Protein AF-A0A844F1A4-F1 (afdb_monomer)

Radius of gyration: 28.04 Å; Cα contacts (8 Å, |Δi|>4): 821; chains: 1; bounding box: 63×74×83 Å

Sequence (387 aa):
MSIFRVFVDGQLFYHPQLSALAITQAQVQEDAENIDSLTLSAPYSHPYLSFIKPLASTIICKKDDKIVFEGRALDDGSDFYNTHTWTCESCLAYLKDTLQPPYDYQGTLRGLLEYFISEHNKTVEDTNSSLVSYTKLSPNHSGQRTHSIDRITPHCVVGQLTAESICGCFTSTSRQASCNYGIGTDGKVALCVEEKNRSWCSSSSSNDQRAVTIECASDKTEPYAMNSKVYNSLVKLCTDICKRNGKKKLLWLGDKDKTLNYSPKSDEMVLTVHRWFANKSCPGNWLYAKLGDLATEVTTALGTETGTSTSTKSESTSSSITYKVKVSISDLNIRKGPGTNYAKTGKYTGKGTFTIVETKSGKGSTAGWGKLKSGAGWISLDYAKKL

Nearest PDB structures (foldseek):
  6srt-assembly1_A  TM=6.712E-01  e=3.150E-04  Clostridium intestinale URNW
  4ivv-assembly1_A  TM=6.224E-01  e=7.108E-04  Streptococcus pneumoniae TIGR4
  4x36-assembly1_A-2  TM=6.419E-01  e=2.145E-03  Streptococcus pneumoniae TIGR4
  5ctv-assembly1_A  TM=6.035E-01  e=2.274E-03  Streptococcus pneumoniae TIGR4
  6rk4-assembly1_A  TM=7.095E-01  e=2.523E-01  Staphylococcus simulans

Structure (mmCIF, N/CA/C/O backbone):
data_AF-A0A844F1A4-F1
#
_entry.id   AF-A0A844F1A4-F1
#
loop_
_atom_site.group_PDB
_atom_site.id
_atom_site.type_symbol
_atom_site.label_atom_id
_atom_site.label_alt_id
_atom_site.label_comp_id
_atom_site.label_asym_id
_atom_site.label_entity_id
_atom_site.label_seq_id
_atom_site.pdbx_PDB_ins_code
_atom_site.Cartn_x
_atom_site.Cartn_y
_atom_site.Cartn_z
_atom_site.occupancy
_atom_site.B_iso_or_equiv
_atom_site.auth_seq_id
_atom_site.auth_comp_id
_atom_site.auth_asym_id
_atom_site.auth_atom_id
_atom_site.pdbx_PDB_model_num
ATOM 1 N N . MET A 1 1 ? -39.548 -0.909 25.674 1.00 70.75 1 MET A N 1
ATOM 2 C CA . MET A 1 1 ? -38.544 0.047 26.191 1.00 70.75 1 MET A CA 1
ATOM 3 C C . MET A 1 1 ? -37.446 0.148 25.154 1.00 70.75 1 MET A C 1
ATOM 5 O O . MET A 1 1 ? -37.046 -0.899 24.664 1.00 70.75 1 MET A O 1
ATOM 9 N N . SER A 1 2 ? -37.007 1.357 24.803 1.00 82.38 2 SER A N 1
ATOM 10 C CA . SER A 1 2 ? -35.866 1.535 23.898 1.00 82.38 2 SER A CA 1
ATOM 11 C C . SER A 1 2 ? -34.587 1.019 24.557 1.00 82.38 2 SER A C 1
ATOM 13 O O . SER A 1 2 ? -34.342 1.352 25.719 1.00 82.38 2 SER A O 1
ATOM 15 N N . ILE A 1 3 ? -33.778 0.241 23.845 1.00 92.94 3 ILE A N 1
ATOM 16 C CA . ILE A 1 3 ? -32.558 -0.371 24.384 1.00 92.94 3 ILE A CA 1
ATOM 17 C C . ILE A 1 3 ? -31.353 0.502 24.030 1.00 92.94 3 ILE A C 1
ATOM 19 O O . ILE A 1 3 ? -31.046 0.689 22.855 1.00 92.94 3 ILE A O 1
ATOM 23 N N . PHE A 1 4 ? -30.643 1.011 25.038 1.00 95.00 4 PHE A N 1
ATOM 24 C CA . PHE A 1 4 ? -29.375 1.719 24.845 1.00 95.00 4 PHE A CA 1
ATOM 25 C C . PHE A 1 4 ? -28.199 0.738 24.878 1.00 95.00 4 PHE A C 1
ATOM 27 O O . PHE A 1 4 ? -28.143 -0.122 25.751 1.00 95.00 4 PHE A O 1
ATOM 34 N N . ARG A 1 5 ? -27.272 0.839 23.928 1.00 97.00 5 ARG A N 1
ATOM 35 C CA . ARG A 1 5 ? -26.108 -0.051 23.785 1.00 97.00 5 ARG A CA 1
ATOM 36 C C . ARG A 1 5 ? -24.874 0.776 23.459 1.00 97.00 5 ARG A C 1
ATOM 38 O O . ARG A 1 5 ? -24.983 1.739 22.702 1.00 97.00 5 ARG A O 1
ATOM 45 N N . VAL A 1 6 ? -23.716 0.369 23.973 1.00 97.88 6 VAL A N 1
ATOM 46 C CA . VAL A 1 6 ? -22.419 0.981 23.635 1.00 97.88 6 VAL A CA 1
ATOM 47 C C . VAL A 1 6 ? -21.556 -0.053 22.935 1.00 97.88 6 VAL A C 1
ATOM 49 O O . VAL A 1 6 ? -21.506 -1.211 23.356 1.00 97.88 6 VAL A O 1
ATOM 52 N N . PHE A 1 7 ? -20.887 0.371 21.872 1.00 97.44 7 PHE A N 1
ATOM 53 C CA . PHE A 1 7 ? -19.943 -0.424 21.107 1.00 97.44 7 PHE A CA 1
ATOM 54 C C . PHE A 1 7 ? -18.586 0.275 21.074 1.00 97.44 7 PHE A C 1
ATOM 56 O O . PHE A 1 7 ? -18.528 1.497 20.947 1.00 97.44 7 PHE A O 1
ATOM 63 N N . VAL A 1 8 ? -17.518 -0.515 21.151 1.00 97.00 8 VAL A N 1
ATOM 64 C CA . VAL A 1 8 ? -16.123 -0.074 21.036 1.00 97.00 8 VAL A CA 1
ATOM 65 C C . VAL A 1 8 ? -15.502 -0.847 19.883 1.00 97.00 8 VAL A C 1
ATOM 67 O O . VAL A 1 8 ? -15.503 -2.077 19.905 1.00 97.00 8 VAL A O 1
ATOM 70 N N . ASP A 1 9 ? -15.047 -0.147 18.845 1.00 90.94 9 ASP A N 1
ATOM 71 C CA . ASP A 1 9 ? -14.477 -0.749 17.627 1.00 90.94 9 ASP A CA 1
ATOM 72 C C . ASP A 1 9 ? -15.401 -1.822 17.007 1.00 90.94 9 ASP A C 1
ATOM 74 O O . ASP A 1 9 ? -14.980 -2.882 16.541 1.00 90.94 9 ASP A O 1
ATOM 78 N N . GLY A 1 10 ? -16.713 -1.561 17.063 1.00 91.94 10 GLY A N 1
ATOM 79 C CA . GLY A 1 10 ? -17.771 -2.462 16.592 1.00 91.94 10 GLY A CA 1
ATOM 80 C C . GLY A 1 10 ? -18.119 -3.620 17.537 1.00 91.94 10 GLY A C 1
ATOM 81 O O . GLY A 1 10 ? -19.106 -4.318 17.298 1.00 91.94 10 GLY A O 1
ATOM 82 N N . GLN A 1 11 ? -17.373 -3.822 18.623 1.00 93.75 11 GLN A N 1
ATOM 83 C CA . GLN A 1 11 ? -17.641 -4.860 19.620 1.00 93.75 11 GLN A CA 1
ATOM 84 C C . GLN A 1 11 ? -18.601 -4.355 20.695 1.00 93.75 11 GLN A C 1
ATOM 86 O O . GLN A 1 11 ? -18.523 -3.204 21.114 1.00 93.75 11 GLN A O 1
ATOM 91 N N . LEU A 1 12 ? -19.520 -5.210 21.151 1.00 96.31 12 LEU A N 1
ATOM 92 C CA . LEU A 1 12 ? -20.492 -4.846 22.183 1.00 96.31 12 LEU A CA 1
ATOM 93 C C . LEU A 1 12 ? -19.781 -4.624 23.525 1.00 96.31 12 LEU A C 1
ATOM 95 O O . LEU A 1 12 ? -19.251 -5.567 24.107 1.00 96.31 12 LEU A O 1
ATOM 99 N N . PHE A 1 13 ? -19.816 -3.388 24.017 1.00 97.56 13 PHE A N 1
ATOM 100 C CA . PHE A 1 13 ? -19.213 -2.995 25.288 1.00 97.56 13 PHE A CA 1
ATOM 101 C C . PHE A 1 13 ? -20.244 -2.923 26.414 1.00 97.56 13 PHE A C 1
ATOM 103 O O . PHE A 1 13 ? -19.955 -3.380 27.508 1.00 97.56 13 PHE A O 1
ATOM 110 N N . TYR A 1 14 ? -21.454 -2.419 26.143 1.00 97.44 14 TYR A N 1
ATOM 111 C CA . TYR A 1 14 ? -22.547 -2.336 27.121 1.00 97.44 14 TYR A CA 1
ATOM 112 C C . TYR A 1 14 ? -23.874 -2.830 26.546 1.00 97.44 14 TYR A C 1
ATOM 114 O O . TYR A 1 14 ? -24.262 -2.467 25.430 1.00 97.44 14 TYR A O 1
ATOM 122 N N . HIS A 1 15 ? -24.615 -3.579 27.367 1.00 96.06 15 HIS A N 1
ATOM 123 C CA . HIS A 1 15 ? -26.011 -3.928 27.125 1.00 96.06 15 HIS A CA 1
ATOM 124 C C . HIS A 1 15 ? -26.792 -3.990 28.453 1.00 96.06 15 HIS A C 1
ATOM 126 O O . HIS A 1 15 ? -26.351 -4.681 29.371 1.00 96.06 15 HIS A O 1
ATOM 132 N N . PRO A 1 16 ? -27.991 -3.382 28.569 1.00 94.31 16 PRO A N 1
ATOM 133 C CA . PRO A 1 16 ? -28.717 -3.253 29.841 1.00 94.31 16 PRO A CA 1
ATOM 134 C C . PRO A 1 16 ? -29.179 -4.587 30.439 1.00 94.31 16 PRO A C 1
ATOM 136 O O . PRO A 1 16 ? -29.476 -4.668 31.624 1.00 94.31 16 PRO A O 1
ATOM 139 N N . GLN A 1 17 ? -29.257 -5.637 29.621 1.00 95.00 17 GLN A N 1
ATOM 140 C CA . GLN A 1 17 ? -29.656 -6.985 30.048 1.00 95.00 17 GLN A CA 1
ATOM 141 C C . GLN A 1 17 ? -28.466 -7.919 30.327 1.00 95.00 17 GLN A C 1
ATOM 143 O O . GLN A 1 17 ? -28.678 -9.078 30.669 1.00 95.00 17 GLN A O 1
ATOM 148 N N . LEU A 1 18 ? -27.222 -7.453 30.159 1.00 95.69 18 LEU A N 1
ATOM 149 C CA . LEU A 1 18 ? -26.016 -8.249 30.393 1.00 95.69 18 LEU A CA 1
ATOM 150 C C . LEU A 1 18 ? -25.261 -7.675 31.591 1.00 95.69 18 LEU A C 1
ATOM 152 O O . LEU A 1 18 ? -24.445 -6.772 31.442 1.00 95.69 18 LEU A O 1
ATOM 156 N N . SER A 1 19 ? -25.512 -8.214 32.785 1.00 94.19 19 SER A N 1
ATOM 157 C CA . SER A 1 19 ? -24.890 -7.735 34.032 1.00 94.19 19 SER A CA 1
ATOM 158 C C . SER A 1 19 ? -23.358 -7.799 34.019 1.00 94.19 19 SER A C 1
ATOM 160 O O . SER A 1 19 ? -22.710 -6.967 34.644 1.00 94.19 19 SER A O 1
ATOM 162 N N . ALA A 1 20 ? -22.775 -8.740 33.271 1.00 94.75 20 ALA A N 1
ATOM 163 C CA . ALA A 1 20 ? -21.327 -8.843 33.080 1.00 94.75 20 ALA A CA 1
ATOM 164 C C . ALA A 1 20 ? -20.720 -7.650 32.313 1.00 94.75 20 ALA A C 1
ATOM 166 O O . ALA A 1 20 ? -19.517 -7.431 32.396 1.00 94.75 20 ALA A O 1
ATOM 167 N N . LEU A 1 21 ? -21.545 -6.899 31.578 1.00 96.69 21 LEU A N 1
ATOM 168 C CA . LEU A 1 21 ? -21.166 -5.712 30.808 1.00 96.69 21 LEU A CA 1
ATOM 169 C C . LEU A 1 21 ? -21.732 -4.431 31.433 1.00 96.69 21 LEU A C 1
ATOM 171 O O . LEU A 1 21 ? -22.003 -3.463 30.729 1.00 96.69 21 LEU A O 1
ATOM 175 N N . ALA A 1 22 ? -22.020 -4.445 32.736 1.00 95.44 22 ALA A N 1
ATOM 176 C CA . ALA A 1 22 ? -22.587 -3.290 33.414 1.00 95.44 22 ALA A CA 1
ATOM 177 C C . ALA A 1 22 ? -21.589 -2.121 33.452 1.00 95.44 22 ALA A C 1
ATOM 179 O O . ALA A 1 22 ? -20.415 -2.291 33.773 1.00 95.44 22 ALA A O 1
ATOM 180 N N . ILE A 1 23 ? -22.100 -0.924 33.181 1.00 96.50 23 ILE A N 1
ATOM 181 C CA . ILE A 1 23 ? -21.380 0.348 33.291 1.00 96.50 23 ILE A CA 1
ATOM 182 C C . ILE A 1 23 ? -21.975 1.165 34.440 1.00 96.50 23 ILE A C 1
ATOM 184 O O . ILE A 1 23 ? -23.134 0.959 34.810 1.00 96.50 23 ILE A O 1
ATOM 188 N N . THR A 1 24 ? -21.200 2.087 35.005 1.00 95.56 24 THR A N 1
ATOM 189 C CA . THR A 1 24 ? -21.660 2.989 36.073 1.00 95.56 24 THR A CA 1
ATOM 190 C C . THR A 1 24 ? -22.294 4.259 35.513 1.00 95.56 24 THR A C 1
ATOM 192 O O . THR A 1 24 ? -23.229 4.781 36.116 1.00 95.56 24 THR A O 1
ATOM 195 N N . GLN A 1 25 ? -21.845 4.724 34.344 1.00 95.56 25 GLN A N 1
ATOM 196 C CA . GLN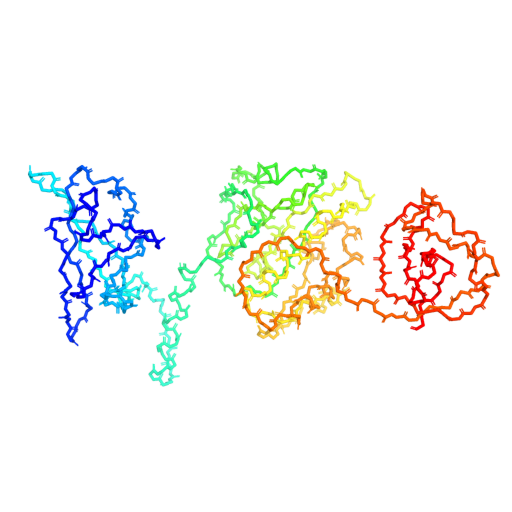 A 1 25 ? -22.396 5.906 33.683 1.00 95.56 25 GLN A CA 1
ATOM 197 C C . GLN A 1 25 ? -22.294 5.790 32.158 1.00 95.56 25 GLN A C 1
ATOM 199 O O . GLN A 1 25 ? -21.294 5.317 31.627 1.00 95.56 25 GLN A O 1
ATOM 204 N N . ALA A 1 26 ? -23.338 6.239 31.459 1.00 94.75 26 ALA A N 1
ATOM 205 C CA . ALA A 1 26 ? -23.308 6.588 30.040 1.00 94.75 26 ALA A CA 1
ATOM 206 C C . ALA A 1 26 ? -24.262 7.759 29.818 1.00 94.75 26 ALA A C 1
ATOM 208 O O . ALA A 1 26 ? -25.482 7.582 29.821 1.00 94.75 26 ALA A O 1
ATOM 209 N N . GLN A 1 27 ? -23.707 8.953 29.654 1.00 94.94 27 GLN A N 1
ATOM 210 C CA . GLN A 1 27 ? -24.483 10.175 29.503 1.00 94.94 27 GLN A CA 1
ATOM 211 C C . GLN A 1 27 ? -24.007 10.942 28.278 1.00 94.94 27 GLN A C 1
ATOM 213 O O . GLN A 1 27 ? -22.889 11.445 28.266 1.00 94.94 27 GLN A O 1
ATOM 218 N N . VAL A 1 28 ? -24.864 11.015 27.259 1.00 92.62 28 VAL A N 1
ATOM 219 C CA . VAL A 1 28 ? -24.644 11.869 26.089 1.00 92.62 28 VAL A CA 1
ATOM 220 C C . VAL A 1 28 ? -25.068 13.290 26.446 1.00 92.62 28 VAL A C 1
ATOM 222 O O . VAL A 1 28 ? -26.151 13.490 27.002 1.00 92.62 28 VAL A O 1
ATOM 225 N N . GLN A 1 29 ? -24.218 14.256 26.124 1.00 93.62 29 GLN A N 1
ATOM 226 C CA . GLN A 1 29 ? -24.485 15.678 26.237 1.00 93.62 29 GLN A CA 1
ATOM 227 C C . GLN A 1 29 ? -24.397 16.298 24.843 1.00 93.62 29 GLN A C 1
ATOM 229 O O . GLN A 1 29 ? -23.345 16.265 24.208 1.00 93.62 29 GLN A O 1
ATOM 234 N N . GLU A 1 30 ? -25.522 16.837 24.383 1.00 90.56 30 GLU A N 1
ATOM 235 C CA . GLU A 1 30 ? -25.607 17.577 23.125 1.00 90.56 30 GLU A CA 1
ATOM 236 C C . GLU A 1 30 ? -25.221 19.041 23.370 1.00 90.56 30 GLU A C 1
ATOM 238 O O . GLU A 1 30 ? -25.646 19.636 24.367 1.00 90.56 30 GLU A O 1
ATOM 243 N N . ASP A 1 31 ? -24.435 19.622 22.467 1.00 88.44 31 ASP A N 1
ATOM 244 C CA . ASP A 1 31 ? -24.048 21.033 22.518 1.00 88.44 31 ASP A CA 1
ATOM 245 C C . ASP A 1 31 ? -24.261 21.676 21.143 1.00 88.44 31 ASP A C 1
ATOM 247 O O . ASP A 1 31 ? -23.635 21.304 20.157 1.00 88.44 31 ASP A O 1
ATOM 251 N N . ALA A 1 32 ? -25.166 22.654 21.063 1.00 81.69 32 ALA A N 1
ATOM 252 C CA . ALA A 1 32 ? -25.513 23.301 19.798 1.00 81.69 32 ALA A CA 1
ATOM 253 C C . ALA A 1 32 ? -24.396 24.206 19.247 1.00 81.69 32 ALA A C 1
ATOM 255 O O . ALA A 1 32 ? -24.374 24.487 18.048 1.00 81.69 32 ALA A O 1
ATOM 256 N N . GLU A 1 33 ? -23.503 24.690 20.113 1.00 83.31 33 GLU A N 1
ATOM 257 C CA . GLU A 1 33 ? -22.412 25.606 19.760 1.00 83.31 33 GLU A CA 1
ATOM 258 C C . GLU A 1 33 ? -21.037 24.919 19.803 1.00 83.31 33 GLU A C 1
ATOM 260 O O . GLU A 1 33 ? -20.030 25.520 19.420 1.00 83.31 33 GLU A O 1
ATOM 265 N N . ASN A 1 34 ? -20.982 23.658 20.239 1.00 85.12 34 ASN A N 1
ATOM 266 C CA . ASN A 1 34 ? -19.755 22.880 20.374 1.00 85.12 34 ASN A CA 1
ATOM 267 C C . ASN A 1 34 ? -19.930 21.443 19.856 1.00 85.12 34 ASN A C 1
ATOM 269 O O . ASN A 1 34 ? -20.850 21.131 19.110 1.00 85.12 34 ASN A O 1
ATOM 273 N N . ILE A 1 35 ? -18.981 20.570 20.184 1.00 88.50 35 ILE A N 1
ATOM 274 C CA . ILE A 1 35 ? -19.065 19.146 19.872 1.00 88.50 35 ILE A CA 1
ATOM 275 C C . ILE A 1 35 ? -19.867 18.411 20.948 1.00 88.50 35 ILE A C 1
ATOM 277 O O . ILE A 1 35 ? -19.644 18.609 22.142 1.00 88.50 35 ILE A O 1
ATOM 281 N N . ASP A 1 36 ? -20.740 17.501 20.522 1.00 92.50 36 ASP A N 1
ATOM 282 C CA . ASP A 1 36 ? -21.410 16.590 21.447 1.00 92.50 36 ASP A CA 1
ATOM 283 C C . ASP A 1 36 ? -20.376 15.728 22.178 1.00 92.50 36 ASP A C 1
ATOM 285 O O . ASP A 1 36 ? -19.342 15.348 21.605 1.00 92.50 36 ASP A O 1
ATOM 289 N N . SER A 1 37 ? -20.682 15.373 23.422 1.00 94.88 37 SER A N 1
ATOM 290 C CA . SER A 1 37 ? -19.834 14.524 24.250 1.00 94.88 37 SER A CA 1
ATOM 291 C C . SER A 1 37 ? -20.603 13.363 24.873 1.00 94.88 37 SER A C 1
ATOM 293 O O . SER A 1 37 ? -21.833 13.346 24.939 1.00 94.88 37 SER A O 1
ATOM 295 N N . LEU A 1 38 ? -19.864 12.352 25.316 1.00 96.94 38 LEU A N 1
ATOM 296 C CA . LEU A 1 38 ? -20.379 11.238 26.099 1.00 96.94 38 LEU A CA 1
ATOM 297 C C . LEU A 1 38 ? -19.458 11.015 27.294 1.00 96.94 38 LEU A C 1
ATOM 299 O O . LEU A 1 38 ? -18.285 10.707 27.113 1.00 96.94 38 LEU A O 1
ATOM 303 N N . THR A 1 39 ? -19.997 11.069 28.507 1.00 97.62 39 THR A N 1
ATOM 304 C CA . THR A 1 39 ? -19.308 10.533 29.687 1.00 97.62 39 THR A CA 1
ATOM 305 C C . THR A 1 39 ? -19.631 9.051 29.805 1.00 97.62 39 THR A C 1
ATOM 307 O O . THR A 1 39 ? -20.797 8.684 29.987 1.00 97.62 39 THR A O 1
ATOM 310 N N . LEU A 1 40 ? -18.611 8.203 29.692 1.00 97.88 40 LEU A N 1
ATOM 311 C CA . LEU A 1 40 ? -18.710 6.755 29.846 1.00 97.88 40 LEU A CA 1
ATOM 312 C C . LEU A 1 40 ? -17.860 6.320 31.038 1.00 97.88 40 LEU A C 1
ATOM 314 O O . LEU A 1 40 ? -16.669 6.605 31.072 1.00 97.88 40 LEU A O 1
ATOM 318 N N . SER A 1 41 ? -18.444 5.582 31.977 1.00 97.81 41 SER A N 1
ATOM 319 C CA . SER A 1 41 ? -17.729 5.085 33.155 1.00 97.81 41 SER A CA 1
ATOM 320 C C . SER A 1 41 ? -18.022 3.611 33.385 1.00 97.81 41 SER A C 1
ATOM 322 O O . SER A 1 41 ? -19.172 3.178 33.290 1.00 97.81 41 SER A O 1
ATOM 324 N N . ALA A 1 42 ? -16.993 2.827 33.702 1.00 97.44 42 ALA A N 1
ATOM 325 C CA . ALA A 1 42 ? -17.112 1.394 33.951 1.00 97.44 42 ALA A CA 1
ATOM 326 C C . ALA A 1 42 ? -16.328 0.975 35.209 1.00 97.44 42 ALA A C 1
ATOM 328 O O . ALA A 1 42 ? -15.265 1.537 35.490 1.00 97.44 42 ALA A O 1
ATOM 329 N N . PRO A 1 43 ? -16.817 -0.019 35.974 1.00 96.38 43 PRO A N 1
ATOM 330 C CA . PRO A 1 43 ? -16.085 -0.536 37.128 1.00 96.38 43 PRO A CA 1
ATOM 331 C C . PRO A 1 43 ? -14.830 -1.291 36.675 1.00 96.38 43 PRO A C 1
ATOM 333 O O . PRO A 1 43 ? -14.852 -1.930 35.626 1.00 96.38 43 PRO A O 1
ATOM 336 N N . TYR A 1 44 ? -13.773 -1.319 37.493 1.00 94.38 44 TYR A N 1
ATOM 337 C CA . TYR A 1 44 ? -12.519 -2.039 37.201 1.00 94.38 44 TYR A CA 1
ATOM 338 C C . TYR A 1 44 ? -12.702 -3.529 36.852 1.00 94.38 44 TYR A C 1
ATOM 340 O O . TYR A 1 44 ? -11.882 -4.122 36.157 1.00 94.38 44 TYR A O 1
ATOM 348 N N . SER A 1 45 ? -13.792 -4.148 37.311 1.00 94.12 45 SER A N 1
ATOM 349 C CA . SER A 1 45 ? -14.147 -5.532 36.986 1.00 94.12 45 SER A CA 1
ATOM 350 C C . SER A 1 45 ? -14.726 -5.724 35.577 1.00 94.12 45 SER A C 1
ATOM 352 O O . SER A 1 45 ? -14.970 -6.866 35.184 1.00 94.12 45 SER A O 1
ATOM 354 N N . HIS A 1 46 ? -14.965 -4.652 34.816 1.00 96.88 46 HIS A N 1
ATOM 355 C CA . HIS A 1 46 ? -15.534 -4.740 33.477 1.00 96.88 46 HIS A CA 1
ATOM 356 C C . HIS A 1 46 ? -14.574 -5.483 32.527 1.00 96.88 46 HIS A C 1
ATOM 358 O O . HIS A 1 46 ? -13.424 -5.065 32.362 1.00 96.88 46 HIS A O 1
ATOM 364 N N . PRO A 1 47 ? -15.021 -6.556 31.845 1.00 95.94 47 PRO A N 1
ATOM 365 C CA . PRO A 1 47 ? -14.130 -7.456 31.105 1.00 95.94 47 PRO A CA 1
ATOM 366 C C . PRO A 1 47 ? -13.440 -6.797 29.903 1.00 95.94 47 PRO A C 1
ATOM 368 O O . PRO A 1 47 ? -12.436 -7.313 29.416 1.00 95.94 47 PRO A O 1
ATOM 371 N N . TYR A 1 48 ? -13.974 -5.672 29.420 1.00 95.50 48 TYR A N 1
ATOM 372 C CA . TYR A 1 48 ? -13.524 -4.996 28.199 1.00 95.50 48 TYR A CA 1
ATOM 373 C C . TYR A 1 48 ? -12.922 -3.612 28.440 1.00 95.50 48 TYR A C 1
ATOM 375 O O . TYR A 1 48 ? -12.788 -2.840 27.500 1.00 95.50 48 TYR A O 1
ATOM 383 N N . LEU A 1 49 ? -12.537 -3.283 29.677 1.00 92.12 49 LEU A N 1
ATOM 384 C CA . LEU A 1 49 ? -11.874 -2.011 30.003 1.00 92.12 49 LEU A CA 1
ATOM 385 C C . LEU A 1 49 ? -10.707 -1.680 29.062 1.00 92.12 49 LEU A C 1
ATOM 387 O O . LEU A 1 49 ? -10.620 -0.574 28.544 1.00 92.12 49 LEU A O 1
ATOM 391 N N . SER A 1 50 ? -9.856 -2.668 28.777 1.00 90.88 50 SER A N 1
ATOM 392 C CA . SER A 1 50 ? -8.686 -2.519 27.903 1.00 90.88 50 SER A CA 1
ATOM 393 C C . SER A 1 50 ? -9.009 -2.438 26.406 1.00 90.88 50 SER A C 1
ATOM 395 O O . SER A 1 50 ? -8.091 -2.287 25.598 1.00 90.88 50 SER A O 1
ATOM 397 N N . PHE A 1 51 ? -10.281 -2.570 26.009 1.00 91.75 51 PHE A N 1
ATOM 398 C CA . PHE A 1 51 ? -10.679 -2.425 24.607 1.00 91.75 51 PHE A CA 1
ATOM 399 C C . PHE A 1 51 ? -10.702 -0.962 24.188 1.00 91.75 51 PHE A C 1
ATOM 401 O O . PHE A 1 51 ? -10.400 -0.673 23.034 1.00 91.75 51 PHE A O 1
ATOM 408 N N . ILE A 1 52 ? -11.031 -0.051 25.108 1.00 95.44 52 ILE A N 1
ATOM 409 C CA . ILE A 1 52 ? -11.029 1.380 24.823 1.00 95.44 52 ILE A CA 1
ATOM 410 C C . ILE A 1 52 ? -9.579 1.856 24.791 1.00 95.44 52 ILE A C 1
ATOM 412 O O . ILE A 1 52 ? -8.881 1.854 25.803 1.00 95.44 52 ILE A O 1
ATOM 416 N N . LYS A 1 53 ? -9.128 2.265 23.606 1.00 93.31 53 LYS A N 1
ATOM 417 C CA . LYS A 1 53 ? -7.825 2.891 23.393 1.00 93.31 53 LYS A CA 1
ATOM 418 C C . LYS A 1 53 ? -8.042 4.388 23.171 1.00 93.31 53 LYS A C 1
ATOM 420 O O . LYS A 1 53 ? -8.609 4.751 22.135 1.00 93.31 53 LYS A O 1
ATOM 425 N N . PRO A 1 54 ? -7.611 5.255 24.101 1.00 93.00 54 PRO A N 1
ATOM 426 C CA . PRO A 1 54 ? -7.763 6.699 23.954 1.00 93.00 54 PRO A CA 1
ATOM 427 C C . PRO A 1 54 ? -7.206 7.196 22.614 1.00 93.00 54 PRO A C 1
ATOM 429 O O . PRO A 1 54 ? -6.175 6.706 22.151 1.00 93.00 54 PRO A O 1
ATOM 432 N N . LEU A 1 55 ? -7.916 8.132 21.980 1.00 87.62 55 LEU A N 1
ATOM 433 C CA . LEU A 1 55 ? -7.643 8.698 20.646 1.00 87.62 55 LEU A CA 1
ATOM 434 C C . LEU A 1 55 ? -7.656 7.714 19.459 1.00 87.62 55 LEU A C 1
ATOM 436 O O . LEU A 1 55 ? -7.537 8.159 18.320 1.00 87.62 55 LEU A O 1
ATOM 440 N N . ALA A 1 56 ? -7.823 6.410 19.689 1.00 86.25 56 ALA A N 1
ATOM 441 C CA . ALA A 1 56 ? -7.746 5.393 18.640 1.00 86.25 56 ALA A CA 1
ATOM 442 C C . ALA A 1 56 ? -9.047 4.603 18.451 1.00 86.25 56 ALA A C 1
ATOM 444 O O . ALA A 1 56 ? -9.386 4.271 17.319 1.00 86.25 56 ALA A O 1
ATOM 445 N N . SER A 1 57 ? -9.766 4.289 19.532 1.00 90.94 57 SER A N 1
ATOM 446 C CA . SER A 1 57 ? -10.998 3.501 19.453 1.00 90.94 57 SER A CA 1
ATOM 447 C C . SER A 1 57 ? -12.205 4.343 19.044 1.00 90.94 57 SER A C 1
ATOM 449 O O . SER A 1 57 ? -12.402 5.457 19.538 1.00 90.94 57 SER A O 1
ATOM 451 N N . THR A 1 58 ? -13.065 3.767 18.204 1.00 93.69 58 THR A N 1
ATOM 452 C CA . THR A 1 58 ? -14.370 4.331 17.852 1.00 93.69 58 THR A CA 1
ATOM 453 C C . THR A 1 58 ? -15.418 3.895 18.870 1.00 93.69 58 THR A C 1
ATOM 455 O O . THR A 1 58 ? -15.645 2.700 19.077 1.00 93.69 58 THR A O 1
ATOM 458 N N . ILE A 1 59 ? -16.095 4.870 19.474 1.00 97.12 59 ILE A N 1
ATOM 459 C CA . ILE A 1 59 ? -17.192 4.661 20.420 1.00 97.12 59 ILE A CA 1
ATOM 460 C C . ILE A 1 59 ? -18.508 4.945 19.706 1.00 97.12 59 ILE A C 1
ATOM 462 O O . ILE A 1 59 ? -18.704 6.041 19.185 1.00 97.12 59 ILE A O 1
ATOM 466 N N . ILE A 1 60 ? -19.422 3.974 19.697 1.00 97.19 60 ILE A N 1
ATOM 467 C CA . ILE A 1 60 ? -20.756 4.125 19.104 1.00 97.19 60 ILE A CA 1
ATOM 468 C C . ILE A 1 60 ? -21.810 3.820 20.158 1.00 97.19 60 ILE A C 1
ATOM 470 O O . ILE A 1 60 ? -21.872 2.707 20.684 1.00 97.19 60 ILE A O 1
ATOM 474 N N . CYS A 1 61 ? -22.707 4.770 20.406 1.00 96.75 61 CYS A N 1
ATOM 475 C CA . CYS A 1 61 ? -23.908 4.531 21.193 1.00 96.75 61 CYS A CA 1
ATOM 476 C C . CYS A 1 61 ? -25.116 4.376 20.280 1.00 96.75 61 CYS A C 1
ATOM 478 O O . CYS A 1 61 ? -25.361 5.195 19.391 1.00 96.75 61 CYS A O 1
ATOM 480 N N . LYS A 1 62 ? -25.914 3.338 20.531 1.00 96.50 62 LYS A N 1
ATOM 481 C CA . LYS A 1 62 ? -27.169 3.099 19.821 1.00 96.50 62 LYS A CA 1
ATOM 482 C C . LYS A 1 62 ? -28.340 3.094 20.785 1.00 96.50 62 LYS A C 1
ATOM 484 O O . LYS A 1 62 ? -28.280 2.426 21.814 1.00 96.50 62 LYS A O 1
ATOM 489 N N . LYS A 1 63 ? -29.414 3.789 20.419 1.00 95.06 63 LYS A N 1
ATOM 490 C CA . LYS A 1 63 ? -30.734 3.659 21.039 1.00 95.06 63 LYS A CA 1
ATOM 491 C C . LYS A 1 63 ? -31.627 2.920 20.053 1.00 95.06 63 LYS A C 1
ATOM 493 O O . LYS A 1 63 ? -31.914 3.437 18.974 1.00 95.06 63 LYS A O 1
ATOM 498 N N . ASP A 1 64 ? -32.000 1.695 20.406 1.00 93.81 64 ASP A N 1
ATOM 499 C CA . ASP A 1 64 ? -32.492 0.702 19.452 1.00 93.81 64 ASP A CA 1
ATOM 500 C C . ASP A 1 64 ? -31.495 0.606 18.286 1.00 93.81 64 ASP A C 1
ATOM 502 O O . ASP A 1 64 ? -30.295 0.464 18.537 1.00 93.81 64 ASP A O 1
ATOM 506 N N . ASP A 1 65 ? -31.930 0.712 17.034 1.00 92.38 65 ASP A N 1
ATOM 507 C CA . ASP A 1 65 ? -31.031 0.615 15.877 1.00 92.38 65 ASP A CA 1
ATOM 508 C C . ASP A 1 65 ? -30.452 1.963 15.421 1.00 92.38 65 ASP A C 1
ATOM 510 O O . ASP A 1 65 ? -29.601 2.004 14.530 1.00 92.38 65 ASP A O 1
ATOM 514 N N . LYS A 1 66 ? -30.856 3.071 16.056 1.00 94.81 66 LYS A N 1
ATOM 515 C CA . LYS A 1 66 ? -30.382 4.414 15.716 1.00 94.81 66 LYS A CA 1
ATOM 516 C C . LYS A 1 66 ? -29.079 4.728 16.448 1.00 94.81 66 LYS A C 1
ATOM 518 O O . LYS A 1 66 ? -29.019 4.625 17.673 1.00 94.81 66 LYS A O 1
ATOM 523 N N . ILE A 1 67 ? -28.059 5.163 15.708 1.00 94.81 67 ILE A N 1
ATOM 524 C CA . ILE A 1 67 ? -26.850 5.762 16.289 1.00 94.81 67 ILE A CA 1
ATOM 525 C C . ILE A 1 67 ? -27.234 7.118 16.886 1.00 94.81 67 ILE A C 1
ATOM 527 O O . ILE A 1 67 ? -27.826 7.954 16.205 1.00 94.81 67 ILE A O 1
ATOM 531 N N . VAL A 1 68 ? -26.942 7.294 18.173 1.00 94.44 68 VAL A N 1
ATOM 532 C CA . VAL A 1 68 ? -27.202 8.536 18.921 1.00 94.44 68 VAL A CA 1
ATOM 533 C C . VAL A 1 68 ? -25.918 9.243 19.347 1.00 94.44 68 VAL A C 1
ATOM 535 O O . VAL A 1 68 ? -25.977 10.391 19.751 1.00 94.44 68 VAL A O 1
ATOM 538 N N . PHE A 1 69 ? -24.773 8.567 19.249 1.00 95.75 69 PHE A N 1
ATOM 539 C CA . PHE A 1 69 ? -23.451 9.151 19.441 1.00 95.75 69 PHE A CA 1
ATOM 540 C C . PHE A 1 69 ? -22.427 8.312 18.674 1.00 95.75 69 PHE A C 1
ATOM 542 O O . PHE A 1 69 ? -22.494 7.079 18.704 1.00 95.75 69 PHE A O 1
ATOM 549 N N . GLU A 1 70 ? -21.485 8.974 18.014 1.00 96.19 70 GLU A N 1
ATOM 550 C CA . GLU A 1 70 ? -20.306 8.368 17.400 1.00 96.19 70 GLU A CA 1
ATOM 551 C C . GLU A 1 70 ? -19.113 9.289 17.640 1.00 96.19 70 GLU A C 1
ATOM 553 O O . GLU A 1 70 ? -19.196 10.491 17.382 1.00 96.19 70 GLU A O 1
ATOM 558 N N . GLY A 1 71 ? -18.020 8.738 18.158 1.00 95.00 71 GLY A N 1
ATOM 559 C CA . GLY A 1 71 ? -16.887 9.540 18.593 1.00 95.00 71 GLY A CA 1
ATOM 560 C C . GLY A 1 71 ? -15.664 8.722 18.977 1.00 95.00 71 GLY A C 1
ATOM 561 O O . GLY A 1 71 ? -15.539 7.547 18.632 1.00 95.00 71 GLY A O 1
ATOM 562 N N . ARG A 1 72 ? -14.745 9.360 19.696 1.00 93.50 72 ARG A N 1
ATOM 563 C CA . ARG A 1 72 ? -13.522 8.756 20.244 1.00 93.50 72 ARG A CA 1
ATOM 564 C C . ARG A 1 72 ? -13.435 9.004 21.742 1.00 93.50 72 ARG A C 1
ATOM 566 O O . ARG A 1 72 ? -13.950 10.009 22.221 1.00 93.50 72 ARG A O 1
ATOM 573 N N . ALA A 1 73 ? -12.745 8.128 22.459 1.00 94.88 73 ALA A N 1
ATOM 574 C CA . ALA A 1 73 ? -12.490 8.308 23.884 1.00 94.88 73 ALA A CA 1
ATOM 575 C C . ALA A 1 73 ? -11.248 9.181 24.139 1.00 94.88 73 ALA A C 1
ATOM 577 O O . ALA A 1 73 ? -10.200 8.977 23.520 1.00 94.88 73 ALA A O 1
ATOM 578 N N . LEU A 1 74 ? -11.366 10.107 25.085 1.00 93.75 74 LEU A N 1
ATOM 579 C CA . LEU A 1 74 ? -10.271 10.650 25.887 1.00 93.75 74 LEU A CA 1
ATOM 580 C C . LEU A 1 74 ? -10.203 9.867 27.206 1.00 93.75 74 LEU A C 1
ATOM 582 O O . LEU A 1 74 ? -11.133 9.129 27.529 1.00 93.75 74 LEU A O 1
ATOM 586 N N . ASP A 1 75 ? -9.108 9.996 27.947 1.00 92.81 75 ASP A N 1
ATOM 587 C CA . ASP A 1 75 ? -8.884 9.247 29.189 1.00 92.81 75 ASP A CA 1
ATOM 588 C C . ASP A 1 75 ? -8.877 10.183 30.399 1.00 92.81 75 ASP A C 1
ATOM 590 O O . ASP A 1 75 ? -7.985 11.026 30.518 1.00 92.81 75 ASP A O 1
ATOM 594 N N . ASP A 1 76 ? -9.856 10.010 31.290 1.00 92.00 76 ASP A N 1
ATOM 595 C CA . ASP A 1 76 ? -9.950 10.761 32.546 1.00 92.00 76 ASP A CA 1
ATOM 596 C C . ASP A 1 76 ? -9.377 9.961 33.733 1.00 92.00 76 ASP A C 1
ATOM 598 O O . ASP A 1 76 ? -9.249 10.484 34.843 1.00 92.00 76 ASP A O 1
ATOM 602 N N . GLY A 1 77 ? -8.995 8.698 33.512 1.00 92.19 77 GLY A N 1
ATOM 603 C CA . GLY A 1 77 ? -8.416 7.822 34.519 1.00 92.19 77 GLY A CA 1
ATOM 604 C C . GLY A 1 77 ? -9.434 7.149 35.444 1.00 92.19 77 GLY A C 1
ATOM 605 O O . GLY A 1 77 ? -10.639 7.089 35.188 1.00 92.19 77 GLY A O 1
ATOM 606 N N . SER A 1 78 ? -8.913 6.584 36.537 1.00 94.56 78 SER A N 1
ATOM 607 C CA . SER A 1 78 ? -9.701 5.875 37.551 1.00 94.56 78 SER A CA 1
ATOM 608 C C . SER A 1 78 ? -9.872 6.700 38.821 1.00 94.56 78 SER A C 1
ATOM 610 O O . SER A 1 78 ? -8.919 7.313 39.304 1.00 94.56 78 SER A O 1
ATOM 612 N N . ASP A 1 79 ? -11.067 6.654 39.404 1.00 93.06 79 ASP A N 1
ATOM 613 C CA . ASP A 1 79 ? -11.361 7.261 40.699 1.00 93.06 79 ASP A CA 1
ATOM 614 C C . ASP A 1 79 ? -10.966 6.361 41.891 1.00 93.06 79 ASP A C 1
ATOM 616 O O . ASP A 1 79 ? -10.494 5.230 41.740 1.00 93.06 79 ASP A O 1
ATOM 620 N N . PHE A 1 80 ? -11.184 6.863 43.112 1.00 93.56 80 PHE A N 1
ATOM 621 C CA . PHE A 1 80 ? -10.911 6.132 44.358 1.00 93.56 80 PHE A CA 1
ATOM 622 C C . PHE A 1 80 ? -11.723 4.830 44.500 1.00 93.56 80 PHE A C 1
ATOM 624 O O . PHE A 1 80 ? -11.298 3.907 45.196 1.00 93.56 80 PHE A O 1
ATOM 631 N N . TYR A 1 81 ? -12.878 4.733 43.840 1.00 92.62 81 TYR A N 1
ATOM 632 C CA . TYR A 1 81 ? -13.749 3.558 43.867 1.00 92.62 81 TYR A CA 1
ATOM 633 C C . TYR A 1 81 ? -13.403 2.543 42.769 1.00 92.62 81 TYR A C 1
ATOM 635 O O . TYR A 1 81 ? -14.144 1.578 42.572 1.00 92.62 81 TYR A O 1
ATOM 643 N N . ASN A 1 82 ? -12.272 2.726 42.079 1.00 92.81 82 ASN A N 1
ATOM 644 C CA . ASN A 1 82 ? -11.850 1.927 40.932 1.00 92.81 82 ASN A CA 1
ATOM 645 C C . ASN A 1 82 ? -12.882 1.938 39.790 1.00 92.81 82 ASN A C 1
ATOM 647 O O . ASN A 1 82 ? -13.039 0.947 39.074 1.00 92.81 82 ASN A O 1
ATOM 651 N N . THR A 1 83 ? -13.592 3.049 39.614 1.00 95.81 83 THR A N 1
ATOM 652 C CA . THR A 1 83 ? -14.359 3.323 38.399 1.00 95.81 83 THR A CA 1
ATOM 653 C C . THR A 1 83 ? -13.466 4.088 37.443 1.00 95.81 83 THR A C 1
ATOM 655 O O . THR A 1 83 ? -12.914 5.124 37.804 1.00 95.81 83 THR A O 1
ATOM 658 N N . HIS A 1 84 ? -13.321 3.581 36.227 1.00 97.19 84 HIS A N 1
ATOM 659 C CA . HIS A 1 84 ? -12.577 4.263 35.180 1.00 97.19 84 HIS A CA 1
ATOM 660 C C . HIS A 1 84 ? -13.542 5.039 34.287 1.00 97.19 84 HIS A C 1
ATOM 662 O O . HIS A 1 84 ? -14.617 4.524 33.964 1.00 97.19 84 HIS A O 1
ATOM 668 N N . THR A 1 85 ? -13.173 6.264 33.919 1.00 97.56 85 THR A N 1
ATOM 669 C CA . THR A 1 85 ? -14.030 7.184 33.164 1.00 97.56 85 THR A CA 1
ATOM 670 C C . THR A 1 85 ? -13.335 7.677 31.904 1.00 97.56 85 THR A C 1
ATOM 672 O O . THR A 1 85 ? -12.145 7.980 31.907 1.00 97.56 85 THR A O 1
ATOM 675 N N . TRP A 1 86 ? -14.115 7.777 30.832 1.00 97.69 86 TRP A N 1
ATOM 676 C CA . TRP A 1 86 ? -13.723 8.376 29.568 1.00 97.69 86 TRP A CA 1
ATOM 677 C C . TRP A 1 86 ? -14.694 9.494 29.211 1.00 97.69 86 TRP A C 1
ATOM 679 O O . TRP A 1 86 ? -15.902 9.264 29.063 1.00 97.69 86 TRP A O 1
ATOM 689 N N . THR A 1 87 ? -14.154 10.683 28.975 1.00 96.25 87 THR A N 1
ATOM 690 C CA . THR A 1 87 ? -14.839 11.718 28.210 1.00 96.25 87 THR A CA 1
ATOM 691 C C . THR A 1 87 ? -14.674 11.400 26.734 1.00 96.25 87 THR A C 1
ATOM 693 O O . THR A 1 87 ? -13.569 11.376 26.203 1.00 96.25 87 THR A O 1
ATOM 696 N N . CYS A 1 88 ? -15.773 11.123 26.047 1.00 96.06 88 CYS A N 1
ATOM 697 C CA . CYS A 1 88 ? -15.762 10.852 24.621 1.00 96.06 88 CYS A CA 1
ATOM 698 C C . CYS A 1 88 ? -16.194 12.098 23.853 1.00 96.06 88 CYS A C 1
ATOM 700 O O . CYS A 1 88 ? -17.231 12.687 24.148 1.00 96.06 88 CYS A O 1
ATOM 702 N N . GLU A 1 89 ? -15.426 12.460 22.834 1.00 95.25 89 GLU A N 1
ATOM 703 C CA . GLU A 1 89 ? -15.734 13.550 21.911 1.00 95.25 89 GLU A CA 1
ATOM 704 C C . GLU A 1 89 ? -16.366 12.981 20.637 1.00 95.25 89 GLU A C 1
ATOM 706 O O . GLU A 1 89 ? -15.865 11.993 20.091 1.00 95.25 89 GLU A O 1
ATOM 711 N N . SER A 1 90 ? -17.450 13.589 20.149 1.00 93.25 90 SER A N 1
ATOM 712 C CA . SER A 1 90 ? -18.108 13.164 18.906 1.00 93.25 90 SER A CA 1
ATOM 713 C C . SER A 1 90 ? -17.223 13.335 17.660 1.00 93.25 90 SER A C 1
ATOM 715 O O . SER A 1 90 ? -16.193 14.011 17.682 1.00 93.25 90 SER A O 1
ATOM 717 N N . CYS A 1 91 ? -17.625 12.734 16.537 1.00 87.94 91 CYS A N 1
ATOM 718 C CA . CYS A 1 91 ? -16.871 12.733 15.276 1.00 87.94 91 CYS A CA 1
ATOM 719 C C . CYS A 1 91 ? -16.545 14.133 14.715 1.00 87.94 91 CYS A C 1
ATOM 721 O O . CYS A 1 91 ? -15.573 14.284 13.974 1.00 87.94 91 CYS A O 1
ATOM 723 N N . LEU A 1 92 ? -17.281 15.176 15.117 1.00 86.06 92 LEU A N 1
ATOM 724 C CA . LEU A 1 92 ? -16.966 16.570 14.778 1.00 86.06 92 LEU A CA 1
ATOM 725 C C . LEU A 1 92 ? -15.621 17.042 15.363 1.00 86.06 92 LEU A C 1
ATOM 727 O O . LEU A 1 92 ? -15.038 18.009 14.874 1.00 86.06 92 LEU A O 1
ATOM 731 N N . ALA A 1 93 ? -15.096 16.351 16.376 1.00 87.56 93 ALA A N 1
ATOM 732 C CA . ALA A 1 93 ? -13.804 16.646 16.981 1.00 87.56 93 ALA A CA 1
ATOM 733 C C . ALA A 1 93 ? -12.605 16.204 16.133 1.00 87.56 93 ALA A C 1
ATOM 735 O O . ALA A 1 93 ? -11.501 16.684 16.369 1.00 87.56 93 ALA A O 1
ATOM 736 N N . TYR A 1 94 ? -12.782 15.312 15.151 1.00 85.00 94 TYR A N 1
ATOM 737 C CA . TYR A 1 94 ? -11.649 14.677 14.462 1.00 85.00 94 TYR A CA 1
ATOM 738 C C . TYR A 1 94 ? -10.747 15.686 13.742 1.00 85.00 94 TYR A C 1
ATOM 740 O O . TYR A 1 94 ? -9.526 15.546 13.759 1.00 85.00 94 TYR A O 1
ATOM 748 N N . LEU A 1 95 ? -11.321 16.761 13.196 1.00 81.44 95 LEU A N 1
ATOM 749 C CA . LEU A 1 95 ? -10.551 17.811 12.527 1.00 81.44 95 LEU A CA 1
ATOM 750 C C . LEU A 1 95 ? -9.698 18.660 13.487 1.00 81.44 95 LEU A C 1
ATOM 752 O O . LEU A 1 95 ? -8.778 19.328 13.018 1.00 81.44 95 LEU A O 1
ATOM 756 N N . LYS A 1 96 ? -9.963 18.639 14.806 1.00 84.25 96 LYS A N 1
ATOM 757 C CA . LYS A 1 96 ? -9.199 19.419 15.801 1.00 84.25 96 LYS A CA 1
ATOM 758 C C . LYS A 1 96 ? -7.733 18.985 15.889 1.00 84.25 96 LYS A C 1
ATOM 760 O O . LYS A 1 96 ? -6.887 19.792 16.264 1.00 84.25 96 LYS A O 1
ATOM 765 N N . ASP A 1 97 ? -7.430 17.744 15.519 1.00 77.25 97 ASP A N 1
ATOM 766 C CA . ASP A 1 97 ? -6.085 17.174 15.648 1.00 77.25 97 ASP A CA 1
ATOM 767 C C . ASP A 1 97 ? -5.158 17.535 14.483 1.00 77.25 97 ASP A C 1
ATOM 769 O O . ASP A 1 97 ? -3.943 17.339 14.563 1.00 77.25 97 ASP A O 1
ATOM 773 N N . THR A 1 98 ? -5.701 18.054 13.380 1.00 81.44 98 THR A N 1
ATOM 774 C CA . THR A 1 98 ? -4.884 18.394 12.215 1.00 81.44 98 THR A CA 1
ATOM 775 C C . THR A 1 98 ? -4.357 19.810 12.311 1.00 81.44 98 THR A C 1
ATOM 777 O O . THR A 1 98 ? -5.096 20.789 12.215 1.00 81.44 98 THR A O 1
ATOM 780 N N . LEU A 1 99 ? -3.033 19.916 12.378 1.00 81.94 99 LEU A N 1
ATOM 781 C CA . LEU A 1 99 ? -2.335 21.164 12.104 1.00 81.94 99 LEU A CA 1
ATOM 782 C C . LEU A 1 99 ? -2.406 21.464 10.603 1.00 81.94 99 LEU A C 1
ATOM 784 O O . LEU A 1 99 ? -1.821 20.748 9.791 1.00 81.94 99 LEU A O 1
ATOM 788 N N . GLN A 1 100 ? -3.115 22.531 10.237 1.00 81.81 100 GLN A N 1
ATOM 789 C CA . GLN A 1 100 ? -3.168 23.008 8.856 1.00 81.81 100 GLN A CA 1
ATOM 790 C C . GLN A 1 100 ? -1.839 23.705 8.504 1.00 81.81 100 GLN A C 1
ATOM 792 O O . GLN A 1 100 ? -1.434 24.622 9.227 1.00 81.81 100 GLN A O 1
ATOM 797 N N . PRO A 1 101 ? -1.139 23.308 7.424 1.00 79.38 101 PRO A N 1
ATOM 798 C CA . PRO A 1 101 ? 0.069 24.006 6.988 1.00 79.38 101 PRO A CA 1
ATOM 799 C C . PRO A 1 101 ? -0.273 25.431 6.517 1.00 79.38 101 PRO A C 1
ATOM 801 O O . PRO A 1 101 ? -1.418 25.676 6.143 1.00 79.38 101 PRO A O 1
ATOM 804 N N . PRO A 1 102 ? 0.683 26.378 6.483 1.00 87.06 102 PRO A N 1
ATOM 805 C CA . PRO A 1 102 ? 0.440 27.699 5.906 1.00 87.06 102 PRO A CA 1
ATOM 806 C C . PRO A 1 102 ? -0.092 27.596 4.469 1.00 87.06 102 PRO A C 1
ATOM 808 O O . PRO A 1 102 ? 0.490 26.889 3.646 1.00 87.06 102 PRO A O 1
ATOM 811 N N . TYR A 1 103 ? -1.173 28.313 4.165 1.00 83.06 103 TYR A N 1
ATOM 812 C CA . TYR A 1 103 ? -1.800 28.332 2.843 1.00 83.06 103 TYR A CA 1
ATOM 813 C C . TYR A 1 103 ? -2.232 29.750 2.457 1.00 83.06 103 TYR A C 1
ATOM 815 O O . TYR A 1 103 ? -2.515 30.581 3.318 1.00 83.06 103 TYR A O 1
ATOM 823 N N . ASP A 1 104 ? -2.304 30.003 1.152 1.00 90.00 104 ASP A N 1
ATOM 824 C CA . ASP A 1 104 ? -3.015 31.140 0.567 1.00 90.00 104 ASP A CA 1
ATOM 825 C C . ASP A 1 104 ? -4.158 30.569 -0.280 1.00 90.00 104 ASP A C 1
ATOM 827 O O . ASP A 1 104 ? -3.928 29.734 -1.159 1.00 90.00 104 ASP A O 1
ATOM 831 N N . TYR A 1 105 ? -5.398 30.940 0.039 1.00 89.00 105 TYR A N 1
ATOM 832 C CA . TYR A 1 105 ? -6.591 30.393 -0.600 1.00 89.00 105 TYR A CA 1
ATOM 833 C C . TYR A 1 105 ? -7.557 31.508 -0.994 1.00 89.00 105 TYR A C 1
ATOM 835 O O . TYR A 1 105 ? -8.017 32.281 -0.154 1.00 89.00 105 TYR A O 1
ATOM 843 N N . GLN A 1 106 ? -7.935 31.529 -2.273 1.00 93.12 106 GLN A N 1
ATOM 844 C CA . GLN A 1 106 ? -9.022 32.352 -2.795 1.00 93.12 106 GLN A CA 1
ATOM 845 C C . GLN A 1 106 ? -10.077 31.446 -3.431 1.00 93.12 106 GLN A C 1
ATOM 847 O O . GLN A 1 106 ? -9.784 30.686 -4.353 1.00 93.12 106 GLN A O 1
ATOM 852 N N . GLY A 1 107 ? -11.315 31.515 -2.942 1.00 94.00 107 GLY A N 1
ATOM 853 C CA . GLY A 1 107 ? -12.394 30.659 -3.423 1.00 94.00 107 GLY A CA 1
ATOM 854 C C . GLY A 1 107 ? -13.627 30.682 -2.527 1.00 94.00 107 GLY A C 1
ATOM 855 O O . GLY A 1 107 ? -13.854 31.623 -1.769 1.00 94.00 107 GLY A O 1
ATOM 856 N N . THR A 1 108 ? -14.450 29.640 -2.633 1.00 97.06 108 THR A N 1
ATOM 857 C CA . THR A 1 108 ? -15.680 29.510 -1.835 1.00 97.06 108 THR A CA 1
ATOM 858 C C . THR A 1 108 ? -15.392 28.886 -0.469 1.00 97.06 108 THR A C 1
ATOM 860 O O . THR A 1 108 ? -14.442 28.120 -0.324 1.00 97.06 108 THR A O 1
ATOM 863 N N . LEU A 1 109 ? -16.263 29.122 0.518 1.00 93.44 109 LEU A N 1
ATOM 864 C CA . LEU A 1 109 ? -16.184 28.449 1.825 1.00 93.44 109 LEU A CA 1
ATOM 865 C C . LEU A 1 109 ? -16.233 26.921 1.701 1.00 93.44 109 LEU A C 1
ATOM 867 O O . LEU A 1 109 ? -15.522 26.219 2.413 1.00 93.44 109 LEU A O 1
ATOM 871 N N . ARG A 1 110 ? -17.033 26.406 0.758 1.00 91.75 110 ARG A N 1
ATOM 872 C CA . ARG A 1 110 ? -17.087 24.972 0.452 1.00 91.75 110 ARG A CA 1
ATOM 873 C C . ARG A 1 110 ? -15.719 24.452 0.013 1.00 91.75 110 ARG A C 1
ATOM 875 O O . ARG A 1 110 ? -15.283 23.427 0.516 1.00 91.75 110 ARG A O 1
ATOM 882 N N . GLY A 1 111 ? -15.045 25.171 -0.883 1.00 89.69 111 GLY A N 1
ATOM 883 C CA . GLY A 1 111 ? -13.719 24.779 -1.354 1.00 89.69 111 GLY A CA 1
ATOM 884 C C . GLY A 1 111 ? -12.637 24.898 -0.275 1.00 89.69 111 GLY A C 1
ATOM 885 O O . GLY A 1 111 ? -11.732 24.070 -0.237 1.00 89.69 111 GLY A O 1
ATOM 886 N N . LEU A 1 112 ? -12.757 25.863 0.644 1.00 91.25 112 LEU A N 1
ATOM 887 C CA . LEU A 1 112 ? -11.877 25.951 1.813 1.00 91.25 112 LEU A CA 1
ATOM 888 C C . LEU A 1 112 ? -12.080 24.764 2.773 1.00 91.25 112 LEU A C 1
ATOM 890 O O . LEU A 1 112 ? -11.108 24.186 3.251 1.00 91.25 112 LEU A O 1
ATOM 894 N N . LEU A 1 113 ? -13.328 24.352 3.019 1.00 88.50 113 LEU A N 1
ATOM 895 C CA . LEU A 1 113 ? -13.625 23.165 3.827 1.00 88.50 113 LEU A CA 1
ATOM 896 C C . LEU A 1 113 ? -13.099 21.882 3.166 1.00 88.50 113 LEU A C 1
ATOM 898 O O . LEU A 1 113 ? -12.486 21.055 3.836 1.00 88.50 113 LEU A O 1
ATOM 902 N N . GLU A 1 114 ? -13.299 21.730 1.852 1.00 84.69 114 GLU A N 1
ATOM 903 C CA . GLU A 1 114 ? -12.733 20.617 1.077 1.00 84.69 114 GLU A CA 1
ATOM 904 C C . GLU A 1 114 ? -11.203 20.573 1.204 1.00 84.69 114 GLU A C 1
ATOM 906 O O . GLU A 1 114 ? -10.637 19.494 1.375 1.00 84.69 114 GLU A O 1
ATOM 911 N N . TYR A 1 115 ? -10.539 21.735 1.193 1.00 84.81 115 TYR A N 1
ATOM 912 C CA . TYR A 1 115 ? -9.101 21.836 1.431 1.00 84.81 115 TYR A CA 1
ATOM 913 C C . TYR A 1 115 ? -8.713 21.316 2.827 1.00 84.81 115 TYR A C 1
ATOM 915 O O . TYR A 1 115 ? -7.883 20.409 2.909 1.00 84.81 115 TYR A O 1
ATOM 923 N N . PHE A 1 116 ? -9.349 21.789 3.907 1.00 88.06 116 PHE A N 1
ATOM 924 C CA . PHE A 1 116 ? -9.037 21.339 5.276 1.00 88.06 116 PHE A CA 1
ATOM 925 C C . PHE A 1 116 ? -9.269 19.846 5.494 1.00 88.06 116 PHE A C 1
ATOM 927 O O . PHE A 1 116 ? -8.440 19.186 6.122 1.00 88.06 116 PHE A O 1
ATOM 934 N N . ILE A 1 117 ? -10.369 19.309 4.956 1.00 85.31 117 ILE A N 1
ATOM 935 C CA . ILE A 1 117 ? -10.659 17.872 5.007 1.00 85.31 117 ILE A CA 1
ATOM 936 C C . ILE A 1 117 ? -9.581 17.099 4.243 1.00 85.31 117 ILE A C 1
ATOM 938 O O . ILE A 1 117 ? -9.103 16.076 4.727 1.00 85.31 117 ILE A O 1
ATOM 942 N N . SER A 1 118 ? -9.147 17.595 3.079 1.00 79.25 118 SER A N 1
ATOM 943 C CA . SER A 1 118 ? -8.093 16.937 2.303 1.00 79.25 118 SER A CA 1
ATOM 944 C C . SER A 1 118 ? -6.758 16.887 3.050 1.00 79.25 118 SER A C 1
ATOM 946 O O . SER A 1 118 ? -6.074 15.867 2.995 1.00 79.25 118 SER A O 1
ATOM 948 N N . GLU A 1 119 ? -6.397 17.949 3.776 1.00 82.44 119 GLU A N 1
ATOM 949 C CA . GLU A 1 119 ? -5.190 17.971 4.606 1.00 82.44 119 GLU A CA 1
ATOM 950 C C . GLU A 1 119 ? -5.323 17.033 5.809 1.00 82.44 119 GLU A C 1
ATOM 952 O O . GLU A 1 119 ? -4.402 16.264 6.078 1.00 82.44 119 GLU A O 1
ATOM 957 N N . HIS A 1 120 ? -6.480 17.010 6.482 1.00 83.75 120 HIS A N 1
ATOM 958 C CA . HIS A 1 120 ? -6.737 16.065 7.572 1.00 83.75 120 HIS A CA 1
ATOM 959 C C . HIS A 1 120 ? -6.581 14.620 7.099 1.00 83.75 120 HIS A C 1
ATOM 961 O O . HIS A 1 120 ? -5.748 13.888 7.635 1.00 83.75 120 HIS A O 1
ATOM 967 N N . ASN A 1 121 ? -7.292 14.232 6.040 1.00 77.25 121 ASN A N 1
ATOM 968 C CA . ASN A 1 121 ? -7.261 12.871 5.511 1.00 77.25 121 ASN A CA 1
ATOM 969 C C . ASN A 1 121 ? -5.845 12.432 5.111 1.00 77.25 121 ASN A C 1
ATOM 971 O O . ASN A 1 121 ? -5.444 11.319 5.439 1.00 77.25 121 ASN A O 1
ATOM 975 N N . LYS A 1 122 ? -5.029 13.313 4.511 1.00 70.69 122 LYS A N 1
ATOM 976 C CA . LYS A 1 122 ? -3.607 13.016 4.227 1.00 70.69 122 LYS A CA 1
ATOM 977 C C . LYS A 1 122 ? -2.801 12.653 5.478 1.00 70.69 122 LYS A C 1
ATOM 979 O O . LYS A 1 122 ? -1.812 11.930 5.369 1.00 70.69 122 LYS A O 1
ATOM 984 N N . THR A 1 123 ? -3.176 13.187 6.640 1.00 69.69 123 THR A N 1
ATOM 985 C CA . THR A 1 123 ? -2.469 12.952 7.908 1.00 69.69 123 THR A CA 1
ATOM 986 C C . THR A 1 123 ? -2.957 11.720 8.666 1.00 69.69 123 THR A C 1
ATOM 988 O O . THR A 1 123 ? -2.171 11.159 9.431 1.00 69.69 123 THR A O 1
ATOM 991 N N . VAL A 1 124 ? -4.201 11.277 8.440 1.00 67.75 124 VAL A N 1
ATOM 992 C CA . VAL A 1 124 ? -4.836 10.205 9.231 1.00 67.75 124 VAL A CA 1
ATOM 993 C C . VAL A 1 124 ? -5.188 8.939 8.445 1.00 67.75 124 VAL A C 1
ATOM 995 O O . VAL A 1 124 ? -5.351 7.886 9.057 1.00 67.75 124 VAL A O 1
ATOM 998 N N . GLU A 1 125 ? -5.299 8.991 7.115 1.00 67.31 125 GLU A N 1
ATOM 999 C CA . GLU A 1 125 ? -5.598 7.800 6.312 1.00 67.31 125 GLU A CA 1
ATOM 1000 C C . GLU A 1 125 ? -4.382 6.861 6.240 1.00 67.31 125 GLU A C 1
ATOM 1002 O O . GLU A 1 125 ? -3.238 7.294 6.050 1.00 67.31 125 GLU A O 1
ATOM 1007 N N . ASP A 1 126 ? -4.619 5.547 6.358 1.00 64.12 126 ASP A N 1
ATOM 1008 C CA . ASP A 1 126 ? -3.572 4.553 6.122 1.00 64.12 126 ASP A CA 1
ATOM 1009 C C . ASP A 1 126 ? -3.180 4.573 4.642 1.00 64.12 126 ASP A C 1
ATOM 1011 O O . ASP A 1 126 ? -3.838 4.009 3.767 1.00 64.12 126 ASP A O 1
ATOM 1015 N N . THR A 1 127 ? -2.080 5.267 4.358 1.00 72.88 127 THR A N 1
ATOM 1016 C CA . THR A 1 127 ? -1.500 5.332 3.013 1.00 72.88 127 THR A CA 1
ATOM 1017 C C . THR A 1 127 ? -0.914 4.001 2.552 1.00 72.88 127 THR A C 1
ATOM 1019 O O . THR A 1 127 ? -0.511 3.901 1.398 1.00 72.88 127 THR A O 1
ATOM 1022 N N . ASN A 1 128 ? -0.816 2.986 3.413 1.00 91.44 128 ASN A N 1
ATOM 1023 C CA . ASN A 1 128 ? -0.167 1.731 3.070 1.00 91.44 128 ASN A CA 1
ATOM 1024 C C . ASN A 1 128 ? -1.156 0.706 2.499 1.00 91.44 128 ASN A C 1
ATOM 1026 O O . ASN A 1 128 ? -2.370 0.768 2.671 1.00 91.44 128 ASN A O 1
ATOM 1030 N N . SER A 1 129 ? -0.615 -0.276 1.787 1.00 94.06 129 SER A N 1
ATOM 1031 C CA . SER A 1 129 ? -1.393 -1.355 1.199 1.00 94.06 129 SER A CA 1
ATOM 1032 C C . SER A 1 129 ? -1.885 -2.329 2.268 1.00 94.06 129 SER A C 1
ATOM 1034 O O . SER A 1 129 ? -1.088 -2.886 3.023 1.00 94.06 129 SER A O 1
ATOM 1036 N N . SER A 1 130 ? -3.175 -2.664 2.238 1.00 91.44 130 SER A N 1
ATOM 1037 C CA . SER A 1 130 ? -3.744 -3.752 3.054 1.00 91.44 130 SER A CA 1
ATOM 1038 C C . SER A 1 130 ? -3.194 -5.144 2.698 1.00 91.44 130 SER A C 1
ATOM 1040 O O . SER A 1 130 ? -3.425 -6.112 3.419 1.00 91.44 130 SER A O 1
ATOM 1042 N N . LEU A 1 131 ? -2.438 -5.264 1.598 1.00 94.00 131 LEU A N 1
ATOM 1043 C CA . LEU A 1 131 ? -1.745 -6.496 1.209 1.00 94.00 131 LEU A CA 1
ATOM 1044 C C . LEU A 1 131 ? -0.510 -6.787 2.074 1.00 94.00 131 LEU A C 1
ATOM 1046 O O . LEU A 1 131 ? 0.057 -7.878 1.969 1.00 94.00 131 LEU A O 1
ATOM 1050 N N . VAL A 1 132 ? -0.069 -5.828 2.895 1.00 96.75 132 VAL A N 1
ATOM 1051 C CA . VAL A 1 132 ? 1.072 -5.992 3.798 1.00 96.75 132 VAL A CA 1
ATOM 1052 C C . VAL A 1 132 ? 0.790 -7.105 4.803 1.00 96.75 132 VAL A C 1
ATOM 1054 O O . VAL A 1 132 ? -0.155 -7.063 5.581 1.00 96.75 132 VAL A O 1
ATOM 1057 N N . SER A 1 133 ? 1.667 -8.103 4.799 1.00 94.50 133 SER A N 1
ATOM 1058 C CA . SER A 1 133 ? 1.624 -9.260 5.702 1.00 94.50 133 SER A CA 1
ATOM 1059 C C . SER A 1 133 ? 2.748 -9.254 6.740 1.00 94.50 133 SER A C 1
ATOM 1061 O O . SER A 1 133 ? 2.746 -10.064 7.664 1.00 94.50 133 SER A O 1
ATOM 1063 N N . TYR A 1 134 ? 3.717 -8.351 6.585 1.00 95.88 134 TYR A N 1
ATOM 1064 C CA . TYR A 1 134 ? 4.849 -8.185 7.484 1.00 95.88 134 TYR A CA 1
ATOM 1065 C C . TYR A 1 134 ? 5.354 -6.743 7.438 1.00 95.88 134 TYR A C 1
ATOM 1067 O O . TYR A 1 134 ? 5.509 -6.174 6.361 1.00 95.88 134 TYR A O 1
ATOM 1075 N N . THR A 1 135 ? 5.673 -6.165 8.591 1.00 96.56 135 THR A N 1
ATOM 1076 C CA . THR A 1 135 ? 6.205 -4.801 8.674 1.00 96.56 135 THR A CA 1
ATOM 1077 C C . THR A 1 135 ? 7.497 -4.811 9.466 1.00 96.56 135 THR A C 1
ATOM 1079 O O . THR A 1 135 ? 7.542 -5.292 10.597 1.00 96.56 135 THR A O 1
ATOM 1082 N N . LYS A 1 136 ? 8.552 -4.237 8.886 1.00 95.00 136 LYS A N 1
ATOM 1083 C CA . LYS A 1 136 ? 9.776 -3.897 9.612 1.00 95.00 136 LYS A CA 1
ATOM 1084 C C . LYS A 1 136 ? 10.361 -2.633 9.003 1.00 95.00 136 LYS A C 1
ATOM 1086 O O . LYS A 1 136 ? 10.987 -2.675 7.944 1.00 95.00 136 LYS A O 1
ATOM 1091 N N . LEU A 1 137 ? 10.118 -1.518 9.688 1.00 96.69 137 LEU A N 1
ATOM 1092 C CA . LEU A 1 137 ? 10.440 -0.191 9.185 1.00 96.69 137 LEU A CA 1
ATOM 1093 C C . LEU A 1 137 ? 11.954 0.060 9.173 1.00 96.69 137 LEU A C 1
ATOM 1095 O O . LEU A 1 137 ? 12.671 -0.239 10.128 1.00 96.69 137 LEU A O 1
ATOM 1099 N N . SER A 1 138 ? 12.423 0.615 8.063 1.00 97.38 138 SER A N 1
ATOM 1100 C CA . SER A 1 138 ? 13.786 1.080 7.846 1.00 97.38 138 SER A CA 1
ATOM 1101 C C . SER A 1 138 ? 13.932 2.517 8.355 1.00 97.38 138 SER A C 1
ATOM 1103 O O . SER A 1 138 ? 13.106 3.354 7.993 1.00 97.38 138 SER A O 1
ATOM 1105 N N . PRO A 1 139 ? 15.013 2.862 9.081 1.00 95.88 139 PRO A N 1
ATOM 1106 C CA . PRO A 1 139 ? 15.304 4.250 9.451 1.00 95.88 139 PRO A CA 1
ATOM 1107 C C . PRO A 1 139 ? 15.766 5.107 8.256 1.00 95.88 139 PRO A C 1
ATOM 1109 O O . PRO A 1 139 ? 15.857 6.325 8.357 1.00 95.88 139 PRO A O 1
ATOM 1112 N N . ASN A 1 140 ? 16.084 4.488 7.114 1.00 96.56 140 ASN A N 1
ATOM 1113 C CA . ASN A 1 140 ? 16.582 5.163 5.914 1.00 96.56 140 ASN A CA 1
ATOM 1114 C C . ASN A 1 140 ? 15.429 5.750 5.079 1.00 96.56 140 ASN A C 1
ATOM 1116 O O . ASN A 1 140 ? 14.992 5.133 4.106 1.00 96.56 140 ASN A O 1
ATOM 1120 N N . HIS A 1 141 ? 14.907 6.914 5.461 1.00 96.38 141 HIS A N 1
ATOM 1121 C CA . HIS A 1 141 ? 13.907 7.675 4.701 1.00 96.38 141 HIS A CA 1
ATOM 1122 C C . HIS A 1 141 ? 14.040 9.179 4.996 1.00 96.38 141 HIS A C 1
ATOM 1124 O O . HIS A 1 141 ? 14.752 9.577 5.914 1.00 96.38 141 HIS A O 1
ATOM 1130 N N . SER A 1 142 ? 13.376 10.043 4.221 1.00 92.25 142 SER A N 1
ATOM 1131 C CA . SER A 1 142 ? 13.423 11.509 4.438 1.00 92.25 142 SER A CA 1
ATOM 1132 C C . SER A 1 142 ? 12.114 12.100 4.945 1.00 92.25 142 SER A C 1
ATOM 1134 O O . SER A 1 142 ? 11.742 13.198 4.547 1.00 92.25 142 SER A O 1
ATOM 1136 N N . GLY A 1 143 ? 11.419 11.366 5.814 1.00 89.56 143 GLY A N 1
ATOM 1137 C CA . GLY A 1 143 ? 10.095 11.767 6.295 1.00 89.56 143 GLY A CA 1
ATOM 1138 C C . GLY A 1 143 ? 9.069 11.875 5.165 1.00 89.56 143 GLY A C 1
ATOM 1139 O O . GLY A 1 143 ? 9.204 11.194 4.140 1.00 89.56 143 GLY A O 1
ATOM 1140 N N . GLN A 1 144 ? 8.053 12.710 5.388 1.00 88.12 144 GLN A N 1
ATOM 1141 C CA . GLN A 1 144 ? 6.908 12.872 4.497 1.00 88.12 144 GLN A CA 1
ATOM 1142 C C . GLN A 1 144 ? 7.323 13.289 3.081 1.00 88.12 144 GLN A C 1
ATOM 1144 O O . GLN A 1 144 ? 8.266 14.060 2.875 1.00 88.12 144 GLN A O 1
ATOM 1149 N N . ARG A 1 145 ? 6.602 12.770 2.086 1.00 90.56 145 ARG A N 1
ATOM 1150 C CA . ARG A 1 145 ? 6.787 13.165 0.688 1.00 90.56 145 ARG A CA 1
ATOM 1151 C C . ARG A 1 145 ? 6.429 14.631 0.485 1.00 90.56 145 ARG A C 1
ATOM 1153 O O . ARG A 1 145 ? 5.475 15.135 1.062 1.00 90.56 145 ARG A O 1
ATOM 1160 N N . THR A 1 146 ? 7.138 15.285 -0.429 1.00 87.06 146 THR A N 1
ATOM 1161 C CA . THR A 1 146 ? 6.812 16.653 -0.879 1.00 87.06 146 THR A CA 1
ATOM 1162 C C . THR A 1 146 ? 6.067 16.665 -2.216 1.00 87.06 146 THR A C 1
ATOM 1164 O O . THR A 1 146 ? 5.988 17.697 -2.876 1.00 87.06 146 THR A O 1
ATOM 1167 N N . HIS A 1 147 ? 5.593 15.506 -2.670 1.00 89.56 147 HIS A N 1
ATOM 1168 C CA . HIS A 1 147 ? 4.855 15.339 -3.915 1.00 89.56 147 HIS A CA 1
ATOM 1169 C C . HIS A 1 147 ? 3.829 14.218 -3.742 1.00 89.56 147 HIS A C 1
ATOM 1171 O O . HIS A 1 147 ? 4.067 13.259 -3.006 1.00 89.56 147 HIS A O 1
ATOM 1177 N N . SER A 1 148 ? 2.700 14.321 -4.441 1.00 89.25 148 SER A N 1
ATOM 1178 C CA . SER A 1 148 ? 1.727 13.232 -4.516 1.00 89.25 148 SER A CA 1
ATOM 1179 C C . SER A 1 148 ? 2.316 12.007 -5.222 1.00 89.25 148 SER A C 1
ATOM 1181 O O . SER A 1 148 ? 3.216 12.112 -6.058 1.00 89.25 148 SER A O 1
ATOM 1183 N N . ILE A 1 149 ? 1.815 10.818 -4.907 1.00 95.94 149 ILE A N 1
ATOM 1184 C CA . ILE A 1 149 ? 2.266 9.607 -5.589 1.00 95.94 149 ILE A CA 1
ATOM 1185 C C . ILE A 1 149 ? 1.664 9.580 -7.001 1.00 95.94 149 ILE A C 1
ATOM 1187 O O . ILE A 1 149 ? 0.450 9.516 -7.198 1.00 95.94 149 ILE A O 1
ATOM 1191 N N . ASP A 1 150 ? 2.534 9.623 -8.004 1.00 97.56 150 ASP A N 1
ATOM 1192 C CA . ASP A 1 150 ? 2.174 9.492 -9.421 1.00 97.56 150 ASP A CA 1
ATOM 1193 C C . ASP A 1 150 ? 3.169 8.609 -10.200 1.00 97.56 150 ASP A C 1
ATOM 1195 O O . ASP A 1 150 ? 3.138 8.536 -11.437 1.00 97.56 150 ASP A O 1
ATOM 1199 N N . ARG A 1 151 ? 4.056 7.917 -9.472 1.00 98.69 151 ARG A N 1
ATOM 1200 C CA . ARG A 1 151 ? 4.969 6.907 -9.999 1.00 98.69 151 ARG A CA 1
ATOM 1201 C C . ARG A 1 151 ? 4.911 5.605 -9.203 1.00 98.69 151 ARG A C 1
ATOM 1203 O O . ARG A 1 151 ? 4.672 5.586 -7.998 1.00 98.69 151 ARG A O 1
ATOM 1210 N N . ILE A 1 152 ? 5.226 4.510 -9.886 1.00 98.88 152 ILE A N 1
ATOM 1211 C CA . ILE A 1 152 ? 5.631 3.249 -9.258 1.00 98.88 152 ILE A CA 1
ATOM 1212 C C . ILE A 1 152 ? 6.975 2.855 -9.867 1.00 98.88 152 ILE A C 1
ATOM 1214 O O . ILE A 1 152 ? 7.133 2.863 -11.089 1.00 98.88 152 ILE A O 1
ATOM 1218 N N . THR A 1 153 ? 7.942 2.499 -9.026 1.00 98.88 153 THR A N 1
ATOM 1219 C CA . THR A 1 153 ? 9.248 2.000 -9.467 1.00 98.88 153 THR A CA 1
ATOM 1220 C C . THR A 1 153 ? 9.427 0.581 -8.936 1.00 98.88 153 THR A C 1
ATOM 1222 O O . THR A 1 153 ? 9.774 0.407 -7.768 1.00 98.88 153 THR A O 1
ATOM 1225 N N . PRO A 1 154 ? 9.166 -0.458 -9.746 1.00 98.69 154 PRO A N 1
ATOM 1226 C CA . PRO A 1 154 ? 9.514 -1.825 -9.388 1.00 98.69 154 PRO A CA 1
ATOM 1227 C C . PRO A 1 154 ? 11.025 -2.053 -9.499 1.00 98.69 154 PRO A C 1
ATOM 1229 O O . PRO A 1 154 ? 11.674 -1.577 -10.432 1.00 98.69 154 PRO A O 1
ATOM 1232 N N . HIS A 1 155 ? 11.564 -2.822 -8.564 1.00 98.62 155 HIS A N 1
ATOM 1233 C CA . HIS A 1 155 ? 12.953 -3.249 -8.474 1.00 98.62 155 HIS A CA 1
ATOM 1234 C C . HIS A 1 155 ? 13.031 -4.778 -8.440 1.00 98.62 155 HIS A C 1
ATOM 1236 O O . HIS A 1 155 ? 12.058 -5.462 -8.118 1.00 98.62 155 HIS A O 1
ATOM 1242 N N . CYS A 1 156 ? 14.206 -5.319 -8.759 1.00 97.06 156 CYS A N 1
ATOM 1243 C CA . CYS A 1 156 ? 14.532 -6.710 -8.474 1.00 97.06 156 CYS A CA 1
ATOM 1244 C C . CYS A 1 156 ? 15.558 -6.769 -7.338 1.00 97.06 156 CYS A C 1
ATOM 1246 O O . CYS A 1 156 ? 16.656 -6.216 -7.457 1.00 97.06 156 CYS A O 1
ATOM 1248 N N . VAL A 1 157 ? 15.242 -7.514 -6.282 1.00 96.25 157 VAL A N 1
ATOM 1249 C CA . VAL A 1 157 ? 16.230 -7.897 -5.274 1.00 96.25 157 VAL A CA 1
ATOM 1250 C C . VAL A 1 157 ? 16.785 -9.266 -5.646 1.00 96.25 157 VAL A C 1
ATOM 1252 O O . VAL A 1 157 ? 16.039 -10.210 -5.922 1.00 96.25 157 VAL A O 1
ATOM 1255 N N . VAL A 1 158 ? 18.112 -9.355 -5.729 1.00 94.19 158 VAL A N 1
ATOM 1256 C CA . VAL A 1 158 ? 18.806 -10.548 -6.223 1.00 94.19 158 VAL A CA 1
ATOM 1257 C C . VAL A 1 158 ? 18.648 -11.691 -5.228 1.00 94.19 158 VAL A C 1
ATOM 1259 O O . VAL A 1 158 ? 19.099 -11.599 -4.088 1.00 94.19 158 VAL A O 1
ATOM 1262 N N . GLY A 1 159 ? 18.076 -12.798 -5.695 1.00 91.81 159 GLY A N 1
ATOM 1263 C CA . GLY A 1 159 ? 17.822 -13.987 -4.895 1.00 91.81 159 GLY A CA 1
ATOM 1264 C C . GLY A 1 159 ? 16.362 -14.126 -4.461 1.00 91.81 159 GLY A C 1
ATOM 1265 O O . GLY A 1 159 ? 15.588 -13.173 -4.381 1.00 91.81 159 GLY A O 1
ATOM 1266 N N . GLN A 1 160 ? 15.995 -15.368 -4.155 1.00 94.19 160 GLN A N 1
ATOM 1267 C CA . GLN A 1 160 ? 14.655 -15.761 -3.725 1.00 94.19 160 GLN A CA 1
ATOM 1268 C C . GLN A 1 160 ? 14.442 -15.413 -2.237 1.00 94.19 160 GLN A C 1
ATOM 1270 O O . GLN A 1 160 ? 14.153 -16.284 -1.420 1.00 94.19 160 GLN A O 1
ATOM 1275 N N . LEU A 1 161 ? 14.667 -14.146 -1.872 1.00 98.12 161 LEU A N 1
ATOM 1276 C CA . LEU A 1 161 ? 14.528 -13.646 -0.504 1.00 98.12 1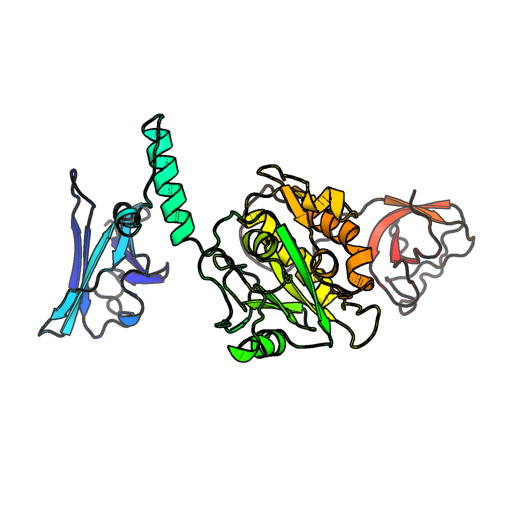61 LEU A CA 1
ATOM 1277 C C . LEU A 1 161 ? 13.064 -13.716 -0.052 1.00 98.12 161 LEU A C 1
ATOM 1279 O O . LEU A 1 161 ? 12.146 -13.547 -0.854 1.00 98.12 161 LEU A O 1
ATOM 1283 N N . THR A 1 162 ? 12.840 -13.926 1.244 1.00 98.62 162 THR A N 1
ATOM 1284 C CA . THR A 1 162 ? 11.514 -13.751 1.857 1.00 98.62 162 THR A CA 1
ATOM 1285 C C . THR A 1 162 ? 11.220 -12.269 2.089 1.00 98.62 162 THR A C 1
ATOM 1287 O O . THR A 1 162 ? 12.136 -11.443 2.086 1.00 98.62 162 THR A O 1
ATOM 1290 N N . ALA A 1 163 ? 9.957 -11.922 2.335 1.00 98.06 163 ALA A N 1
ATOM 1291 C CA . ALA A 1 163 ? 9.556 -10.540 2.591 1.00 98.06 163 ALA A CA 1
ATOM 1292 C C . ALA A 1 163 ? 10.265 -9.961 3.839 1.00 98.06 163 ALA A C 1
ATOM 1294 O O . ALA A 1 163 ? 10.743 -8.827 3.829 1.00 98.06 163 ALA A O 1
ATOM 1295 N N . GLU A 1 164 ? 10.458 -10.785 4.872 1.00 98.19 164 GLU A N 1
ATOM 1296 C CA . GLU A 1 164 ? 11.194 -10.444 6.091 1.00 98.19 164 GLU A CA 1
ATOM 1297 C C . GLU A 1 164 ? 12.679 -10.185 5.821 1.00 98.19 164 GLU A C 1
ATOM 1299 O O . GLU A 1 164 ? 13.260 -9.243 6.368 1.00 98.19 164 GLU A O 1
ATOM 1304 N N . SER A 1 165 ? 13.288 -11.000 4.954 1.00 98.44 165 SER A N 1
ATOM 1305 C CA . SER A 1 165 ? 14.696 -10.860 4.565 1.00 98.44 165 SER A CA 1
ATOM 1306 C C . SER A 1 165 ? 14.937 -9.573 3.775 1.00 98.44 165 SER A C 1
ATOM 1308 O O . SER A 1 165 ? 15.964 -8.920 3.966 1.00 98.44 165 SER A O 1
ATOM 1310 N N . ILE A 1 166 ? 13.980 -9.174 2.928 1.00 98.31 166 ILE A N 1
ATOM 1311 C CA . ILE A 1 166 ? 14.033 -7.905 2.192 1.00 98.31 166 ILE A CA 1
ATOM 1312 C C . ILE A 1 166 ? 14.013 -6.728 3.172 1.00 98.31 166 ILE A C 1
ATOM 1314 O O . ILE A 1 166 ? 14.934 -5.916 3.141 1.00 98.31 166 ILE A O 1
ATOM 1318 N N . CYS A 1 167 ? 13.061 -6.668 4.112 1.00 97.50 167 CYS A N 1
ATOM 1319 C CA . CYS A 1 167 ? 13.079 -5.616 5.139 1.00 97.50 167 CYS A CA 1
ATOM 1320 C C . CYS A 1 167 ? 14.364 -5.647 5.977 1.00 97.50 167 CYS A C 1
ATOM 1322 O O . CYS A 1 167 ? 14.917 -4.605 6.329 1.00 97.50 167 CYS A O 1
ATOM 1324 N N . GLY A 1 168 ? 14.864 -6.849 6.281 1.00 97.94 168 GLY A N 1
ATOM 1325 C CA . GLY A 1 168 ? 16.116 -7.058 7.003 1.00 97.94 168 GLY A CA 1
ATOM 1326 C C . GLY A 1 168 ? 17.332 -6.412 6.333 1.00 97.94 168 GLY A C 1
ATOM 1327 O O . GLY A 1 168 ? 18.277 -6.049 7.028 1.00 97.94 168 GLY A O 1
ATOM 1328 N N . CYS A 1 169 ? 17.302 -6.191 5.015 1.00 96.81 169 CYS A N 1
ATOM 1329 C CA . CYS A 1 169 ? 18.384 -5.519 4.294 1.00 96.81 169 CYS A CA 1
ATOM 1330 C C . CYS A 1 169 ? 18.516 -4.028 4.638 1.00 96.81 169 CYS A C 1
ATOM 1332 O O . CYS A 1 169 ? 19.587 -3.458 4.421 1.00 96.81 169 CYS A O 1
ATOM 1334 N N . PHE A 1 170 ? 17.460 -3.401 5.162 1.00 97.56 170 PHE A N 1
ATOM 1335 C CA . PHE A 1 170 ? 17.349 -1.945 5.291 1.00 97.56 170 PHE A CA 1
ATOM 1336 C C . PHE A 1 170 ? 17.316 -1.443 6.740 1.00 97.56 170 PHE A C 1
ATOM 1338 O O . PHE A 1 170 ? 17.055 -0.271 6.982 1.00 97.56 170 PHE A O 1
ATOM 1345 N N . THR A 1 171 ? 17.611 -2.295 7.725 1.00 94.75 171 THR A N 1
ATOM 1346 C CA . THR A 1 171 ? 17.509 -1.926 9.149 1.00 94.75 171 THR A CA 1
ATOM 1347 C C . THR A 1 171 ? 18.673 -1.078 9.656 1.00 94.75 171 THR A C 1
ATOM 1349 O O . THR A 1 171 ? 18.550 -0.424 10.685 1.00 94.75 171 THR A O 1
ATOM 1352 N N . SER A 1 172 ? 19.820 -1.109 8.974 1.00 96.38 172 SER A N 1
ATOM 1353 C CA . SER A 1 172 ? 21.006 -0.343 9.365 1.00 96.38 172 SER A CA 1
ATOM 1354 C C . SER A 1 172 ? 21.044 1.007 8.656 1.00 96.38 172 SER A C 1
ATOM 1356 O O . SER A 1 172 ? 20.874 1.068 7.438 1.00 96.38 172 SER A O 1
ATOM 1358 N N . THR A 1 173 ? 21.329 2.085 9.388 1.00 94.50 173 THR A N 1
ATOM 1359 C CA . THR A 1 173 ? 21.506 3.436 8.823 1.00 94.50 173 THR A CA 1
ATOM 1360 C C . THR A 1 173 ? 22.716 3.538 7.890 1.00 94.50 173 THR A C 1
ATOM 1362 O O . THR A 1 173 ? 22.732 4.364 6.981 1.00 94.50 173 THR A O 1
ATOM 1365 N N . SER A 1 174 ? 23.713 2.658 8.042 1.00 96.62 174 SER A N 1
ATOM 1366 C CA . SER A 1 174 ? 24.872 2.613 7.140 1.00 96.62 174 SER A CA 1
ATOM 1367 C C . SER A 1 174 ? 24.531 2.075 5.749 1.00 96.62 174 SER A C 1
ATOM 1369 O O . SER A 1 174 ? 25.310 2.261 4.818 1.00 96.62 174 SER A O 1
ATOM 1371 N N . ARG A 1 175 ? 23.366 1.429 5.578 1.00 95.56 175 ARG A N 1
ATOM 1372 C CA . ARG A 1 175 ? 22.915 0.922 4.277 1.00 95.56 175 ARG A CA 1
ATOM 1373 C C . ARG A 1 175 ? 22.669 2.051 3.278 1.00 95.56 175 ARG A C 1
ATOM 1375 O O . ARG A 1 175 ? 22.859 1.825 2.087 1.00 95.56 175 ARG A O 1
ATOM 1382 N N . GLN A 1 176 ? 22.208 3.212 3.756 1.00 96.56 176 GLN A N 1
ATOM 1383 C CA . GLN A 1 176 ? 21.862 4.370 2.924 1.00 96.56 176 GLN A CA 1
ATOM 1384 C C . GLN A 1 176 ? 20.931 4.023 1.745 1.00 96.56 176 GLN A C 1
ATOM 1386 O O . GLN A 1 176 ? 21.010 4.615 0.671 1.00 96.56 176 GLN A O 1
ATOM 1391 N N . ALA A 1 177 ? 20.038 3.051 1.947 1.00 97.19 177 ALA A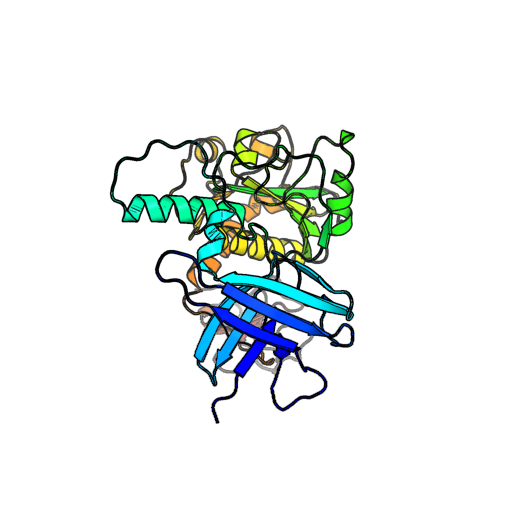 N 1
ATOM 1392 C CA . ALA A 1 177 ? 19.047 2.624 0.970 1.00 97.19 177 ALA A CA 1
ATOM 1393 C C . ALA A 1 177 ? 17.817 2.046 1.675 1.00 97.19 177 ALA A C 1
ATOM 1395 O O . ALA A 1 177 ? 17.911 1.552 2.802 1.00 97.19 177 ALA A O 1
ATOM 1396 N N . SER A 1 178 ? 16.679 2.093 0.996 1.00 98.38 178 SER A N 1
ATOM 1397 C CA . SER A 1 178 ? 15.416 1.489 1.414 1.00 98.38 178 SER A CA 1
ATOM 1398 C C . SER A 1 178 ? 14.481 1.317 0.217 1.00 98.38 178 SER A C 1
ATOM 1400 O O . SER A 1 178 ? 14.785 1.742 -0.895 1.00 98.38 178 SER A O 1
ATOM 1402 N N . CYS A 1 179 ? 13.326 0.704 0.448 1.00 98.38 179 CYS A N 1
ATOM 1403 C CA . CYS A 1 179 ? 12.186 0.704 -0.465 1.00 98.38 179 CYS A CA 1
ATOM 1404 C C . CYS A 1 179 ? 10.907 0.944 0.344 1.00 98.38 179 CYS A C 1
ATOM 1406 O O . CYS A 1 179 ? 10.946 0.878 1.574 1.00 98.38 179 CYS A O 1
ATOM 1408 N N . ASN A 1 180 ? 9.781 1.228 -0.311 1.00 98.62 180 ASN A N 1
ATOM 1409 C CA . ASN A 1 180 ? 8.495 1.248 0.383 1.00 98.62 180 ASN A CA 1
ATOM 1410 C C . ASN A 1 180 ? 8.039 -0.183 0.693 1.00 98.62 180 ASN A C 1
ATOM 1412 O O . ASN A 1 180 ? 7.788 -0.508 1.855 1.00 98.62 180 ASN A O 1
ATOM 1416 N N . TYR A 1 181 ? 8.045 -1.061 -0.314 1.00 98.88 181 TYR A N 1
ATOM 1417 C CA . TYR A 1 181 ? 7.614 -2.453 -0.176 1.00 98.88 181 TYR A CA 1
ATOM 1418 C C . TYR A 1 181 ? 8.661 -3.469 -0.613 1.00 98.88 181 TYR A C 1
ATOM 1420 O O . TYR A 1 181 ? 9.423 -3.232 -1.547 1.00 98.88 181 TYR A O 1
ATOM 1428 N N . GLY A 1 182 ? 8.619 -4.645 0.010 1.00 98.75 182 GLY A N 1
ATOM 1429 C CA . GLY A 1 182 ? 9.279 -5.859 -0.461 1.00 98.75 182 GLY A CA 1
ATOM 1430 C C . GLY A 1 182 ? 8.258 -6.930 -0.846 1.00 98.75 182 GLY A C 1
ATOM 1431 O O . GLY A 1 182 ? 7.267 -7.106 -0.143 1.00 98.75 182 GLY A O 1
ATOM 1432 N N . ILE A 1 183 ? 8.498 -7.675 -1.925 1.00 98.88 183 ILE A N 1
ATOM 1433 C CA . ILE A 1 183 ? 7.720 -8.864 -2.298 1.00 98.88 183 ILE A CA 1
ATOM 1434 C C . ILE A 1 183 ? 8.631 -10.084 -2.211 1.00 98.88 183 ILE A C 1
ATOM 1436 O O . ILE A 1 183 ? 9.541 -10.254 -3.025 1.00 98.88 183 ILE A O 1
ATOM 1440 N N . GLY A 1 184 ? 8.383 -10.931 -1.213 1.00 98.69 184 GLY A N 1
ATOM 1441 C CA . GLY A 1 184 ? 9.136 -12.161 -0.992 1.00 98.69 184 GLY A CA 1
ATOM 1442 C C . GLY A 1 184 ? 8.873 -13.222 -2.061 1.00 98.69 184 GLY A C 1
ATOM 1443 O O . GLY A 1 184 ? 7.866 -13.183 -2.763 1.00 98.69 184 GLY A O 1
ATOM 1444 N N . THR A 1 185 ? 9.754 -14.220 -2.152 1.00 98.50 185 THR A N 1
ATOM 1445 C CA . THR A 1 185 ? 9.663 -15.350 -3.099 1.00 98.50 185 THR A CA 1
ATOM 1446 C C . THR A 1 185 ? 8.334 -16.118 -3.028 1.00 98.50 185 THR A C 1
ATOM 1448 O O . THR A 1 185 ? 7.876 -16.690 -4.018 1.00 98.50 185 THR A O 1
ATOM 1451 N N . ASP A 1 186 ? 7.672 -16.108 -1.874 1.00 97.69 186 ASP A N 1
ATOM 1452 C CA . ASP A 1 186 ? 6.362 -16.717 -1.651 1.00 97.69 186 ASP A CA 1
ATOM 1453 C C . ASP A 1 186 ? 5.182 -15.818 -2.069 1.00 97.69 186 ASP A C 1
ATOM 1455 O O . ASP A 1 186 ? 4.035 -16.262 -2.023 1.00 97.69 186 ASP A O 1
ATOM 1459 N N . GLY A 1 187 ? 5.457 -14.597 -2.532 1.00 98.06 187 GLY A N 1
ATOM 1460 C CA . GLY A 1 187 ? 4.479 -13.584 -2.915 1.00 98.06 187 GLY A CA 1
ATOM 1461 C C . GLY A 1 187 ? 3.992 -12.716 -1.753 1.00 98.06 187 GLY A C 1
ATOM 1462 O O . GLY A 1 187 ? 3.122 -11.873 -1.976 1.00 98.06 187 GLY A O 1
ATOM 1463 N N . LYS A 1 188 ? 4.510 -12.886 -0.529 1.00 98.50 188 LYS A N 1
ATOM 1464 C CA . LYS A 1 188 ? 4.144 -12.018 0.597 1.00 98.50 188 LYS A CA 1
ATOM 1465 C C . LYS A 1 188 ? 4.656 -10.602 0.385 1.00 98.50 188 LYS A C 1
ATOM 1467 O O . LYS A 1 188 ? 5.811 -10.409 0.008 1.00 98.50 188 LYS A O 1
ATOM 1472 N N . VAL A 1 189 ? 3.802 -9.624 0.672 1.00 98.81 189 VAL A N 1
ATOM 1473 C CA . VAL A 1 189 ? 4.162 -8.205 0.657 1.00 98.81 189 VAL A CA 1
ATOM 1474 C C . VAL A 1 189 ? 4.585 -7.794 2.062 1.00 98.81 189 VAL A C 1
ATOM 1476 O O . VAL A 1 189 ? 3.901 -8.119 3.039 1.00 98.81 189 VAL A O 1
ATOM 1479 N N . ALA A 1 190 ? 5.701 -7.082 2.160 1.00 98.38 190 ALA A N 1
ATOM 1480 C CA . ALA A 1 190 ? 6.187 -6.478 3.385 1.00 98.38 190 ALA A CA 1
ATOM 1481 C C . ALA A 1 190 ? 6.373 -4.969 3.249 1.00 98.38 190 ALA A C 1
ATOM 1483 O O . ALA A 1 190 ? 6.745 -4.487 2.181 1.00 98.38 190 ALA A O 1
ATOM 1484 N N . LEU A 1 191 ? 6.167 -4.241 4.345 1.00 98.50 191 LEU A N 1
ATOM 1485 C CA . LEU A 1 191 ? 6.369 -2.798 4.436 1.00 98.50 191 LEU A CA 1
ATOM 1486 C C . LEU A 1 191 ? 7.743 -2.483 5.047 1.00 98.50 191 LEU A C 1
ATOM 1488 O O . LEU A 1 191 ? 8.030 -2.848 6.192 1.00 98.50 191 LEU A O 1
ATOM 1492 N N . CYS A 1 192 ? 8.584 -1.798 4.269 1.00 97.94 192 CYS A N 1
ATOM 1493 C CA . CYS A 1 192 ? 9.919 -1.338 4.662 1.00 97.94 192 CYS A CA 1
ATOM 1494 C C . CYS A 1 192 ? 9.930 0.155 5.024 1.00 97.94 192 CYS A C 1
ATOM 1496 O O . CYS A 1 192 ? 10.622 0.553 5.954 1.00 97.94 192 CYS A O 1
ATOM 1498 N N . VAL A 1 193 ? 9.183 0.987 4.301 1.00 98.12 193 VAL A N 1
ATOM 1499 C CA . VAL A 1 193 ? 9.006 2.421 4.576 1.00 98.12 193 VAL A CA 1
ATOM 1500 C C . VAL A 1 193 ? 7.562 2.762 4.241 1.00 98.12 193 VAL A C 1
ATOM 1502 O O . VAL A 1 193 ? 7.112 2.458 3.136 1.00 98.12 193 VAL A O 1
ATOM 1505 N N . GLU A 1 194 ? 6.853 3.401 5.171 1.00 95.69 194 GLU A N 1
ATOM 1506 C CA . GLU A 1 194 ? 5.472 3.846 4.944 1.00 95.69 194 GLU A CA 1
ATOM 1507 C C . GLU A 1 194 ? 5.343 4.650 3.641 1.00 95.69 194 GLU A C 1
ATOM 1509 O O . GLU A 1 194 ? 6.223 5.447 3.312 1.00 95.69 194 GLU A O 1
ATOM 1514 N N . GLU A 1 195 ? 4.250 4.468 2.899 1.00 94.75 195 GLU A N 1
ATOM 1515 C CA . GLU A 1 195 ? 4.023 5.152 1.621 1.00 94.75 195 GLU A CA 1
ATOM 1516 C C . GLU A 1 195 ? 4.004 6.669 1.763 1.00 94.75 195 GLU A C 1
ATOM 1518 O O . GLU A 1 195 ? 4.535 7.339 0.884 1.00 94.75 195 GLU A O 1
ATOM 1523 N N . LYS A 1 196 ? 3.493 7.221 2.872 1.00 90.62 196 LYS A N 1
ATOM 1524 C CA . LYS A 1 196 ? 3.568 8.665 3.160 1.00 90.62 196 LYS A CA 1
ATOM 1525 C C . LYS A 1 196 ? 5.000 9.209 3.194 1.00 90.62 196 LYS A C 1
ATOM 1527 O O . LYS A 1 196 ? 5.198 10.410 3.021 1.00 90.62 196 LYS A O 1
ATOM 1532 N N . ASN A 1 197 ? 5.996 8.342 3.394 1.00 94.62 197 ASN A N 1
ATOM 1533 C CA . ASN A 1 197 ? 7.401 8.704 3.500 1.00 94.62 197 ASN A CA 1
ATOM 1534 C C . ASN A 1 197 ? 8.190 8.409 2.213 1.00 94.62 197 ASN A C 1
ATOM 1536 O O . ASN A 1 197 ? 7.968 7.424 1.500 1.00 94.62 197 ASN A O 1
ATOM 1540 N N . ARG A 1 198 ? 9.194 9.251 1.947 1.00 96.81 198 ARG A N 1
ATOM 1541 C CA . ARG A 1 198 ? 10.131 9.068 0.832 1.00 96.81 198 ARG A CA 1
ATOM 1542 C C . ARG A 1 198 ? 11.192 8.014 1.160 1.00 96.81 198 ARG A C 1
ATOM 1544 O O . ARG A 1 198 ? 12.086 8.275 1.970 1.00 96.81 198 ARG A O 1
ATOM 1551 N N . SER A 1 199 ? 11.141 6.870 0.478 1.00 98.00 199 SER A N 1
ATOM 1552 C CA . SER A 1 199 ? 12.214 5.857 0.489 1.00 98.00 199 SER A CA 1
ATOM 1553 C C . SER A 1 199 ? 13.482 6.324 -0.254 1.00 98.00 199 SER A C 1
ATOM 1555 O O . SER A 1 199 ? 13.469 7.334 -0.959 1.00 98.00 199 SER A O 1
ATOM 1557 N N . TRP A 1 200 ? 14.601 5.614 -0.088 1.00 98.31 200 TRP A N 1
ATOM 1558 C CA . TRP A 1 200 ? 15.876 5.875 -0.771 1.00 98.31 200 TRP A CA 1
ATOM 1559 C C . TRP A 1 200 ? 16.212 4.696 -1.692 1.00 98.31 200 TRP A C 1
ATOM 1561 O O . TRP A 1 200 ? 16.995 3.822 -1.318 1.00 98.31 200 TRP A O 1
ATOM 1571 N N . CYS A 1 201 ? 15.597 4.640 -2.874 1.00 96.12 201 CYS A N 1
ATOM 1572 C CA . CYS A 1 201 ? 15.585 3.416 -3.680 1.00 96.12 201 CYS A CA 1
ATOM 1573 C C . CYS A 1 201 ? 16.178 3.619 -5.073 1.00 96.12 201 CYS A C 1
ATOM 1575 O O . CYS A 1 201 ? 17.132 2.939 -5.455 1.00 96.12 201 CYS A O 1
ATOM 1577 N N . SER A 1 202 ? 15.662 4.584 -5.840 1.00 96.94 202 SER A N 1
ATOM 1578 C CA . SER A 1 202 ? 15.960 4.678 -7.269 1.00 96.94 202 SER A CA 1
ATOM 1579 C C . SER A 1 202 ? 17.237 5.456 -7.586 1.00 96.94 202 SER A C 1
ATOM 1581 O O . SER A 1 202 ? 17.512 5.705 -8.755 1.00 96.94 202 SER A O 1
ATOM 1583 N N . SER A 1 203 ? 18.005 5.894 -6.583 1.00 97.25 203 SER A N 1
ATOM 1584 C CA . SER A 1 203 ? 19.128 6.838 -6.752 1.00 97.25 203 SER A CA 1
ATOM 1585 C C . SER A 1 203 ? 18.713 8.202 -7.332 1.00 97.25 203 SER A C 1
ATOM 1587 O O . SER A 1 203 ? 19.545 8.939 -7.852 1.00 97.25 203 SER A O 1
ATOM 1589 N N . SER A 1 204 ? 17.432 8.559 -7.233 1.00 98.06 204 SER A N 1
ATOM 1590 C CA . SER A 1 204 ? 16.907 9.856 -7.651 1.00 98.06 204 SER A CA 1
ATOM 1591 C C . SER A 1 204 ? 15.881 10.321 -6.631 1.00 98.06 204 SER A C 1
ATOM 1593 O O . SER A 1 204 ? 14.767 9.813 -6.590 1.00 98.06 204 SER A O 1
ATOM 1595 N N . SER A 1 205 ? 16.248 11.316 -5.817 1.00 97.56 205 SER A N 1
ATOM 1596 C CA . SER A 1 205 ? 15.336 11.890 -4.819 1.00 97.56 205 SER A CA 1
ATOM 1597 C C . SER A 1 205 ? 14.052 12.424 -5.466 1.00 97.56 205 SER A C 1
ATOM 1599 O O . SER A 1 205 ? 12.967 12.230 -4.930 1.00 97.56 205 SER A O 1
ATOM 1601 N N . SER A 1 206 ? 14.155 13.029 -6.656 1.00 97.38 206 SER A N 1
ATOM 1602 C CA . SER A 1 206 ? 12.996 13.547 -7.389 1.00 97.38 206 SER A CA 1
ATOM 1603 C C . SER A 1 206 ? 12.044 12.444 -7.862 1.00 97.38 206 SER A C 1
ATOM 1605 O O . SER A 1 206 ? 10.832 12.631 -7.787 1.00 97.38 206 SER A O 1
ATOM 1607 N N . ASN A 1 207 ? 12.553 11.288 -8.304 1.00 98.44 207 ASN A N 1
ATOM 1608 C CA . ASN A 1 207 ? 11.704 10.129 -8.593 1.00 98.44 207 ASN A CA 1
ATOM 1609 C C . ASN A 1 207 ? 11.159 9.509 -7.302 1.00 98.44 207 ASN A C 1
ATOM 1611 O O . ASN A 1 207 ? 9.960 9.275 -7.208 1.00 98.44 207 ASN A O 1
ATOM 1615 N N . ASP A 1 208 ? 12.005 9.296 -6.294 1.00 98.31 208 ASP A N 1
ATOM 1616 C CA . ASP A 1 208 ? 11.613 8.665 -5.033 1.00 98.31 208 ASP A CA 1
ATOM 1617 C C . ASP A 1 208 ? 10.560 9.484 -4.271 1.00 98.31 208 ASP A C 1
ATOM 1619 O O . ASP A 1 208 ? 9.747 8.887 -3.576 1.00 98.31 208 ASP A O 1
ATOM 1623 N N . GLN A 1 209 ? 10.508 10.819 -4.423 1.00 97.12 209 GLN A N 1
ATOM 1624 C CA . GLN A 1 209 ? 9.418 11.653 -3.883 1.00 97.12 209 GLN A CA 1
ATOM 1625 C C . GLN A 1 209 ? 8.055 11.315 -4.496 1.00 97.12 209 GLN A C 1
ATOM 1627 O O . GLN A 1 209 ? 7.031 11.410 -3.824 1.00 97.12 209 GLN A O 1
ATOM 1632 N N . ARG A 1 210 ? 8.046 10.880 -5.754 1.00 97.69 210 ARG A N 1
ATOM 1633 C CA . ARG A 1 210 ? 6.848 10.602 -6.555 1.00 97.69 210 ARG A CA 1
ATOM 1634 C C . ARG A 1 210 ? 6.472 9.125 -6.589 1.00 97.69 210 ARG A C 1
ATOM 1636 O O . ARG A 1 210 ? 5.327 8.791 -6.887 1.00 97.69 210 ARG A O 1
ATOM 1643 N N . ALA A 1 211 ? 7.453 8.254 -6.355 1.00 98.44 211 ALA A N 1
ATOM 1644 C CA . ALA A 1 211 ? 7.347 6.827 -6.590 1.00 98.44 211 ALA A CA 1
ATOM 1645 C C . ALA A 1 211 ? 7.107 6.018 -5.321 1.00 98.44 211 ALA A C 1
ATOM 1647 O O . ALA A 1 211 ? 7.840 6.151 -4.338 1.00 98.44 211 ALA A O 1
ATOM 1648 N N . VAL A 1 212 ? 6.155 5.088 -5.391 1.00 98.69 212 VAL A N 1
ATOM 1649 C CA . VAL A 1 212 ? 6.172 3.907 -4.520 1.00 98.69 212 VAL A CA 1
ATOM 1650 C C . VAL A 1 212 ? 7.191 2.920 -5.081 1.00 98.69 212 VAL A C 1
ATOM 1652 O O . VAL A 1 212 ? 7.086 2.493 -6.234 1.00 98.69 212 VAL A O 1
ATOM 1655 N N . THR A 1 213 ? 8.199 2.582 -4.280 1.00 98.75 213 THR A N 1
ATOM 1656 C CA . THR A 1 213 ? 9.323 1.729 -4.694 1.00 98.75 213 THR A CA 1
ATOM 1657 C C . THR A 1 213 ? 9.152 0.314 -4.139 1.00 98.75 213 THR A C 1
ATOM 1659 O O . THR A 1 213 ? 8.794 0.137 -2.971 1.00 98.75 213 THR A O 1
ATOM 1662 N N . ILE A 1 214 ? 9.348 -0.705 -4.983 1.00 98.94 214 ILE A N 1
ATOM 1663 C CA . ILE A 1 214 ? 8.974 -2.093 -4.661 1.00 98.94 214 ILE A CA 1
ATOM 1664 C C . ILE A 1 214 ? 10.116 -3.055 -5.000 1.00 98.94 214 ILE A C 1
ATOM 1666 O O . ILE A 1 214 ? 10.347 -3.340 -6.171 1.00 98.94 214 ILE A O 1
ATOM 1670 N N . GLU A 1 215 ? 10.792 -3.612 -3.999 1.00 98.81 215 GLU A N 1
ATOM 1671 C CA . GLU A 1 215 ? 11.816 -4.649 -4.177 1.00 98.81 215 GLU A CA 1
ATOM 1672 C C . GLU A 1 215 ? 11.177 -6.032 -4.343 1.00 98.81 215 GLU A C 1
ATOM 1674 O O . GLU A 1 215 ? 10.555 -6.554 -3.422 1.00 98.81 215 GLU A O 1
ATOM 1679 N N . CYS A 1 216 ? 11.325 -6.653 -5.512 1.00 98.81 216 CYS A N 1
ATOM 1680 C CA . CYS A 1 216 ? 10.705 -7.943 -5.824 1.00 98.81 216 CYS A CA 1
ATOM 1681 C C . CYS A 1 216 ? 11.748 -9.063 -5.884 1.00 98.81 216 CYS A C 1
ATOM 1683 O O . CYS A 1 216 ? 12.727 -8.956 -6.629 1.00 98.81 216 CYS A O 1
ATOM 1685 N N . ALA A 1 217 ? 11.542 -10.143 -5.125 1.00 98.69 217 ALA A N 1
ATOM 1686 C CA . ALA A 1 217 ? 12.440 -11.297 -5.120 1.00 98.69 217 ALA A CA 1
ATOM 1687 C C . ALA A 1 217 ? 12.606 -11.893 -6.527 1.00 98.69 217 ALA A C 1
ATOM 1689 O O . ALA A 1 217 ? 11.636 -12.090 -7.264 1.00 98.69 217 ALA A O 1
ATOM 1690 N N . SER A 1 218 ? 13.846 -12.199 -6.896 1.00 98.38 218 SER A N 1
ATOM 1691 C CA . SER A 1 218 ? 14.204 -12.633 -8.248 1.00 98.38 218 SER A CA 1
ATOM 1692 C C . SER A 1 218 ? 15.273 -13.721 -8.234 1.00 98.38 218 SER A C 1
ATOM 1694 O O . SER A 1 218 ? 15.844 -14.050 -7.197 1.00 98.38 218 SER A O 1
ATOM 1696 N N . ASP A 1 219 ? 15.566 -14.317 -9.382 1.00 97.81 219 ASP A N 1
ATOM 1697 C CA . ASP A 1 219 ? 16.682 -15.254 -9.492 1.00 97.81 219 ASP A CA 1
ATOM 1698 C C . ASP A 1 219 ? 18.039 -14.596 -9.197 1.00 97.81 219 ASP A C 1
ATOM 1700 O O . ASP A 1 219 ? 18.194 -13.378 -9.182 1.00 97.81 219 ASP A O 1
ATOM 1704 N N . LYS A 1 220 ? 19.058 -15.418 -8.924 1.00 96.31 220 LYS A N 1
ATOM 1705 C CA . LYS A 1 220 ? 20.407 -14.927 -8.587 1.00 96.31 220 LYS A CA 1
ATOM 1706 C C . LYS A 1 220 ? 21.195 -14.416 -9.799 1.00 96.31 220 LYS A C 1
ATOM 1708 O O . LYS A 1 220 ? 22.219 -13.761 -9.625 1.00 96.31 220 LYS A O 1
ATOM 1713 N N . THR A 1 221 ? 20.751 -14.742 -11.006 1.00 95.44 221 THR A N 1
ATOM 1714 C CA . THR A 1 221 ? 21.462 -14.477 -12.260 1.00 95.44 221 THR A CA 1
ATOM 1715 C C . THR A 1 221 ? 20.545 -13.794 -13.261 1.00 95.44 221 THR A C 1
ATOM 1717 O O . THR A 1 221 ? 19.329 -13.986 -13.226 1.00 95.44 221 THR A O 1
ATOM 1720 N N . GLU A 1 222 ? 21.137 -13.049 -14.194 1.00 94.12 222 GLU A N 1
ATOM 1721 C CA . GLU A 1 222 ? 20.449 -12.502 -15.366 1.00 94.12 222 GLU A CA 1
ATOM 1722 C C . GLU A 1 222 ? 19.616 -13.610 -16.064 1.00 94.12 222 GLU A C 1
ATOM 1724 O O . GLU A 1 222 ? 20.118 -14.726 -16.225 1.00 94.12 222 GLU A O 1
ATOM 1729 N N . PRO A 1 223 ? 18.344 -13.360 -16.439 1.00 96.94 223 PRO A N 1
ATOM 1730 C CA . PRO A 1 223 ? 17.679 -12.059 -16.507 1.00 96.94 223 PRO A CA 1
ATOM 1731 C C . PRO A 1 223 ? 16.999 -11.574 -15.216 1.00 96.94 223 PRO A C 1
ATOM 1733 O O . PRO A 1 223 ? 16.181 -10.654 -15.284 1.00 96.94 223 PRO A O 1
ATOM 1736 N N . TYR A 1 224 ? 17.331 -12.173 -14.064 1.00 97.44 224 TYR A N 1
ATOM 1737 C CA . TYR A 1 224 ? 16.705 -11.934 -12.757 1.00 97.44 224 TYR A CA 1
ATOM 1738 C C . TYR A 1 224 ? 15.200 -12.209 -12.806 1.00 97.44 224 TYR A C 1
ATOM 1740 O O . TYR A 1 224 ? 14.368 -11.355 -12.500 1.00 97.44 224 TYR A O 1
ATOM 1748 N N . ALA A 1 225 ? 14.839 -13.408 -13.265 1.00 97.44 225 ALA A N 1
ATOM 1749 C CA . ALA A 1 225 ? 13.443 -13.775 -13.429 1.00 97.44 225 ALA A CA 1
ATOM 1750 C C . ALA A 1 225 ? 12.706 -13.801 -12.084 1.00 97.44 225 ALA A C 1
ATOM 1752 O O . ALA A 1 225 ? 13.231 -14.268 -11.073 1.00 97.44 225 ALA A O 1
ATOM 1753 N N . MET A 1 226 ? 11.474 -13.295 -12.084 1.00 97.88 226 MET A N 1
ATOM 1754 C CA . MET A 1 226 ? 10.570 -13.402 -10.943 1.00 97.88 226 MET A CA 1
ATOM 1755 C C . MET A 1 226 ? 9.694 -14.632 -11.128 1.00 97.88 226 MET A C 1
ATOM 1757 O O . MET A 1 226 ? 9.237 -14.936 -12.233 1.00 97.88 226 MET A O 1
ATOM 1761 N N . ASN A 1 227 ? 9.429 -15.342 -10.036 1.00 97.50 227 ASN A N 1
ATOM 1762 C CA . ASN A 1 227 ? 8.458 -16.422 -10.084 1.00 97.50 227 ASN A CA 1
ATOM 1763 C C . ASN A 1 227 ? 7.025 -15.856 -10.183 1.00 97.50 227 ASN A C 1
ATOM 1765 O O . ASN A 1 227 ? 6.770 -14.674 -9.936 1.00 97.50 227 ASN A O 1
ATOM 1769 N N . SER A 1 228 ? 6.068 -16.716 -10.531 1.00 97.00 228 SER A N 1
ATOM 1770 C CA . SER A 1 228 ? 4.672 -16.305 -10.729 1.00 97.00 228 SER A CA 1
ATOM 1771 C C . SER A 1 228 ? 4.020 -15.702 -9.483 1.00 97.00 228 SER A C 1
ATOM 1773 O O . SER A 1 228 ? 3.197 -14.804 -9.618 1.00 97.00 228 SER A O 1
ATOM 1775 N N . LYS A 1 229 ? 4.383 -16.144 -8.271 1.00 98.19 229 LYS A N 1
ATOM 1776 C CA . LYS A 1 229 ? 3.824 -15.595 -7.027 1.00 98.19 229 LYS A CA 1
ATOM 1777 C C . LYS A 1 229 ? 4.263 -14.148 -6.835 1.00 98.19 229 LYS A C 1
ATOM 1779 O O . LYS A 1 229 ? 3.420 -13.298 -6.576 1.00 98.19 229 LYS A O 1
ATOM 1784 N N . VAL A 1 230 ? 5.553 -13.874 -7.039 1.00 98.75 230 VAL A N 1
ATOM 1785 C CA . VAL A 1 230 ? 6.117 -12.519 -6.968 1.00 98.75 230 VAL A CA 1
ATOM 1786 C C . VAL A 1 230 ? 5.450 -11.608 -7.998 1.00 98.75 230 VAL A C 1
ATOM 1788 O O . VAL A 1 230 ? 4.942 -10.552 -7.634 1.00 98.75 230 VAL A O 1
ATOM 1791 N N . TYR A 1 231 ? 5.386 -12.030 -9.267 1.00 98.69 231 TYR A N 1
ATOM 1792 C CA . TYR A 1 231 ? 4.788 -11.215 -10.330 1.00 98.69 231 TYR A CA 1
ATOM 1793 C C . TYR A 1 231 ? 3.292 -10.952 -10.095 1.00 98.69 231 TYR A C 1
ATOM 1795 O O . TYR A 1 23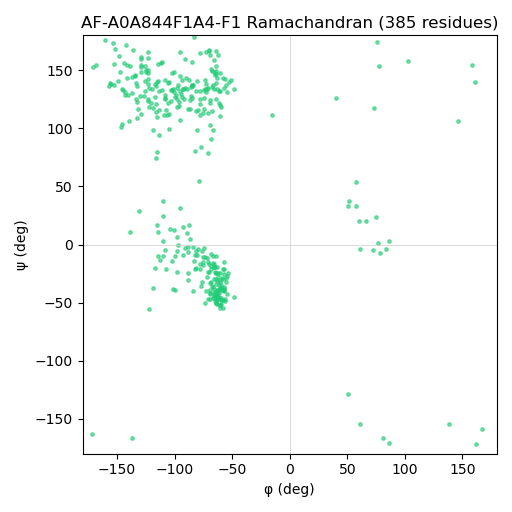1 ? 2.841 -9.815 -10.199 1.00 98.69 231 TYR A O 1
ATOM 1803 N N . ASN A 1 232 ? 2.527 -11.969 -9.687 1.00 97.81 232 ASN A N 1
ATOM 1804 C CA . ASN A 1 232 ? 1.107 -11.805 -9.373 1.00 97.81 232 ASN A CA 1
ATOM 1805 C C . ASN A 1 232 ? 0.887 -10.843 -8.196 1.00 97.81 232 ASN A C 1
ATOM 1807 O O . ASN A 1 232 ? -0.052 -10.047 -8.216 1.00 97.81 232 ASN A O 1
ATOM 1811 N N . SER A 1 233 ? 1.736 -10.902 -7.166 1.00 98.56 233 SER A N 1
ATOM 1812 C CA . SER A 1 233 ? 1.683 -9.953 -6.052 1.00 98.56 233 SER A CA 1
ATOM 1813 C C . SER A 1 233 ? 2.078 -8.542 -6.480 1.00 98.56 233 SER A C 1
ATOM 1815 O O . SER A 1 233 ? 1.452 -7.594 -6.018 1.00 98.56 233 SER A O 1
ATOM 1817 N N . LEU A 1 234 ? 3.029 -8.387 -7.406 1.00 98.88 234 LEU A N 1
ATOM 1818 C CA . LEU A 1 234 ? 3.375 -7.087 -7.983 1.00 98.88 234 LEU A CA 1
ATOM 1819 C C . LEU A 1 234 ? 2.185 -6.474 -8.734 1.00 98.88 234 LEU A C 1
ATOM 1821 O O . LEU A 1 234 ? 1.868 -5.311 -8.509 1.00 98.88 234 LEU A O 1
ATOM 1825 N N . VAL A 1 235 ? 1.479 -7.251 -9.563 1.00 98.81 235 VAL A N 1
ATOM 1826 C CA . VAL A 1 235 ? 0.257 -6.791 -10.254 1.00 98.81 235 VAL A CA 1
ATOM 1827 C C . VAL A 1 235 ? -0.799 -6.332 -9.242 1.00 98.81 235 VAL A C 1
ATOM 1829 O O . VAL A 1 235 ? -1.347 -5.235 -9.372 1.00 98.81 235 VAL A O 1
ATOM 1832 N N . LYS A 1 236 ? -1.061 -7.134 -8.199 1.00 98.38 236 LYS A N 1
ATOM 1833 C CA . LYS A 1 236 ? -2.035 -6.795 -7.146 1.00 98.38 236 LYS A CA 1
ATOM 1834 C C . LYS A 1 236 ? -1.647 -5.532 -6.383 1.00 98.38 236 LYS A C 1
ATOM 1836 O O . LYS A 1 236 ? -2.490 -4.658 -6.207 1.00 98.38 236 LYS A O 1
ATOM 1841 N N . LEU A 1 237 ? -0.386 -5.424 -5.973 1.00 98.81 237 LEU A N 1
ATOM 1842 C CA . LEU A 1 237 ? 0.119 -4.279 -5.223 1.00 98.81 237 LEU A CA 1
ATOM 1843 C C . LEU A 1 237 ? 0.089 -3.002 -6.067 1.00 98.81 237 LEU A C 1
ATOM 1845 O O . LEU A 1 237 ? -0.417 -1.987 -5.606 1.00 98.81 237 LEU A O 1
ATOM 1849 N N . CYS A 1 238 ? 0.526 -3.053 -7.327 1.00 98.81 238 CYS A N 1
ATOM 1850 C CA . CYS A 1 238 ? 0.415 -1.915 -8.242 1.00 98.81 238 CYS A CA 1
ATOM 1851 C C . CYS A 1 238 ? -1.043 -1.486 -8.463 1.00 98.81 238 CYS A C 1
ATOM 1853 O O . CYS A 1 238 ? -1.322 -0.291 -8.543 1.00 98.81 238 CYS A O 1
ATOM 1855 N N . THR A 1 239 ? -1.970 -2.445 -8.545 1.00 98.44 239 THR A N 1
ATOM 1856 C CA . THR A 1 239 ? -3.409 -2.167 -8.668 1.00 98.44 239 THR A CA 1
ATOM 1857 C C . THR A 1 239 ? -3.946 -1.465 -7.424 1.00 98.44 239 THR A C 1
ATOM 1859 O O . THR A 1 239 ? -4.606 -0.438 -7.548 1.00 98.44 239 THR A O 1
ATOM 1862 N N . ASP A 1 240 ? -3.635 -1.979 -6.235 1.00 97.62 240 ASP A N 1
ATOM 1863 C CA . ASP A 1 240 ? -4.014 -1.374 -4.955 1.00 97.62 240 ASP A CA 1
ATOM 1864 C C . ASP A 1 240 ? -3.454 0.051 -4.799 1.00 97.62 240 ASP A C 1
ATOM 1866 O O . ASP A 1 240 ? -4.212 0.980 -4.526 1.00 97.62 240 ASP A O 1
ATOM 1870 N N . ILE A 1 241 ? -2.161 0.246 -5.083 1.00 98.00 241 ILE A N 1
ATOM 1871 C CA . ILE A 1 241 ? -1.516 1.568 -5.071 1.00 98.00 241 ILE A CA 1
ATOM 1872 C C . ILE A 1 241 ? -2.241 2.528 -6.016 1.00 98.00 241 ILE A C 1
ATOM 1874 O O . ILE A 1 241 ? -2.539 3.659 -5.633 1.00 98.00 241 ILE A O 1
ATOM 1878 N N . CYS A 1 242 ? -2.549 2.096 -7.242 1.00 97.81 242 CYS A N 1
ATOM 1879 C CA . CYS A 1 242 ? -3.286 2.930 -8.188 1.00 97.81 242 CYS A CA 1
ATOM 1880 C C . CYS A 1 242 ? -4.665 3.318 -7.636 1.00 97.81 242 CYS A C 1
ATOM 1882 O O . CYS A 1 242 ? -4.993 4.501 -7.645 1.00 97.81 242 CYS A O 1
ATOM 1884 N N . LYS A 1 243 ? -5.439 2.364 -7.100 1.00 93.25 243 LYS A N 1
ATOM 1885 C CA . LYS A 1 243 ? -6.781 2.624 -6.551 1.00 93.25 243 LYS A CA 1
ATOM 1886 C C . LYS A 1 243 ? -6.756 3.616 -5.397 1.00 93.25 243 LYS A C 1
ATOM 1888 O O . LYS A 1 243 ? -7.478 4.608 -5.449 1.00 93.25 243 LYS A O 1
ATOM 1893 N N . ARG A 1 244 ? -5.906 3.380 -4.391 1.00 92.38 244 ARG A N 1
ATOM 1894 C CA . ARG A 1 244 ? -5.787 4.260 -3.216 1.00 92.38 244 ARG A CA 1
ATOM 1895 C C . ARG A 1 244 ? -5.364 5.677 -3.589 1.00 92.38 244 ARG A C 1
ATOM 1897 O O . ARG A 1 244 ? -5.788 6.628 -2.952 1.00 92.38 244 ARG A O 1
ATOM 1904 N N . ASN A 1 245 ? -4.594 5.827 -4.667 1.00 90.88 245 ASN A N 1
ATOM 1905 C CA . ASN A 1 245 ? -4.171 7.129 -5.184 1.00 90.88 245 ASN A CA 1
ATOM 1906 C C . ASN A 1 245 ? -5.109 7.698 -6.27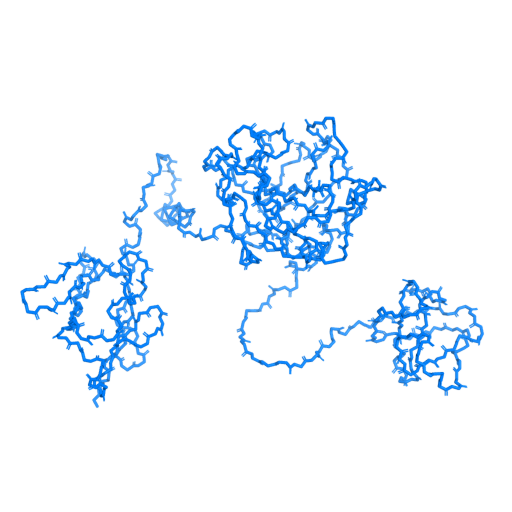1 1.00 90.88 245 ASN A C 1
ATOM 1908 O O . ASN A 1 245 ? -4.716 8.606 -7.006 1.00 90.88 245 ASN A O 1
ATOM 1912 N N . GLY A 1 246 ? -6.328 7.163 -6.421 1.00 90.25 246 GLY A N 1
ATOM 1913 C CA . GLY A 1 246 ? -7.335 7.663 -7.366 1.00 90.25 246 GLY A CA 1
ATOM 1914 C C . GLY A 1 246 ? -6.964 7.499 -8.847 1.00 90.25 246 GLY A C 1
ATOM 1915 O O . GLY A 1 246 ? -7.498 8.202 -9.706 1.00 90.25 246 GLY A O 1
ATOM 1916 N N . LYS A 1 247 ? -6.032 6.596 -9.167 1.00 95.06 247 LYS A N 1
ATOM 1917 C CA . LYS A 1 247 ? -5.520 6.370 -10.522 1.00 95.06 247 LYS A CA 1
ATOM 1918 C C . LYS A 1 247 ? -6.341 5.305 -11.235 1.00 95.06 247 LYS A C 1
ATOM 1920 O O . LYS A 1 247 ? -6.615 4.239 -10.692 1.00 95.06 247 LYS A O 1
ATOM 1925 N N . LYS A 1 248 ? -6.688 5.581 -12.489 1.00 95.38 248 LYS A N 1
ATOM 1926 C CA . LYS A 1 248 ? -7.459 4.690 -13.368 1.00 95.38 248 LYS A CA 1
ATOM 1927 C C . LYS A 1 248 ? -6.585 3.963 -14.383 1.00 95.38 248 LYS A C 1
ATOM 1929 O O . LYS A 1 248 ? -7.043 3.016 -15.017 1.00 95.38 248 LYS A O 1
ATOM 1934 N N . LYS A 1 249 ? -5.337 4.405 -14.556 1.00 97.31 249 LYS A N 1
ATOM 1935 C CA . LYS A 1 249 ? -4.433 3.873 -15.575 1.00 97.31 249 LYS A CA 1
ATOM 1936 C C . LYS A 1 249 ? -2.996 3.812 -15.078 1.00 97.31 249 LYS A C 1
ATOM 1938 O O . LYS A 1 249 ? -2.473 4.814 -14.598 1.00 97.31 249 LYS A O 1
ATOM 1943 N N . LEU A 1 250 ? -2.351 2.661 -15.264 1.00 98.75 250 LEU A N 1
ATOM 1944 C CA . LEU A 1 250 ? -0.903 2.513 -15.128 1.00 98.75 250 LEU A CA 1
ATOM 1945 C C . LEU A 1 250 ? -0.260 2.559 -16.517 1.00 98.75 250 LEU A C 1
ATOM 1947 O O . LEU A 1 250 ? -0.671 1.843 -17.426 1.00 98.75 250 LEU A O 1
ATOM 1951 N N . LEU A 1 251 ? 0.747 3.409 -16.689 1.00 98.62 251 LEU A N 1
ATOM 1952 C CA . LEU A 1 251 ? 1.406 3.662 -17.964 1.00 98.62 251 LEU A CA 1
ATOM 1953 C C . LEU A 1 251 ? 2.831 3.119 -17.968 1.00 98.62 251 LEU A C 1
ATOM 1955 O O . LEU A 1 251 ? 3.624 3.416 -17.076 1.00 98.62 251 LEU A O 1
ATOM 1959 N N . TRP A 1 252 ? 3.178 2.412 -19.040 1.00 98.62 252 TRP A N 1
ATOM 1960 C CA . TRP A 1 252 ? 4.557 2.144 -19.426 1.00 98.62 252 TRP A CA 1
ATOM 1961 C C . TRP A 1 252 ? 4.832 2.811 -20.771 1.00 98.62 252 TRP A C 1
ATOM 1963 O O . TRP A 1 252 ? 4.243 2.431 -21.780 1.00 98.62 252 TRP A O 1
ATOM 1973 N N . LEU A 1 253 ? 5.711 3.817 -20.788 1.00 98.06 253 LEU A N 1
ATOM 1974 C CA . LEU A 1 253 ? 6.042 4.556 -22.014 1.00 98.06 253 LEU A CA 1
ATOM 1975 C C . LEU A 1 253 ? 7.265 3.980 -22.747 1.00 98.06 253 LEU A C 1
ATOM 1977 O O . LEU A 1 253 ? 7.540 4.381 -23.875 1.00 98.06 253 LEU A O 1
ATOM 1981 N N . GLY A 1 254 ? 7.989 3.036 -22.134 1.00 96.12 254 GLY A N 1
ATOM 1982 C CA . GLY A 1 254 ? 9.058 2.262 -22.782 1.00 96.12 254 GLY A CA 1
ATOM 1983 C C . GLY A 1 254 ? 10.354 3.015 -23.082 1.00 96.12 254 GLY A C 1
ATOM 1984 O O . GLY A 1 254 ? 11.319 2.397 -23.522 1.00 96.12 254 GLY A O 1
ATOM 1985 N N . ASP A 1 255 ? 10.391 4.320 -22.832 1.00 97.75 255 ASP A N 1
ATOM 1986 C CA . ASP A 1 255 ? 11.468 5.215 -23.242 1.00 97.75 255 ASP A CA 1
ATOM 1987 C C . ASP A 1 255 ? 11.825 6.176 -22.104 1.00 97.75 255 ASP A C 1
ATOM 1989 O O . ASP A 1 255 ? 10.938 6.791 -21.505 1.00 97.75 255 ASP A O 1
ATOM 1993 N N . LYS A 1 256 ? 13.120 6.291 -21.790 1.00 97.38 256 LYS A N 1
ATOM 1994 C CA . LYS A 1 256 ? 13.606 7.081 -20.651 1.00 97.38 256 LYS A CA 1
ATOM 1995 C C . LYS A 1 256 ? 13.221 8.550 -20.792 1.00 97.38 256 LYS A C 1
ATOM 1997 O O . LYS A 1 256 ? 12.586 9.095 -19.892 1.00 97.38 256 LYS A O 1
ATOM 2002 N N . ASP A 1 257 ? 13.583 9.178 -21.903 1.00 97.75 257 ASP A N 1
ATOM 2003 C CA . ASP A 1 257 ? 13.442 10.623 -22.060 1.00 97.75 257 ASP A CA 1
ATOM 2004 C C . ASP A 1 257 ? 11.968 11.013 -22.150 1.00 97.75 257 ASP A C 1
ATOM 2006 O O . ASP A 1 257 ? 11.539 11.967 -21.502 1.00 97.75 257 ASP A O 1
ATOM 2010 N N . LYS A 1 258 ? 11.148 10.218 -22.845 1.00 97.88 258 LYS A N 1
ATOM 2011 C CA . LYS A 1 258 ? 9.693 10.406 -22.844 1.00 97.88 258 LYS A CA 1
ATOM 2012 C C . LYS A 1 258 ? 9.112 10.257 -21.444 1.00 97.88 258 LYS A C 1
ATOM 2014 O O . LYS A 1 258 ? 8.301 11.083 -21.042 1.00 97.88 258 LYS A O 1
ATOM 2019 N N . THR A 1 259 ? 9.518 9.236 -20.688 1.00 97.94 259 THR A N 1
ATOM 2020 C CA . THR A 1 259 ? 8.927 8.971 -19.367 1.00 97.94 259 THR A CA 1
ATOM 2021 C C . THR A 1 259 ? 9.296 10.026 -18.333 1.00 97.94 259 THR A C 1
ATOM 2023 O O . THR A 1 259 ? 8.439 10.446 -17.551 1.00 97.94 259 THR A O 1
ATOM 2026 N N . LEU A 1 260 ? 10.557 10.463 -18.317 1.00 96.06 260 LEU A N 1
ATOM 2027 C CA . LEU A 1 260 ? 11.036 11.443 -17.344 1.00 96.06 260 LEU A CA 1
ATOM 2028 C C . LEU A 1 260 ? 10.495 12.853 -17.617 1.00 96.06 260 LEU A C 1
ATOM 2030 O O . LEU A 1 260 ?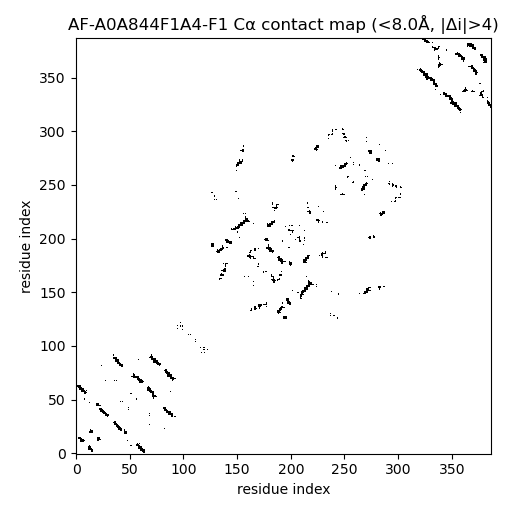 10.285 13.598 -16.664 1.00 96.06 260 LEU A O 1
ATOM 2034 N N . ASN A 1 261 ? 10.192 13.181 -18.877 1.00 97.12 261 ASN A N 1
ATOM 2035 C CA . ASN A 1 261 ? 9.558 14.448 -19.255 1.00 97.12 261 ASN A CA 1
ATOM 2036 C C . ASN A 1 261 ? 8.016 14.406 -19.222 1.00 97.12 261 ASN A C 1
ATOM 2038 O O . ASN A 1 261 ? 7.366 15.435 -19.40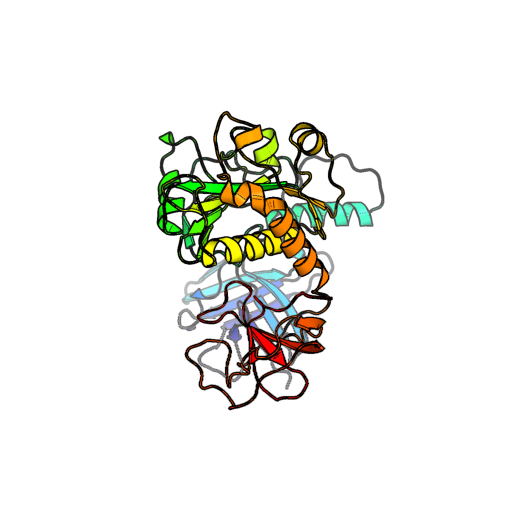4 1.00 97.12 261 ASN A O 1
ATOM 2042 N N . TYR A 1 262 ? 7.402 13.239 -18.993 1.00 98.00 262 TYR A N 1
ATOM 2043 C CA . TYR A 1 262 ? 5.945 13.106 -18.975 1.00 98.00 262 TYR A CA 1
ATOM 2044 C C . TYR A 1 262 ? 5.334 13.611 -17.661 1.00 98.00 262 TYR A C 1
ATOM 2046 O O . TYR A 1 262 ? 5.663 13.127 -16.571 1.00 98.00 262 TYR A O 1
ATOM 2054 N N . SER A 1 263 ? 4.378 14.534 -17.769 1.00 96.00 263 SER A N 1
ATOM 2055 C CA . SER A 1 263 ? 3.540 14.991 -16.654 1.00 96.00 263 SER A CA 1
ATOM 2056 C C . SER A 1 263 ? 2.230 14.197 -16.647 1.00 96.00 263 SER A C 1
ATOM 2058 O O . SER A 1 263 ? 1.410 14.415 -17.540 1.00 96.00 263 SER A O 1
ATOM 2060 N N . PRO A 1 264 ? 2.020 13.256 -15.703 1.00 96.50 264 PRO A N 1
ATOM 2061 C CA . PRO A 1 264 ? 0.797 12.466 -15.673 1.00 96.50 264 PRO A CA 1
ATOM 2062 C C . PRO A 1 264 ? -0.410 13.317 -15.341 1.00 96.50 264 PRO A C 1
ATOM 2064 O O . PRO A 1 264 ? -0.333 14.267 -14.560 1.00 96.50 264 PRO A O 1
ATOM 2067 N N . LYS A 1 265 ? -1.549 12.903 -15.880 1.00 94.00 265 LYS A N 1
ATOM 2068 C CA . LYS A 1 265 ? -2.845 13.431 -15.467 1.00 94.00 265 LYS A CA 1
ATOM 2069 C C . LYS A 1 265 ? -3.195 12.962 -14.055 1.00 94.00 265 LYS A C 1
ATOM 2071 O O . LYS A 1 265 ? -2.590 12.035 -13.511 1.00 94.00 265 LYS A O 1
ATOM 2076 N N . SER A 1 266 ? -4.207 13.593 -13.462 1.00 90.19 266 SER A N 1
ATOM 2077 C CA . SER A 1 266 ? -4.661 13.278 -12.103 1.00 90.19 266 SER A CA 1
ATOM 2078 C C . SER A 1 266 ? -5.017 11.799 -11.921 1.00 90.19 266 SER A C 1
ATOM 2080 O O . SER A 1 266 ? -4.738 11.249 -10.858 1.00 90.19 266 SER A O 1
ATOM 2082 N N . ASP A 1 267 ? -5.527 11.137 -12.961 1.00 91.81 267 ASP A N 1
ATOM 2083 C CA . ASP A 1 267 ? -5.935 9.730 -12.977 1.00 91.81 267 ASP A CA 1
ATOM 2084 C C . ASP A 1 267 ? -4.883 8.763 -13.559 1.00 91.81 267 ASP A C 1
ATOM 2086 O O . ASP A 1 267 ? -5.154 7.567 -13.702 1.00 91.81 267 ASP A O 1
ATOM 2090 N N . GLU A 1 268 ? -3.673 9.240 -13.859 1.00 98.12 268 GLU A N 1
ATOM 2091 C CA . GLU A 1 268 ? -2.586 8.430 -14.411 1.00 98.12 268 GLU A CA 1
ATOM 2092 C C . GLU A 1 268 ? -1.495 8.141 -13.368 1.00 98.12 268 GLU A C 1
ATOM 2094 O O . GLU A 1 268 ? -1.087 9.002 -12.583 1.00 98.12 268 GLU A O 1
ATOM 2099 N N . MET A 1 269 ? -1.006 6.903 -13.395 1.00 98.62 269 MET A N 1
ATOM 2100 C CA . MET A 1 269 ? 0.183 6.418 -12.700 1.00 98.62 269 MET A CA 1
ATOM 2101 C C . MET A 1 269 ? 1.214 6.006 -13.749 1.00 98.62 269 MET A C 1
ATOM 2103 O O . MET A 1 269 ? 0.853 5.399 -14.757 1.00 98.62 269 MET A O 1
ATOM 2107 N N . VAL A 1 270 ? 2.497 6.293 -13.536 1.00 98.88 270 VAL A N 1
ATOM 2108 C CA . VAL A 1 270 ? 3.545 5.974 -14.521 1.00 98.88 270 VAL A CA 1
ATOM 2109 C C . VAL A 1 270 ? 4.615 5.069 -13.918 1.00 98.88 270 VAL A C 1
ATOM 2111 O O . VAL A 1 270 ? 5.111 5.310 -12.820 1.00 98.88 270 VAL A O 1
ATOM 2114 N N . LEU A 1 271 ? 4.999 4.030 -14.657 1.00 98.94 271 LEU A N 1
ATOM 2115 C CA . LEU A 1 271 ? 6.113 3.160 -14.300 1.00 98.94 271 LEU A CA 1
ATOM 2116 C C . LEU A 1 271 ? 7.451 3.826 -14.632 1.00 98.94 271 LEU A C 1
ATOM 2118 O O . LEU A 1 271 ? 7.665 4.299 -15.749 1.00 98.94 271 LEU A O 1
ATOM 2122 N N . THR A 1 272 ? 8.375 3.801 -13.677 1.00 98.81 272 THR A N 1
ATOM 2123 C CA . THR A 1 272 ? 9.790 4.146 -13.876 1.00 98.81 272 THR A CA 1
ATOM 2124 C C . THR A 1 272 ? 10.679 2.983 -13.453 1.00 98.81 272 THR A C 1
ATOM 2126 O O . THR A 1 272 ? 10.228 2.040 -12.804 1.00 98.81 272 THR A O 1
ATOM 2129 N N . VAL A 1 273 ? 11.954 3.017 -13.844 1.00 98.56 273 VAL A N 1
ATOM 2130 C CA . VAL A 1 273 ? 12.918 1.957 -13.523 1.00 98.56 273 VAL A CA 1
ATOM 2131 C C . VAL A 1 273 ? 14.243 2.521 -13.033 1.00 98.56 273 VAL A C 1
ATOM 2133 O O . VAL A 1 273 ? 14.721 3.542 -13.525 1.00 98.56 273 VAL A O 1
ATOM 2136 N N . HIS A 1 274 ? 14.879 1.815 -12.098 1.00 98.44 274 HIS A N 1
ATOM 2137 C CA . HIS A 1 274 ? 16.139 2.237 -11.477 1.00 98.44 274 HIS A CA 1
ATOM 2138 C C . HIS A 1 274 ? 17.267 2.474 -12.493 1.00 98.44 274 HIS A C 1
ATOM 2140 O O . HIS A 1 274 ? 17.988 3.466 -12.390 1.00 98.44 274 HIS A O 1
ATOM 2146 N N . ARG A 1 275 ? 17.376 1.626 -13.527 1.00 97.88 275 ARG A N 1
ATOM 2147 C CA . ARG A 1 275 ? 18.377 1.754 -14.607 1.00 97.88 275 ARG A CA 1
ATOM 2148 C C . ARG A 1 275 ? 18.354 3.085 -15.368 1.00 97.88 275 ARG A C 1
ATOM 2150 O O . ARG A 1 275 ? 19.292 3.388 -16.096 1.00 97.88 275 ARG A O 1
ATOM 2157 N N . TRP A 1 276 ? 17.298 3.888 -15.237 1.00 98.25 276 TRP A N 1
ATOM 2158 C CA . TRP A 1 276 ? 17.256 5.224 -15.837 1.00 98.25 276 TRP A CA 1
ATOM 2159 C C . TRP A 1 276 ? 17.958 6.294 -14.998 1.00 98.25 276 TRP A C 1
ATOM 2161 O O . TRP A 1 276 ? 18.362 7.315 -15.555 1.00 98.25 276 TRP A O 1
ATOM 2171 N N . PHE A 1 277 ? 18.141 6.055 -13.701 1.00 98.12 277 PHE A N 1
ATOM 2172 C CA . PHE A 1 277 ? 18.690 7.015 -12.739 1.00 98.12 277 PHE A CA 1
ATOM 2173 C C . PHE A 1 277 ? 20.114 6.669 -12.284 1.00 98.12 277 PHE A C 1
ATOM 2175 O O . PHE A 1 277 ? 20.841 7.543 -11.828 1.00 98.12 277 PHE A O 1
ATOM 2182 N N . ALA A 1 278 ? 20.526 5.408 -12.427 1.00 96.62 278 ALA A N 1
ATOM 2183 C CA . ALA A 1 278 ? 21.871 4.941 -12.113 1.00 96.62 278 ALA A CA 1
ATOM 2184 C C . ALA A 1 278 ? 22.326 3.867 -13.110 1.00 96.62 278 ALA A C 1
ATOM 2186 O O . ALA A 1 278 ? 21.499 3.155 -13.681 1.00 96.62 278 ALA A O 1
ATOM 2187 N N . ASN A 1 279 ? 23.644 3.705 -13.274 1.00 95.62 279 ASN A N 1
ATOM 2188 C CA . ASN A 1 279 ? 24.230 2.639 -14.091 1.00 95.62 279 ASN A CA 1
ATOM 2189 C C . ASN A 1 279 ? 24.056 1.266 -13.408 1.00 95.62 279 ASN A C 1
ATOM 2191 O O . ASN A 1 279 ? 24.955 0.769 -12.728 1.00 95.62 279 ASN A O 1
ATOM 2195 N N . LYS A 1 280 ? 22.853 0.695 -13.516 1.00 91.06 280 LYS A N 1
ATOM 2196 C CA . LYS A 1 280 ? 22.441 -0.577 -12.909 1.00 91.06 280 LYS A CA 1
ATOM 2197 C C . LYS A 1 280 ? 21.547 -1.359 -13.867 1.00 91.06 280 LYS A C 1
ATOM 2199 O O . LYS A 1 280 ? 20.827 -0.773 -14.665 1.00 91.06 280 LYS A O 1
ATOM 2204 N N . SER A 1 281 ? 21.522 -2.683 -13.729 1.00 93.94 281 SER A N 1
ATOM 2205 C CA . SER A 1 281 ? 20.612 -3.561 -14.478 1.00 93.94 281 SER A CA 1
ATOM 2206 C C . SER A 1 281 ? 19.204 -3.640 -13.876 1.00 93.94 281 SER A C 1
ATOM 2208 O O . SER A 1 281 ? 18.325 -4.232 -14.485 1.00 93.94 281 SER A O 1
ATOM 2210 N N . CYS A 1 282 ? 18.926 -3.049 -12.713 1.00 96.38 282 CYS A N 1
ATOM 2211 C CA . CYS A 1 282 ? 17.610 -3.111 -12.062 1.00 96.38 282 CYS A CA 1
ATOM 2212 C C . CYS A 1 282 ? 16.504 -2.469 -12.944 1.00 96.38 282 CYS A C 1
ATOM 2214 O O . CYS A 1 282 ? 16.724 -1.380 -13.488 1.00 96.38 282 CYS A O 1
ATOM 2216 N N . PRO A 1 283 ? 15.338 -3.117 -13.158 1.00 97.50 283 PRO A N 1
ATOM 2217 C CA . PRO A 1 283 ? 14.776 -4.266 -12.427 1.00 97.50 283 PRO A CA 1
ATOM 2218 C C . PRO A 1 283 ? 15.058 -5.653 -13.040 1.00 97.50 283 PRO A C 1
ATOM 2220 O O . PRO A 1 283 ? 14.235 -6.561 -12.952 1.00 97.50 283 PRO A O 1
ATOM 2223 N N . GLY A 1 284 ? 16.200 -5.822 -13.702 1.00 97.38 284 GLY A N 1
ATOM 2224 C CA . GLY A 1 284 ? 16.515 -7.010 -14.491 1.00 97.38 284 GLY A CA 1
ATOM 2225 C C . GLY A 1 284 ? 15.803 -6.997 -15.843 1.00 97.38 284 GLY A C 1
ATOM 2226 O O . GLY A 1 284 ? 14.767 -6.348 -16.021 1.00 97.38 284 GLY A O 1
ATOM 2227 N N . ASN A 1 285 ? 16.371 -7.675 -16.844 1.00 97.75 285 ASN A N 1
ATOM 2228 C CA . ASN A 1 285 ? 15.758 -7.687 -18.176 1.00 97.75 285 ASN A CA 1
ATOM 2229 C C . ASN A 1 285 ? 14.450 -8.482 -18.216 1.00 97.75 285 ASN A C 1
ATOM 2231 O O . ASN A 1 285 ? 13.602 -8.187 -19.057 1.00 97.75 285 ASN A O 1
ATOM 2235 N N . TRP A 1 286 ? 14.245 -9.423 -17.286 1.00 98.38 286 TRP A N 1
ATOM 2236 C CA . TRP A 1 286 ? 12.996 -10.175 -17.210 1.00 98.38 286 TRP A CA 1
ATOM 2237 C C . TRP A 1 286 ? 11.808 -9.271 -16.877 1.00 98.38 286 TRP A C 1
ATOM 2239 O O . TRP A 1 286 ? 10.815 -9.296 -17.604 1.00 98.38 286 TRP A O 1
ATOM 2249 N N . LEU A 1 287 ? 11.907 -8.443 -15.824 1.00 98.44 287 LEU A N 1
ATOM 2250 C CA . LEU A 1 287 ? 10.811 -7.532 -15.489 1.00 98.44 287 LEU A CA 1
ATOM 2251 C C . LEU A 1 287 ? 10.727 -6.388 -16.497 1.00 98.44 287 LEU A C 1
ATOM 2253 O O . LEU A 1 287 ? 9.624 -6.052 -16.914 1.00 98.44 287 LEU A O 1
ATOM 2257 N N . TYR A 1 288 ? 11.860 -5.831 -16.942 1.00 98.31 288 TYR A N 1
ATOM 2258 C CA . TYR A 1 288 ? 11.869 -4.730 -17.914 1.00 98.31 288 TYR A CA 1
ATOM 2259 C C . TYR A 1 288 ? 11.082 -5.070 -19.191 1.00 98.31 288 TYR A C 1
ATOM 2261 O O . TYR A 1 288 ? 10.274 -4.265 -19.650 1.00 98.31 288 TYR A O 1
ATOM 2269 N N . ALA A 1 289 ? 11.241 -6.291 -19.716 1.00 97.81 289 ALA A N 1
ATOM 2270 C CA . ALA A 1 289 ? 10.496 -6.775 -20.881 1.00 97.81 289 ALA A CA 1
ATOM 2271 C C . ALA A 1 289 ? 8.982 -6.950 -20.632 1.00 97.81 289 ALA A C 1
ATOM 2273 O O . ALA A 1 289 ? 8.218 -7.049 -21.587 1.00 97.81 289 ALA A O 1
ATOM 2274 N N . LYS A 1 290 ? 8.545 -6.981 -19.367 1.00 98.56 290 LYS A N 1
ATOM 2275 C CA . LYS A 1 290 ? 7.162 -7.231 -18.928 1.00 98.56 290 LYS A CA 1
ATOM 2276 C C . LYS A 1 290 ? 6.460 -6.010 -18.343 1.00 98.56 290 LYS A C 1
ATOM 2278 O O . LYS A 1 290 ? 5.320 -6.128 -17.903 1.00 98.56 290 LYS A O 1
ATOM 2283 N N . LEU A 1 291 ? 7.095 -4.837 -18.323 1.00 98.50 291 LEU A N 1
ATOM 2284 C CA . LEU A 1 291 ? 6.471 -3.625 -17.774 1.00 98.50 291 LEU A CA 1
ATOM 2285 C C . LEU A 1 291 ? 5.257 -3.164 -18.595 1.00 98.50 291 LEU A C 1
ATOM 2287 O O . LEU A 1 291 ? 4.312 -2.625 -18.026 1.00 98.50 291 LEU A O 1
ATOM 2291 N N . GLY A 1 292 ? 5.243 -3.433 -19.906 1.00 98.06 292 GLY A N 1
ATOM 2292 C CA . GLY A 1 292 ? 4.062 -3.216 -20.750 1.00 98.06 292 GLY A CA 1
ATOM 2293 C C . GLY A 1 292 ? 2.896 -4.141 -20.385 1.00 98.06 292 GLY A C 1
ATOM 2294 O O . GLY A 1 292 ? 1.762 -3.674 -20.254 1.00 98.06 292 GLY A O 1
ATOM 2295 N N . ASP A 1 293 ? 3.186 -5.424 -20.150 1.00 97.88 293 ASP A N 1
ATOM 2296 C CA . ASP A 1 293 ? 2.200 -6.411 -19.689 1.00 97.88 293 ASP A CA 1
ATOM 2297 C C . ASP A 1 293 ? 1.663 -6.017 -18.306 1.00 97.88 293 ASP A C 1
ATOM 2299 O O . ASP A 1 293 ? 0.455 -5.903 -18.126 1.00 97.88 293 ASP A O 1
ATOM 2303 N N . LEU A 1 294 ? 2.552 -5.672 -17.365 1.00 98.44 294 LEU A N 1
ATOM 2304 C CA . LEU A 1 294 ? 2.195 -5.213 -16.019 1.00 98.44 294 LEU A CA 1
ATOM 2305 C C . LEU A 1 294 ? 1.264 -3.992 -16.066 1.00 98.44 294 LEU A C 1
ATOM 2307 O O . LEU A 1 294 ? 0.229 -3.977 -15.403 1.00 98.44 294 LEU A O 1
ATOM 2311 N N . ALA A 1 295 ? 1.609 -2.972 -16.858 1.00 98.56 295 ALA A N 1
ATOM 2312 C CA . ALA A 1 295 ? 0.783 -1.776 -17.025 1.00 98.56 295 ALA A CA 1
ATOM 2313 C C . ALA A 1 295 ? -0.608 -2.100 -17.594 1.00 98.56 295 ALA A C 1
ATOM 2315 O O . ALA A 1 295 ? -1.610 -1.526 -17.157 1.00 98.56 295 ALA A O 1
ATOM 2316 N N . THR A 1 296 ? -0.671 -3.042 -18.537 1.00 97.94 296 THR A N 1
ATOM 2317 C CA . THR A 1 296 ? -1.919 -3.500 -19.157 1.00 97.94 296 THR A CA 1
ATOM 2318 C C . THR A 1 296 ? -2.777 -4.285 -18.169 1.00 97.94 296 THR A C 1
ATOM 2320 O O . THR A 1 296 ? -3.970 -4.005 -18.045 1.00 97.94 296 THR A O 1
ATOM 2323 N N . GLU A 1 297 ? -2.187 -5.230 -17.436 1.00 97.94 297 GLU A N 1
ATOM 2324 C CA . GLU A 1 297 ? -2.876 -6.041 -16.429 1.00 97.94 297 GLU A CA 1
ATOM 2325 C C . GLU A 1 297 ? -3.441 -5.169 -15.302 1.00 97.94 297 GLU A C 1
ATOM 2327 O O . GLU A 1 297 ? -4.621 -5.289 -14.970 1.00 97.94 297 GLU A O 1
ATOM 2332 N N . VAL A 1 298 ? -2.647 -4.226 -14.782 1.00 98.38 298 VAL A N 1
ATOM 2333 C CA . VAL A 1 298 ? -3.089 -3.285 -13.741 1.00 98.38 298 VAL A CA 1
ATOM 2334 C C . VAL A 1 298 ? -4.206 -2.383 -14.257 1.00 98.38 298 VAL A C 1
ATOM 2336 O O . VAL A 1 298 ? -5.257 -2.292 -13.632 1.00 98.38 298 VAL A O 1
ATOM 2339 N N . THR A 1 299 ? -4.029 -1.753 -15.422 1.00 98.06 299 THR A N 1
ATOM 2340 C CA . THR A 1 299 ? -5.075 -0.906 -16.024 1.00 98.06 299 THR A CA 1
ATOM 2341 C C . THR A 1 299 ? -6.374 -1.679 -16.253 1.00 98.06 299 THR A C 1
ATOM 2343 O O . THR A 1 299 ? -7.459 -1.159 -16.004 1.00 98.06 299 THR A O 1
ATOM 2346 N N . THR A 1 300 ? -6.278 -2.937 -16.682 1.00 95.81 300 THR A N 1
ATOM 2347 C CA . THR A 1 300 ? -7.451 -3.799 -16.862 1.00 95.81 300 THR A CA 1
ATOM 2348 C C . THR A 1 300 ? -8.149 -4.061 -15.528 1.00 95.81 300 THR A C 1
ATOM 2350 O O . THR A 1 300 ? -9.362 -3.891 -15.439 1.00 95.81 300 THR A O 1
ATOM 2353 N N . ALA A 1 301 ? -7.393 -4.406 -14.481 1.00 93.31 301 ALA A N 1
ATOM 2354 C CA . ALA A 1 301 ? -7.933 -4.652 -13.145 1.00 93.31 301 ALA A CA 1
ATOM 2355 C C . ALA A 1 301 ? -8.575 -3.401 -12.511 1.00 93.31 301 ALA A C 1
ATOM 2357 O O . ALA A 1 301 ? -9.529 -3.517 -11.743 1.00 93.31 301 ALA A O 1
ATOM 2358 N N . LEU A 1 302 ? -8.093 -2.200 -12.853 1.00 91.94 302 LEU A N 1
ATOM 2359 C CA . LEU A 1 302 ? -8.698 -0.930 -12.432 1.00 91.94 302 LEU A CA 1
ATOM 2360 C C . LEU A 1 302 ? -10.058 -0.673 -13.100 1.00 91.94 302 LEU A C 1
ATOM 2362 O O . LEU A 1 302 ? -10.939 -0.082 -12.482 1.00 91.94 302 LEU A O 1
ATOM 2366 N N . GLY A 1 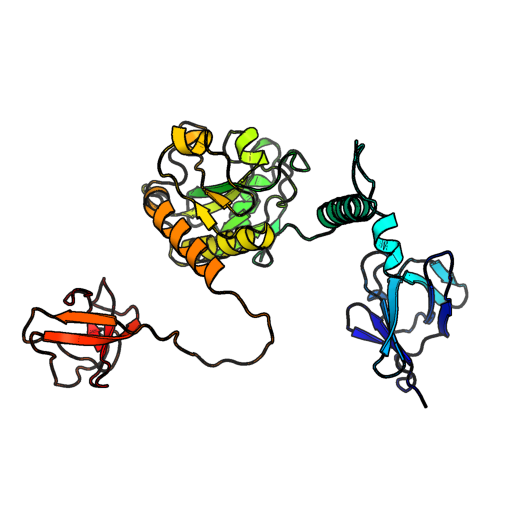303 ? -10.251 -1.127 -14.342 1.00 82.00 303 GLY A N 1
ATOM 2367 C CA . GLY A 1 303 ? -11.502 -0.947 -15.086 1.00 82.00 303 GLY A CA 1
ATOM 2368 C C . GLY A 1 303 ? -12.632 -1.905 -14.691 1.00 82.00 303 GLY A C 1
ATOM 2369 O O . GLY A 1 303 ? -13.787 -1.653 -15.024 1.00 82.00 303 GLY A O 1
ATOM 2370 N N . THR A 1 304 ? -12.326 -3.000 -13.992 1.00 70.69 304 THR A N 1
ATOM 2371 C CA . THR A 1 304 ? -13.299 -4.060 -13.675 1.00 70.69 304 THR A CA 1
ATOM 2372 C C . THR A 1 304 ? -14.097 -3.849 -12.384 1.00 70.69 304 THR A C 1
ATOM 2374 O O . THR A 1 304 ? -14.972 -4.657 -12.092 1.00 70.69 304 THR A O 1
ATOM 2377 N N . GLU A 1 305 ? -13.848 -2.786 -11.612 1.00 52.97 305 GLU A N 1
ATOM 2378 C CA . GLU A 1 305 ? -14.432 -2.609 -10.271 1.00 52.97 305 GLU A CA 1
ATOM 2379 C C . GLU A 1 305 ? -15.368 -1.399 -10.146 1.00 52.97 305 GLU A C 1
ATOM 2381 O O . GLU A 1 305 ? -15.064 -0.397 -9.504 1.00 52.97 305 GLU A O 1
ATOM 2386 N N . THR A 1 306 ? -16.571 -1.527 -10.708 1.00 34.78 306 THR A N 1
ATOM 2387 C CA . THR A 1 306 ? -17.756 -0.809 -10.208 1.00 34.78 306 THR A CA 1
ATOM 2388 C C . THR A 1 306 ? -18.640 -1.804 -9.448 1.00 34.78 306 THR A C 1
ATOM 2390 O O . THR A 1 306 ? -19.367 -2.579 -10.060 1.00 34.78 306 THR A O 1
ATOM 2393 N N . GLY A 1 307 ? -18.549 -1.812 -8.109 1.00 32.53 307 GLY A N 1
ATOM 2394 C CA . GLY A 1 307 ? -19.452 -2.559 -7.216 1.00 32.53 307 GLY A CA 1
ATOM 2395 C C . GLY A 1 307 ? -18.784 -3.113 -5.948 1.00 32.53 307 GLY A C 1
ATOM 2396 O O . GLY A 1 307 ? -18.042 -4.089 -6.011 1.00 32.53 307 GLY A O 1
ATOM 2397 N N . THR A 1 308 ? -19.062 -2.504 -4.793 1.00 30.45 308 THR A N 1
ATOM 2398 C CA . THR A 1 308 ? -18.469 -2.815 -3.476 1.00 30.45 308 THR A CA 1
ATOM 2399 C C . THR A 1 308 ? -19.179 -3.971 -2.733 1.00 30.45 308 THR A C 1
ATOM 2401 O O . THR A 1 308 ? -20.402 -4.013 -2.671 1.00 30.45 308 THR A O 1
ATOM 2404 N N . SER A 1 309 ? -18.363 -4.859 -2.137 1.00 32.84 309 SER A N 1
ATOM 2405 C CA . SER A 1 309 ? -18.491 -5.677 -0.898 1.00 32.84 309 SER A CA 1
ATOM 2406 C C . SER A 1 309 ? -19.803 -6.372 -0.468 1.00 32.84 309 SER A C 1
ATOM 2408 O O . SER A 1 309 ? -20.759 -5.705 -0.086 1.00 32.84 309 SER A O 1
ATOM 2410 N N . THR A 1 310 ? -19.744 -7.695 -0.221 1.00 25.31 310 THR A N 1
ATOM 2411 C CA . THR A 1 310 ? -19.835 -8.313 1.136 1.00 25.31 310 THR A CA 1
ATOM 2412 C C . THR A 1 310 ? -19.443 -9.804 1.120 1.00 25.31 310 THR A C 1
ATOM 2414 O O . THR A 1 310 ? -19.518 -10.479 0.098 1.00 25.31 310 THR A O 1
ATOM 2417 N N . SER A 1 311 ? -18.983 -10.309 2.266 1.00 25.67 311 SER A N 1
ATOM 2418 C CA . SER A 1 311 ? -18.518 -11.676 2.540 1.00 25.67 311 SER A CA 1
ATOM 2419 C C . SER A 1 311 ? -19.595 -12.762 2.383 1.00 25.67 311 SER A C 1
ATOM 2421 O O . SER A 1 311 ? -20.719 -12.574 2.837 1.00 25.67 311 SER A O 1
ATOM 2423 N N . THR A 1 312 ? -19.241 -13.951 1.873 1.00 22.14 312 THR A N 1
ATOM 2424 C CA . THR A 1 312 ? -19.031 -15.227 2.614 1.00 22.14 312 THR A CA 1
ATOM 2425 C C . THR A 1 312 ? -19.111 -16.429 1.651 1.00 22.14 312 THR A C 1
ATOM 2427 O O . THR A 1 312 ? -20.010 -16.511 0.826 1.00 22.14 312 THR A O 1
ATOM 2430 N N . LYS A 1 313 ? -18.220 -17.406 1.875 1.00 24.94 313 LYS A N 1
ATOM 2431 C CA . LYS A 1 313 ? -18.190 -18.797 1.378 1.00 24.94 313 LYS A CA 1
ATOM 2432 C C . LYS A 1 313 ? -17.826 -19.065 -0.093 1.00 24.94 313 LYS A C 1
ATOM 2434 O O . LYS A 1 313 ? -18.522 -18.735 -1.039 1.00 24.94 313 LYS A O 1
ATOM 2439 N N . SER A 1 314 ? -16.707 -19.781 -0.187 1.00 34.25 314 SER A N 1
ATOM 2440 C CA . SER A 1 314 ? -16.264 -20.701 -1.231 1.00 34.25 314 SER A CA 1
ATOM 2441 C C . SER A 1 314 ? -17.337 -21.179 -2.212 1.00 34.25 314 SER A C 1
ATOM 2443 O O . SER A 1 314 ? -18.123 -22.060 -1.876 1.00 34.25 314 SER A O 1
ATOM 2445 N N . GLU A 1 315 ? -17.228 -20.737 -3.460 1.00 24.97 315 GLU A N 1
ATOM 2446 C CA . GLU A 1 315 ? -17.361 -21.621 -4.612 1.00 24.97 315 GLU A CA 1
ATOM 2447 C C . GLU A 1 315 ? -16.654 -21.009 -5.821 1.00 24.97 315 GLU A C 1
ATOM 2449 O O . GLU A 1 315 ? -16.678 -19.804 -6.057 1.00 24.97 315 GLU A O 1
ATOM 2454 N N . SER A 1 316 ? -15.925 -21.852 -6.544 1.00 35.81 316 SER A N 1
ATOM 2455 C CA . SER A 1 316 ? -15.149 -21.489 -7.720 1.00 35.81 316 SER A CA 1
ATOM 2456 C C . SER A 1 316 ? -16.068 -21.113 -8.883 1.00 35.81 316 SER A C 1
ATOM 2458 O O . SER A 1 316 ? -16.581 -22.002 -9.566 1.00 35.81 316 SER A O 1
ATOM 2460 N N . THR A 1 317 ? -16.228 -19.823 -9.163 1.00 26.41 317 THR A N 1
ATOM 2461 C CA . THR A 1 317 ? -16.944 -19.356 -10.358 1.00 26.41 317 THR A CA 1
ATOM 2462 C C . THR A 1 317 ? -15.976 -18.755 -11.366 1.00 26.41 317 THR A C 1
ATOM 2464 O O . THR A 1 317 ? -15.346 -17.722 -11.157 1.00 26.41 317 THR A O 1
ATOM 2467 N N . SER A 1 318 ? -15.842 -19.477 -12.477 1.00 33.72 318 SER A N 1
ATOM 2468 C CA . SER A 1 318 ? -15.069 -19.121 -13.657 1.00 33.72 318 SER A CA 1
ATOM 2469 C C . SER A 1 318 ? -15.582 -17.826 -14.283 1.00 33.72 318 SER A C 1
ATOM 2471 O O . SER A 1 318 ? -16.711 -17.788 -14.777 1.00 33.72 318 SER A O 1
ATOM 2473 N N . SER A 1 319 ? -14.731 -16.808 -14.370 1.00 39.06 319 SER A N 1
ATOM 2474 C CA . SER A 1 319 ? -14.932 -15.703 -15.306 1.00 39.06 319 SER A CA 1
ATOM 2475 C C . SER A 1 319 ? -14.961 -16.281 -16.725 1.00 39.06 319 SER A C 1
ATOM 2477 O O . SER A 1 319 ? -14.013 -16.934 -17.165 1.00 39.06 319 SER A O 1
ATOM 2479 N N . SER A 1 320 ? -16.089 -16.123 -17.416 1.00 50.22 320 SER A N 1
ATOM 2480 C CA . SER A 1 320 ? -16.394 -16.770 -18.692 1.00 50.22 320 SER A CA 1
ATOM 2481 C C . SER A 1 320 ? -15.516 -16.243 -19.832 1.00 50.22 320 SER A C 1
ATOM 2483 O O . SER A 1 320 ? -15.869 -15.291 -20.529 1.00 50.22 320 SER A O 1
ATOM 2485 N N . ILE A 1 321 ? -14.373 -16.887 -20.057 1.00 62.97 321 ILE A N 1
ATOM 2486 C CA . ILE A 1 321 ? -13.517 -16.647 -21.218 1.00 62.97 321 ILE A CA 1
ATOM 2487 C C . ILE A 1 321 ? -14.108 -17.419 -22.407 1.00 62.97 321 ILE A C 1
ATOM 2489 O O . ILE A 1 321 ? -13.882 -18.619 -22.535 1.00 62.97 321 ILE A O 1
ATOM 2493 N N . THR A 1 322 ? -14.862 -16.741 -23.283 1.00 87.44 322 THR A N 1
ATOM 2494 C CA . THR A 1 322 ? -15.312 -17.323 -24.562 1.00 87.44 322 THR A CA 1
ATOM 2495 C C . THR A 1 322 ? -14.563 -16.701 -25.738 1.00 87.44 322 THR A C 1
ATOM 2497 O O . THR A 1 322 ? -14.719 -15.514 -26.003 1.00 87.44 322 THR A O 1
ATOM 2500 N N . TYR A 1 323 ? -13.770 -17.484 -26.475 1.00 87.06 323 TYR A N 1
ATOM 2501 C CA . TYR A 1 323 ? -13.128 -17.037 -27.724 1.00 87.06 323 TYR A CA 1
ATOM 2502 C C . TYR A 1 323 ? -12.959 -18.182 -28.729 1.00 87.06 323 TYR A C 1
ATOM 2504 O O . TYR A 1 323 ? -13.051 -19.357 -28.374 1.00 87.06 323 TYR A O 1
ATOM 2512 N N . LYS A 1 324 ? -12.739 -17.853 -30.008 1.00 92.62 324 LYS A N 1
ATOM 2513 C CA . LYS A 1 324 ? -12.559 -18.847 -31.077 1.00 92.62 324 LYS A CA 1
ATOM 2514 C C . LYS A 1 324 ? -11.079 -19.133 -31.329 1.00 92.62 324 LYS A C 1
ATOM 2516 O O . LYS A 1 324 ? -10.238 -18.242 -31.255 1.00 92.62 324 LYS A O 1
ATOM 2521 N N . VAL A 1 325 ? -10.771 -20.379 -31.666 1.00 93.88 325 VAL A N 1
ATOM 2522 C CA . VAL A 1 325 ? -9.438 -20.828 -32.080 1.00 93.88 325 VAL A CA 1
ATOM 2523 C C . VAL A 1 325 ? -9.521 -21.616 -33.379 1.00 93.88 325 VAL A C 1
ATOM 2525 O O . VAL A 1 325 ? -10.509 -22.303 -33.629 1.00 93.88 325 VAL A O 1
ATOM 2528 N N . LYS A 1 326 ? -8.477 -21.548 -34.201 1.00 93.81 326 LYS A N 1
ATOM 2529 C CA . LYS A 1 326 ? -8.303 -22.359 -35.408 1.00 93.81 326 LYS A CA 1
ATOM 2530 C C . LYS A 1 326 ? -7.248 -23.435 -35.157 1.00 93.81 326 LYS A C 1
ATOM 2532 O O . LYS A 1 326 ? -6.107 -23.106 -34.842 1.00 93.81 326 LYS A O 1
ATOM 2537 N N . VAL A 1 327 ? -7.627 -24.700 -35.319 1.00 94.19 327 VAL A N 1
ATOM 2538 C CA . VAL A 1 327 ? -6.735 -25.867 -35.235 1.00 94.19 327 VAL A CA 1
ATOM 2539 C C . VAL A 1 327 ? -6.370 -26.305 -36.652 1.00 94.19 327 VAL A C 1
ATOM 2541 O O . VAL A 1 327 ? -7.251 -26.503 -37.493 1.00 94.19 327 VAL A O 1
ATOM 2544 N N . SER A 1 328 ? -5.072 -26.428 -36.930 1.00 86.75 328 SER A N 1
ATOM 2545 C CA . SER A 1 328 ? -4.533 -26.752 -38.262 1.00 86.75 328 SER A CA 1
ATOM 2546 C C . SER A 1 328 ? -4.154 -28.225 -38.449 1.00 86.75 328 SER A C 1
ATOM 2548 O O . SER A 1 328 ? -3.900 -28.637 -39.583 1.00 86.75 328 SER A O 1
ATOM 2550 N N . ILE A 1 329 ? -4.151 -29.025 -37.378 1.00 88.12 329 ILE A N 1
ATOM 2551 C CA . ILE A 1 329 ? -3.814 -30.456 -37.403 1.00 88.12 329 ILE A CA 1
ATOM 2552 C C . ILE A 1 329 ? -5.072 -31.335 -37.376 1.00 88.12 329 ILE A C 1
ATOM 2554 O O . ILE A 1 329 ? -6.105 -30.948 -36.833 1.00 88.12 329 ILE A O 1
ATOM 2558 N N . SER A 1 330 ? -5.008 -32.509 -38.005 1.00 89.44 330 SER A N 1
ATOM 2559 C CA . SER A 1 330 ? -6.167 -33.390 -38.217 1.00 89.44 330 SER A CA 1
ATOM 2560 C C . SER A 1 330 ? -6.528 -34.260 -37.014 1.00 89.44 330 SER A C 1
ATOM 2562 O O . SER A 1 330 ? -7.658 -34.719 -36.928 1.00 89.44 330 SER A O 1
ATOM 2564 N N . ASP A 1 331 ? -5.606 -34.480 -36.085 1.00 90.81 331 ASP A N 1
ATOM 2565 C CA . ASP A 1 331 ? -5.688 -35.518 -35.054 1.00 90.81 331 ASP A CA 1
ATOM 2566 C C . ASP A 1 331 ? -5.383 -34.986 -33.639 1.00 90.81 331 ASP A C 1
ATOM 2568 O O . ASP A 1 331 ? -4.949 -35.727 -32.751 1.00 90.81 331 ASP A O 1
ATOM 2572 N N . LEU A 1 332 ? -5.657 -33.697 -33.385 1.00 94.50 332 LEU A N 1
ATOM 2573 C CA . LEU A 1 332 ? -5.504 -33.114 -32.048 1.00 94.50 332 LEU A CA 1
ATOM 2574 C C . LEU A 1 332 ? -6.415 -33.832 -31.043 1.00 94.50 332 LEU A C 1
ATOM 2576 O O . LEU A 1 332 ? -7.641 -33.709 -31.076 1.00 94.50 332 LEU A O 1
ATOM 2580 N N . ASN A 1 333 ? -5.791 -34.587 -30.138 1.00 95.44 333 ASN A N 1
ATOM 2581 C CA . ASN A 1 333 ? -6.472 -35.399 -29.134 1.00 95.44 333 ASN A CA 1
ATOM 2582 C C . ASN A 1 333 ? -7.287 -34.532 -28.162 1.00 95.44 333 ASN A C 1
ATOM 2584 O O . ASN A 1 333 ? -6.759 -33.584 -27.579 1.00 95.44 333 ASN A O 1
ATOM 2588 N N . ILE A 1 334 ? -8.532 -34.936 -27.896 1.00 96.31 334 ILE A N 1
ATOM 2589 C CA . ILE A 1 334 ? -9.395 -34.310 -26.888 1.00 96.31 334 ILE A CA 1
ATOM 2590 C C . ILE A 1 334 ? -9.274 -35.084 -25.567 1.00 96.31 334 ILE A C 1
ATOM 2592 O O . ILE A 1 334 ? -9.418 -36.313 -25.538 1.00 96.31 334 ILE A O 1
ATOM 2596 N N . ARG A 1 335 ? -9.026 -34.384 -24.456 1.00 97.31 335 ARG A N 1
ATOM 2597 C CA . ARG A 1 335 ? -8.789 -34.973 -23.124 1.00 97.31 335 ARG A CA 1
ATOM 2598 C C . ARG A 1 335 ? -9.872 -34.621 -22.113 1.00 97.31 335 ARG A C 1
ATOM 2600 O O . ARG A 1 335 ? -10.536 -33.596 -22.226 1.00 97.31 335 ARG A O 1
ATOM 2607 N N . LYS A 1 336 ? -10.028 -35.469 -21.091 1.00 93.94 336 LYS A N 1
ATOM 2608 C CA . LYS A 1 336 ? -11.010 -35.265 -20.009 1.00 93.94 336 LYS A CA 1
ATOM 2609 C C . LYS A 1 336 ? -10.677 -34.078 -19.091 1.00 93.94 336 LYS A C 1
ATOM 2611 O O . LYS A 1 336 ? -11.566 -33.575 -18.415 1.00 93.94 336 LYS A O 1
ATOM 2616 N N . GLY A 1 337 ? -9.429 -33.611 -19.088 1.00 94.25 337 GLY A N 1
ATOM 2617 C CA . GLY A 1 337 ? -8.978 -32.469 -18.294 1.00 94.25 337 GLY A CA 1
ATOM 2618 C C . GLY A 1 337 ? -7.767 -31.759 -18.911 1.00 94.25 337 GLY A C 1
ATOM 2619 O O . GLY A 1 337 ? -7.220 -32.240 -19.910 1.00 94.25 337 GLY A O 1
ATOM 2620 N N . PRO A 1 338 ? -7.357 -30.615 -18.336 1.00 92.81 338 PRO A N 1
ATOM 2621 C CA . PRO A 1 338 ? -6.286 -29.772 -18.860 1.00 92.81 338 PRO A CA 1
ATOM 2622 C C . PRO A 1 338 ? -4.908 -30.368 -18.542 1.00 92.81 338 PRO A C 1
ATOM 2624 O O . PRO A 1 338 ? -4.275 -30.032 -17.543 1.00 92.81 338 PRO A O 1
ATOM 2627 N N . GLY A 1 339 ? -4.445 -31.297 -19.377 1.00 94.19 339 GLY A N 1
ATOM 2628 C CA . GLY A 1 339 ? -3.109 -31.877 -19.254 1.00 94.19 339 GLY A CA 1
ATOM 2629 C C . GLY A 1 339 ? -2.962 -33.238 -19.922 1.00 94.19 339 GLY A C 1
ATOM 2630 O O . GLY A 1 339 ? -3.916 -34.010 -20.034 1.00 94.19 339 GLY A O 1
ATOM 2631 N N . THR A 1 340 ? -1.739 -33.589 -20.319 1.00 92.81 340 THR A N 1
ATOM 2632 C CA . THR A 1 340 ? -1.418 -34.919 -20.864 1.00 92.81 340 THR A CA 1
ATOM 2633 C C . THR A 1 340 ? -1.562 -36.049 -19.844 1.00 92.81 340 THR A C 1
ATOM 2635 O O . THR A 1 340 ? -1.689 -37.205 -20.246 1.00 92.81 340 THR A O 1
ATOM 2638 N N . ASN A 1 341 ? -1.611 -35.719 -18.551 1.00 94.75 341 ASN A N 1
ATOM 2639 C CA . ASN A 1 341 ? -1.914 -36.628 -17.445 1.00 94.75 341 ASN A CA 1
ATOM 2640 C C . ASN A 1 341 ? -3.405 -37.000 -17.335 1.00 94.75 341 ASN A C 1
ATOM 2642 O O . ASN A 1 341 ? -3.737 -37.915 -16.590 1.00 94.75 341 ASN A O 1
ATOM 2646 N N . TYR A 1 342 ? -4.303 -36.337 -18.071 1.00 93.94 342 TYR A N 1
ATOM 2647 C CA . TYR A 1 342 ? -5.709 -36.733 -18.148 1.00 93.94 342 TYR A CA 1
ATOM 2648 C C . TYR A 1 342 ? -5.946 -37.715 -19.296 1.00 93.94 342 TYR A C 1
ATOM 2650 O O . TYR A 1 342 ? -5.376 -37.580 -20.387 1.00 93.94 342 TYR A O 1
ATOM 2658 N N . ALA A 1 343 ? -6.841 -38.680 -19.067 1.00 93.75 343 ALA A N 1
ATOM 2659 C CA . ALA A 1 343 ? -7.225 -39.665 -20.071 1.00 93.75 343 ALA A CA 1
ATOM 2660 C C . ALA A 1 343 ? -7.747 -38.995 -21.354 1.00 93.75 343 ALA A C 1
ATOM 2662 O O . ALA A 1 343 ? -8.465 -37.986 -21.315 1.00 93.75 343 ALA A O 1
ATOM 2663 N N . LYS A 1 344 ? -7.399 -39.583 -22.504 1.00 94.94 344 LYS A N 1
ATOM 2664 C CA . LYS A 1 344 ? -8.010 -39.233 -23.789 1.00 94.94 344 LYS A CA 1
ATOM 2665 C C . LYS A 1 344 ? -9.495 -39.603 -23.754 1.00 94.94 344 LYS A C 1
ATOM 2667 O O . LYS A 1 344 ? -9.890 -40.569 -23.107 1.00 94.94 344 LYS A O 1
ATOM 2672 N N . THR A 1 345 ? -10.315 -38.849 -24.474 1.00 91.38 345 THR A N 1
ATOM 2673 C CA . THR A 1 345 ? -11.745 -39.161 -24.653 1.00 91.38 345 THR A CA 1
ATOM 2674 C C . THR A 1 345 ? -11.992 -40.222 -25.728 1.00 91.38 345 THR A C 1
ATOM 2676 O O . THR A 1 345 ? -13.121 -40.668 -25.893 1.00 91.38 345 THR A O 1
ATOM 2679 N N . GLY A 1 346 ? -10.952 -40.597 -26.482 1.00 87.19 346 GLY A N 1
ATOM 2680 C CA . GLY A 1 346 ? -11.062 -41.416 -27.692 1.00 87.19 346 GLY A CA 1
ATOM 2681 C C . GLY A 1 346 ? -11.410 -40.613 -28.952 1.00 87.19 346 GLY A C 1
ATOM 2682 O O . GLY A 1 346 ? -11.432 -41.180 -30.036 1.00 87.19 346 GLY A O 1
ATOM 2683 N N . LYS A 1 347 ? -11.647 -39.297 -28.829 1.00 89.69 347 LYS A N 1
ATOM 2684 C CA . LYS A 1 347 ? -11.981 -38.390 -29.938 1.00 89.69 347 LYS A CA 1
ATOM 2685 C C . LYS A 1 347 ? -10.848 -37.394 -30.219 1.00 89.69 347 LYS A C 1
ATOM 2687 O O . LYS A 1 347 ? -10.047 -37.075 -29.334 1.00 89.69 347 LYS A O 1
ATOM 2692 N N . TYR A 1 348 ? -10.816 -36.870 -31.442 1.00 93.19 348 TYR A N 1
ATOM 2693 C CA . TYR A 1 348 ? -9.920 -35.801 -31.892 1.00 93.19 348 TYR A CA 1
ATOM 2694 C C . TYR A 1 348 ? -10.722 -34.679 -32.570 1.00 93.19 348 TYR A C 1
ATOM 2696 O O . TYR A 1 348 ? -11.869 -34.895 -32.959 1.00 93.19 348 TYR A O 1
ATOM 2704 N N . THR A 1 349 ? -10.163 -33.468 -32.669 1.00 91.06 349 THR A N 1
ATOM 2705 C CA . THR A 1 349 ? -10.909 -32.302 -33.184 1.00 91.06 349 THR A CA 1
ATOM 2706 C C . THR A 1 349 ? -11.073 -32.282 -34.700 1.00 91.06 349 THR A C 1
ATOM 2708 O O . THR A 1 349 ? -12.090 -31.799 -35.186 1.00 91.06 349 THR A O 1
ATOM 2711 N N . GLY A 1 350 ? -10.069 -32.742 -35.452 1.00 88.50 350 GLY A N 1
ATOM 2712 C CA . GLY A 1 350 ? -9.943 -32.396 -36.868 1.00 88.50 350 GLY A CA 1
ATOM 2713 C C . GLY A 1 350 ? -9.429 -30.967 -37.081 1.00 88.50 350 GLY A C 1
ATOM 2714 O O . GLY A 1 350 ? -9.290 -30.185 -36.132 1.00 88.50 350 GLY A O 1
ATOM 2715 N N . LYS A 1 351 ? -9.170 -30.621 -38.349 1.00 92.12 351 LYS A N 1
ATOM 2716 C CA . LYS A 1 351 ? -8.874 -29.242 -38.765 1.00 92.12 351 LYS A CA 1
ATOM 2717 C C . LYS A 1 351 ? -10.163 -28.424 -38.729 1.00 92.12 351 LYS A C 1
ATOM 2719 O O . LYS A 1 351 ? -11.179 -28.871 -39.253 1.00 92.12 351 LYS A O 1
ATOM 2724 N N . GLY A 1 352 ? -10.132 -27.221 -38.163 1.00 92.06 352 GLY A N 1
ATOM 2725 C CA . GLY A 1 352 ? -11.330 -26.384 -38.097 1.00 92.06 352 GLY A CA 1
ATOM 2726 C C . GLY A 1 352 ? -11.263 -25.270 -37.063 1.00 92.06 352 GLY A C 1
ATOM 2727 O O . GLY A 1 352 ? -10.217 -25.009 -36.467 1.00 92.06 352 GLY A O 1
ATOM 2728 N N . THR A 1 353 ? -12.398 -24.603 -36.861 1.00 93.25 353 THR A N 1
ATOM 2729 C CA . THR A 1 353 ? -12.553 -23.529 -35.876 1.00 93.25 353 THR A CA 1
ATOM 2730 C C . THR A 1 353 ? -13.407 -23.999 -34.706 1.00 93.25 353 THR A C 1
ATOM 2732 O O . THR A 1 353 ? -14.520 -24.483 -34.895 1.00 93.25 353 THR A O 1
ATOM 2735 N N . PHE A 1 354 ? -12.903 -23.806 -33.490 1.00 93.69 354 PHE A N 1
ATOM 2736 C CA . PHE A 1 354 ? -13.520 -24.263 -32.249 1.00 93.69 354 PHE A CA 1
ATOM 2737 C C . PHE A 1 354 ? -13.718 -23.096 -31.286 1.00 93.69 354 PHE A C 1
ATOM 2739 O O . PHE A 1 354 ? -12.939 -22.147 -31.278 1.00 93.69 354 PHE A O 1
ATOM 2746 N N . THR A 1 355 ? -14.768 -23.157 -30.469 1.00 94.75 355 THR A N 1
ATOM 2747 C CA . THR A 1 355 ? -15.011 -22.159 -29.416 1.00 94.75 355 THR A CA 1
ATOM 2748 C C . THR A 1 355 ? -14.494 -22.694 -28.088 1.00 94.75 355 THR A C 1
ATOM 2750 O O . THR A 1 355 ? -14.898 -23.783 -27.675 1.00 94.75 355 THR A O 1
ATOM 2753 N N . ILE A 1 356 ? -13.619 -21.934 -27.436 1.00 95.88 356 ILE A N 1
ATOM 2754 C CA . ILE A 1 356 ? -13.081 -22.206 -26.105 1.00 95.88 356 ILE A CA 1
ATOM 2755 C C . ILE A 1 356 ? -13.912 -21.447 -25.081 1.00 95.88 356 ILE A C 1
ATOM 2757 O O . ILE A 1 356 ? -14.185 -20.272 -25.300 1.00 95.88 356 ILE A O 1
ATOM 2761 N N . VAL A 1 357 ? -14.322 -22.122 -24.005 1.00 93.62 357 VAL A N 1
ATOM 2762 C CA . VAL A 1 357 ? -15.145 -21.555 -22.913 1.00 93.62 357 VAL A CA 1
ATOM 2763 C C . VAL A 1 357 ? -14.417 -21.497 -21.568 1.00 93.62 357 VAL A C 1
ATOM 2765 O O . VAL A 1 357 ? -14.923 -20.930 -20.606 1.00 93.62 357 VAL A O 1
ATOM 2768 N N . GLU A 1 358 ? -13.247 -22.128 -21.480 1.00 91.69 358 GLU A N 1
ATOM 2769 C CA . GLU A 1 358 ? -12.426 -22.190 -20.271 1.00 91.69 358 GLU A CA 1
ATOM 2770 C C . GLU A 1 358 ? -10.973 -22.437 -20.690 1.00 91.69 358 GLU A C 1
ATOM 2772 O O . GLU A 1 358 ? -10.726 -23.252 -21.582 1.00 91.69 358 GLU A O 1
ATOM 2777 N N . THR A 1 359 ? -10.011 -21.768 -20.055 1.00 92.62 359 THR A N 1
ATOM 2778 C CA . THR A 1 359 ? -8.578 -22.021 -20.262 1.00 92.62 359 THR A CA 1
ATOM 2779 C C . THR A 1 359 ? -7.891 -22.360 -18.953 1.00 92.62 359 THR A C 1
ATOM 2781 O O . THR A 1 359 ? -8.149 -21.708 -17.944 1.00 92.62 359 THR A O 1
ATOM 2784 N N . LYS A 1 360 ? -6.991 -23.346 -18.962 1.00 90.44 360 LYS A N 1
ATOM 2785 C CA . LYS A 1 360 ? -6.200 -23.745 -17.791 1.00 90.44 360 LYS A CA 1
ATOM 2786 C C . LYS A 1 360 ? -4.776 -24.109 -18.188 1.00 90.44 360 LYS A C 1
ATOM 2788 O O . LYS A 1 360 ? -4.557 -24.745 -19.216 1.00 90.44 360 LYS A O 1
ATOM 2793 N N . SER A 1 361 ? -3.811 -23.769 -17.341 1.00 92.56 361 SER A N 1
ATOM 2794 C CA . SER A 1 361 ? -2.464 -24.338 -17.424 1.00 92.56 361 SER A CA 1
ATOM 2795 C C . SER A 1 361 ? -2.519 -25.840 -17.135 1.00 92.56 361 SER A C 1
ATOM 2797 O O . SER A 1 361 ? -3.338 -26.295 -16.335 1.00 92.56 361 SER A O 1
ATOM 2799 N N . GLY A 1 362 ? -1.663 -26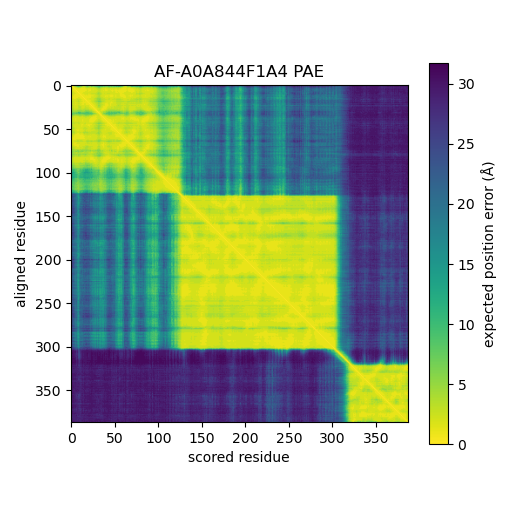.628 -17.781 1.00 90.19 362 GLY A N 1
ATOM 2800 C CA . GLY A 1 362 ? -1.699 -28.081 -17.645 1.00 90.19 362 GLY A CA 1
ATOM 2801 C C . GLY A 1 362 ? -0.501 -28.763 -18.287 1.00 90.19 362 GLY A C 1
ATOM 2802 O O . GLY A 1 362 ? 0.074 -28.248 -19.244 1.00 90.19 362 GLY A O 1
ATOM 2803 N N . LYS A 1 363 ? -0.125 -29.941 -17.774 1.00 89.62 363 LYS A N 1
ATOM 2804 C CA . LYS A 1 363 ? 1.060 -30.683 -18.231 1.00 89.62 363 LYS A CA 1
ATOM 2805 C C . LYS A 1 363 ? 1.015 -30.934 -19.743 1.00 89.62 363 LYS A C 1
ATOM 2807 O O . LYS A 1 363 ? -0.016 -31.338 -20.276 1.00 89.62 363 LYS A O 1
ATOM 2812 N N . GLY A 1 364 ? 2.149 -30.750 -20.417 1.00 88.62 364 GLY A N 1
ATOM 2813 C CA . GLY A 1 364 ? 2.290 -31.033 -21.847 1.00 88.62 364 GLY A CA 1
ATOM 2814 C C . GLY A 1 364 ? 1.638 -30.001 -22.766 1.00 88.62 364 GLY A C 1
ATOM 2815 O O . GLY A 1 364 ? 1.294 -30.355 -23.888 1.00 88.62 364 GLY A O 1
ATOM 2816 N N . SER A 1 365 ? 1.450 -28.766 -22.289 1.00 92.56 365 SER A N 1
ATOM 2817 C CA . SER A 1 365 ? 1.214 -27.626 -23.169 1.00 92.56 365 SER A CA 1
ATOM 2818 C C . SER A 1 365 ? 1.824 -26.336 -22.615 1.00 92.56 365 SER A C 1
ATOM 2820 O O . SER A 1 365 ? 1.637 -26.041 -21.435 1.00 92.56 365 SER A O 1
ATOM 2822 N N . THR A 1 366 ? 2.523 -25.569 -23.454 1.00 88.50 366 THR A N 1
ATOM 2823 C CA . THR A 1 366 ? 3.156 -24.288 -23.086 1.00 88.50 366 THR A CA 1
ATOM 2824 C C . THR A 1 366 ? 2.155 -23.134 -23.169 1.00 88.50 366 THR A C 1
ATOM 2826 O O . THR A 1 366 ? 2.105 -22.295 -22.276 1.00 88.50 366 THR A O 1
ATOM 2829 N N . ALA A 1 367 ? 1.295 -23.131 -24.190 1.00 86.62 367 ALA A N 1
ATOM 2830 C CA . ALA A 1 367 ? 0.192 -22.186 -24.371 1.00 86.62 367 ALA A CA 1
ATOM 2831 C C . ALA A 1 367 ? -1.056 -22.528 -23.529 1.00 86.62 367 ALA A C 1
ATOM 2833 O O . ALA A 1 367 ? -2.032 -21.777 -23.518 1.00 86.62 367 ALA A O 1
ATOM 2834 N N . GLY A 1 368 ? -1.038 -23.657 -22.814 1.00 94.00 368 GLY A N 1
ATOM 2835 C CA . GLY A 1 368 ? -2.125 -24.107 -21.948 1.00 94.00 368 GLY A CA 1
ATOM 2836 C C . GLY A 1 368 ? -3.212 -24.909 -22.667 1.00 94.00 368 GLY A C 1
ATOM 2837 O O . GLY A 1 368 ? -3.077 -25.331 -23.813 1.00 94.00 368 GLY A O 1
ATOM 2838 N N . TRP A 1 369 ? -4.305 -25.174 -21.960 1.00 96.88 369 TRP A N 1
ATOM 2839 C CA . TRP A 1 369 ? -5.401 -26.029 -22.411 1.00 96.88 369 TRP A CA 1
ATOM 2840 C C . TRP A 1 369 ? -6.696 -25.239 -22.527 1.00 96.88 369 TRP A C 1
ATOM 2842 O O . TRP A 1 369 ? -7.020 -24.464 -21.632 1.00 96.88 369 TRP A O 1
ATOM 2852 N N . GLY A 1 370 ? -7.457 -25.479 -23.594 1.00 96.00 370 GLY A N 1
ATOM 2853 C CA . GLY A 1 370 ? -8.768 -24.877 -23.831 1.00 96.00 370 GLY A CA 1
ATOM 2854 C C . GLY A 1 370 ? -9.892 -25.912 -23.792 1.00 96.00 370 GLY A C 1
ATOM 2855 O O . GLY A 1 370 ? -9.799 -26.955 -24.440 1.00 96.00 370 GLY A O 1
ATOM 2856 N N . LYS A 1 371 ? -10.969 -25.627 -23.057 1.00 96.62 371 LYS A N 1
ATOM 2857 C CA . LYS A 1 371 ? -12.186 -26.447 -23.002 1.00 96.62 371 LYS A CA 1
ATOM 2858 C C . LYS A 1 371 ? -13.128 -26.086 -24.141 1.00 96.62 371 LYS A C 1
ATOM 2860 O O . LYS A 1 371 ? -13.499 -24.925 -24.298 1.00 96.62 371 LYS A O 1
ATOM 2865 N N . LEU A 1 372 ? -13.541 -27.084 -24.913 1.00 94.56 372 LEU A N 1
ATOM 2866 C CA . LEU A 1 372 ? -14.439 -26.913 -26.051 1.00 94.56 372 LEU A CA 1
ATOM 2867 C C . LEU A 1 372 ? -15.872 -26.602 -25.591 1.00 94.56 372 LEU A C 1
ATOM 2869 O O . LEU A 1 372 ? -16.425 -27.324 -24.761 1.00 94.56 372 LEU A O 1
ATOM 2873 N N . LYS A 1 373 ? -16.514 -25.598 -26.208 1.00 94.06 373 LYS A N 1
ATOM 2874 C CA . LYS A 1 373 ? -17.935 -25.250 -25.987 1.00 94.06 373 LYS A CA 1
ATOM 2875 C C . LYS A 1 373 ? -18.884 -26.430 -26.216 1.00 94.06 373 LYS A C 1
ATOM 2877 O O . LYS A 1 373 ? -19.934 -26.495 -25.594 1.00 94.06 373 LYS A O 1
ATOM 2882 N N . SER A 1 374 ? -18.511 -27.369 -27.087 1.00 90.06 374 SER A N 1
ATOM 2883 C CA . SER A 1 374 ? -19.292 -28.580 -27.370 1.00 90.06 374 SER A CA 1
ATOM 2884 C C . SER A 1 374 ? -19.383 -29.554 -26.190 1.00 90.06 374 SER A C 1
ATOM 2886 O O . SER A 1 374 ? -20.096 -30.545 -26.287 1.00 90.06 374 SER A O 1
ATOM 2888 N N . GLY A 1 375 ? -18.619 -29.337 -25.113 1.00 91.12 375 GLY A N 1
ATOM 2889 C CA . GLY A 1 375 ? -18.527 -30.268 -23.988 1.00 91.12 375 GLY A CA 1
ATOM 2890 C C . GLY A 1 375 ? -17.662 -31.501 -24.270 1.00 91.12 375 GLY A C 1
ATOM 2891 O O . GLY A 1 375 ? -17.491 -32.335 -23.388 1.00 91.12 375 GLY A O 1
ATOM 2892 N N . ALA A 1 376 ? -17.064 -31.615 -25.465 1.00 90.38 376 ALA A N 1
ATOM 2893 C CA . ALA A 1 376 ? -16.274 -32.785 -25.855 1.00 90.38 376 ALA A CA 1
ATOM 2894 C C . ALA A 1 376 ? -15.003 -32.987 -25.008 1.00 90.38 376 ALA A C 1
ATOM 2896 O O . ALA A 1 376 ? -14.516 -34.111 -24.911 1.00 90.38 376 ALA A O 1
ATOM 2897 N N . GLY A 1 377 ? -14.464 -31.924 -24.405 1.00 95.81 377 GLY A N 1
ATOM 2898 C CA . GLY A 1 377 ? -13.306 -31.979 -23.513 1.00 95.81 377 GLY A CA 1
ATOM 2899 C C . GLY A 1 377 ? -12.313 -30.842 -23.748 1.00 95.81 377 GLY A C 1
ATOM 2900 O O . GLY A 1 377 ? -12.680 -29.764 -24.216 1.00 95.81 377 GLY A O 1
ATOM 2901 N N . TRP A 1 378 ? -11.054 -31.096 -23.402 1.00 97.69 378 TRP A N 1
ATOM 2902 C CA . TRP A 1 378 ? -9.947 -30.143 -23.430 1.00 97.69 378 TRP A CA 1
ATOM 2903 C C . TRP A 1 378 ? -8.967 -30.437 -24.563 1.00 97.69 378 TRP A C 1
ATOM 2905 O O . TRP A 1 378 ? -8.638 -31.598 -24.816 1.00 97.69 378 TRP A O 1
ATOM 2915 N N . ILE A 1 379 ? -8.459 -29.384 -25.199 1.00 97.31 379 ILE A N 1
ATOM 2916 C CA . ILE A 1 379 ? -7.441 -29.449 -26.254 1.00 97.31 379 ILE A CA 1
ATOM 2917 C C . ILE A 1 379 ? -6.228 -28.600 -25.875 1.00 97.31 379 ILE A C 1
ATOM 2919 O O . ILE A 1 379 ? -6.369 -27.612 -25.155 1.00 97.31 379 ILE A O 1
ATOM 2923 N N . SER A 1 380 ? -5.040 -28.978 -26.345 1.00 95.88 380 SER A N 1
ATOM 2924 C CA . SER A 1 380 ? -3.833 -28.162 -26.165 1.00 95.88 380 SER A CA 1
ATOM 2925 C C . SER A 1 380 ? -3.878 -26.952 -27.100 1.00 95.88 380 SER A C 1
ATOM 2927 O O . SER A 1 380 ? -4.169 -27.093 -28.290 1.00 95.88 380 SER A O 1
ATOM 2929 N N . LEU A 1 381 ? -3.590 -25.770 -26.557 1.00 95.31 381 LEU A N 1
ATOM 2930 C CA . LEU A 1 381 ? -3.580 -24.512 -27.300 1.00 95.31 381 LEU A CA 1
ATOM 2931 C C . LEU A 1 381 ? -2.271 -24.281 -28.063 1.00 95.31 381 LEU A C 1
ATOM 2933 O O . LEU A 1 381 ? -2.240 -23.405 -28.916 1.00 95.31 381 LEU A O 1
ATOM 2937 N N . ASP A 1 382 ? -1.231 -25.098 -27.856 1.00 92.75 382 ASP A N 1
ATOM 2938 C CA . ASP A 1 382 ? 0.002 -25.021 -28.664 1.00 92.75 382 ASP A CA 1
ATOM 2939 C C . ASP A 1 382 ? -0.259 -25.316 -30.147 1.00 92.75 382 ASP A C 1
ATOM 2941 O O . ASP A 1 382 ? 0.468 -24.861 -31.025 1.00 92.75 382 ASP A O 1
ATOM 2945 N N . TYR A 1 383 ? -1.329 -26.063 -30.429 1.00 92.44 383 TYR A N 1
ATOM 2946 C CA . TYR A 1 383 ? -1.758 -26.436 -31.777 1.00 92.44 383 TYR A CA 1
ATOM 2947 C C . TYR A 1 383 ? -2.968 -25.625 -32.261 1.00 92.44 383 TYR A C 1
ATOM 2949 O O . TYR A 1 383 ? -3.613 -25.994 -33.248 1.00 92.44 383 TYR A O 1
ATOM 2957 N N . ALA A 1 384 ? -3.309 -24.540 -31.560 1.00 91.69 384 ALA A N 1
ATOM 2958 C CA . ALA A 1 384 ? -4.476 -23.723 -31.848 1.00 91.69 384 ALA A CA 1
ATOM 2959 C C . ALA A 1 384 ? -4.099 -22.238 -31.920 1.00 91.69 384 ALA A C 1
ATOM 2961 O O . ALA A 1 384 ? -3.515 -21.676 -31.000 1.00 91.69 384 ALA A O 1
ATOM 2962 N N . LYS A 1 385 ? -4.482 -21.563 -33.006 1.00 92.25 385 LYS A N 1
ATOM 2963 C CA . LYS A 1 385 ? -4.295 -20.114 -33.148 1.00 92.25 385 LYS A CA 1
ATOM 2964 C C . LYS A 1 385 ? -5.578 -19.392 -32.757 1.00 92.25 385 LYS A C 1
ATOM 2966 O O . LYS A 1 385 ? -6.623 -19.658 -33.350 1.00 92.25 385 LYS A O 1
ATOM 2971 N N . LYS A 1 386 ? -5.512 -18.483 -31.783 1.00 90.38 386 LYS A N 1
ATOM 2972 C CA . LYS A 1 386 ? -6.640 -17.606 -31.431 1.00 90.38 386 LYS A CA 1
ATOM 2973 C C . LYS A 1 386 ? -7.031 -16.745 -32.640 1.00 90.38 386 LYS A C 1
ATOM 2975 O O . LYS A 1 386 ? -6.144 -16.225 -33.319 1.00 90.38 386 LYS A O 1
ATOM 2980 N N . LEU A 1 387 ? -8.333 -16.691 -32.929 1.00 79.94 387 LEU A N 1
ATOM 2981 C CA . LEU A 1 387 ? -8.919 -15.875 -33.996 1.00 79.94 387 LEU A CA 1
ATOM 2982 C C . LEU A 1 387 ? -9.357 -14.512 -33.475 1.00 79.94 387 LEU A C 1
ATOM 2984 O O . LEU A 1 387 ? -9.834 -14.467 -32.316 1.00 79.94 387 LEU A O 1
#

Organism: Clostridium scindens (strain JCM 10418 / VPI 12708) (NCBI:txid29347)

Mean predicted aligned error: 15.8 Å

InterPro domains:
  IPR002502 N-acetylmuramoyl-L-alanine amidase domain [PF01510] (147-285)
  IPR036505 N-acetylmuramoyl-L-alanine amidase/PGRP domain superfamily [G3DSA:3.40.80.10] (131-304)
  IPR036505 N-acetylmuramoyl-L-alanine amidase/PGRP domain superfamily [SSF55846] (137-288)

Solvent-accessible surface area (backbone atoms only — not comparable to full-atom values): 21080 Å² total; per-residue (Å²): 131,85,49,59,33,34,25,48,71,85,40,84,56,33,41,91,87,39,77,76,33,51,61,79,42,79,46,80,46,85,40,97,90,58,66,34,35,33,46,39,26,33,44,72,83,34,85,59,64,84,67,66,39,63,81,70,29,44,37,38,32,23,51,54,94,44,77,78,45,49,24,30,32,41,80,71,49,65,51,98,85,41,36,35,36,26,52,22,42,24,60,80,50,63,67,75,76,49,81,79,73,95,80,88,87,88,83,53,72,67,57,54,51,53,49,54,51,52,55,38,47,73,74,69,54,81,67,56,67,88,69,52,76,44,79,44,72,32,77,35,54,70,51,67,43,91,48,71,73,45,31,37,28,56,37,47,36,81,24,72,38,45,25,68,56,49,28,61,68,17,59,50,72,88,59,73,31,30,32,23,30,20,27,3,49,82,27,46,31,15,38,18,27,62,59,58,34,19,34,41,62,42,77,35,71,76,54,23,33,22,30,54,30,34,36,28,20,10,37,81,49,90,45,26,45,57,53,72,44,24,50,53,37,49,41,51,50,54,35,51,55,31,51,79,55,62,24,59,36,44,40,55,74,93,42,68,70,63,49,76,71,54,80,72,55,84,40,34,31,35,60,51,50,35,40,77,56,40,103,50,70,41,27,22,61,45,46,61,76,38,40,58,56,46,18,49,53,25,25,51,62,53,71,72,70,87,81,85,88,82,90,81,81,94,72,94,75,78,80,78,49,72,51,46,30,39,30,81,48,64,68,51,58,23,13,73,38,53,27,72,89,34,59,70,66,88,48,53,71,36,59,47,77,47,46,27,48,42,76,40,77,28,55,92,34,90,70,12,18,32,29,37,68,85,68,76,30,17,33,57,32,72,60,37,46,78,106

pLDDT: mean 91.17, std 13.53, range [22.14, 98.94]

Foldseek 3Di:
DWWKWKDKQNHTQDGPPDPLSDWPDWDWDDDPVDWIKIKTKHAQSRPCPVSQDAPPIWMFMDGRNDTPFIFHWDFPQADPRRIGITITTGPVCLLVPDDDDDDDDDDDPVVVVVVSVVRSCLVPPQLDDPLAPAEDEAPQFDAFFPDEAQEAEEWEDAAQAAQVVLLVCRNDPVSNFWAQWEQHLQLRIYGHHRPRIQTHHLLDSVVSSHYRYYYFYFYNDALRHHDPSRLVSLLVRLLRNLVSQQALFEDDPLDLVCQVPDDDDSNHHYYDYSVSNDVDCIRGPNVSVCSVVSRVSSNVVSVPDDDDDDDDDDDDDDPWDKFKKFFQDAFFFFFAAWEPPGDTLPDGDGGDMFIFGDFDAYYPEPQTWTATPVNSHITHCVRIGTD

Secondary structure (DSSP, 8-state):
-PPEEEEETTEEEE-TT-GGG--SEEEEE--SSS--EEEEEEETT-TTGGG--TTTSEEEEEETTEEEEEEEE---EE-TTSEEEEEEEEGGGGGGG--PPP----S-HHHHHHHHHHHHHHHHS--S-TTEEEE---S-EEEE-SS---EEEEEEEEB---HHHHHHTT-SGGG----SEEE-TTS-EEESS-TTEEES-SS-HHHHHHEEEEEEEE-SSTT-PPPHHHHHHHHHHHHHHHHHTT-SEEE----HHHHHH----TTEEEE--GGGTSSS-TTHHHHHTTHHHHHHHHHHHHHT------------------EEEEE--S--EEESSSSTTSPEEEEE--SEEEEEEEEE--TT-SS-EEEETTSS-EEEGGGEEE-